Protein AF-A0A933HQB0-F1 (afdb_monomer)

Mean predicted aligned error: 16.36 Å

Secondary structure (DSSP, 8-state):
-HHHHHHHHHHHHHHHHHHHSPP---TTSSPPEEEEEE-----TT---TTT-SS-BSS---TT-HHHHHHHHHHHHHTT--EEEEEE--TTSHHHHHHHHHHHHHHHTT-EEEEEEEGGG-SSHHHHHHHHHHIIIIITTSTTB-EETTEEEEEEESGGGS-HHHHHHHHHHH-TT--SEEEE-TT-GGGGGT-SEE--S--TT-S-HHHHHHHHHHHHHHH-TT-EEEEEE---EE-TTSS-SS--EE--GGGHHHHHHHHHHHHT--SEEEES-SS-TTTT---S-BTTTBTHHHHHHHHHHHHHHTSPPPPHHHHHHHHHHTSPPPPP--PPPP-PPPPPPPP-PPPP----PPPPP-PPPPPEEEESS-EEEESSSSTTS-EEEEEPTT-EEEEEEE-TTSSEEEEEEGGGTEEEEEEGGGEEESSS-------PPPPPPPP---------------PPP----------

Nearest PDB structures (foldseek):
  4ad0-assembly3_C  TM=8.878E-01  e=1.538E-20  Bacteroides thetaiotaomicron VPI-5482
  4ad0-assembly4_D  TM=8.675E-01  e=5.511E-20  Bacteroides thetaiotaomicron VPI-5482
  4acz-assembly1_A  TM=8.430E-01  e=2.178E-20  Bacteroides thetaiotaomicron VPI-5482
  4ad0-assembly2_B  TM=8.536E-01  e=9.843E-20  Bacteroides thetaiotaomicron VPI-5482
  4acz-assembly2_B  TM=8.390E-01  e=4.631E-20  Bacteroides thetaiotaomicron VPI-5482

Solvent-accessible surface area (backbone atoms only — not comparable to full-atom values): 27528 Å² total; per-residue (Å²): 118,69,72,65,54,53,54,51,51,53,52,48,52,52,52,52,53,62,72,66,48,72,76,81,69,52,94,64,67,59,77,44,49,32,34,24,37,32,63,57,76,46,42,96,74,53,91,36,83,72,44,21,85,71,49,56,64,69,83,68,39,46,83,40,67,67,52,54,51,49,51,50,55,52,36,50,73,16,52,38,52,30,38,28,31,53,34,69,43,87,91,34,72,36,37,60,40,47,54,56,50,39,55,52,23,46,78,68,76,34,28,38,30,40,25,38,40,47,69,70,39,92,46,74,67,57,42,41,50,48,54,41,45,43,56,71,68,46,54,74,40,89,16,38,28,58,58,97,85,19,42,42,38,37,38,38,57,58,75,81,50,55,64,69,56,46,44,55,44,38,52,72,65,44,68,81,60,65,55,35,40,31,40,50,58,65,59,72,70,45,53,83,67,31,42,22,41,31,42,73,75,64,65,86,50,92,49,46,45,63,50,42,40,50,51,38,41,54,43,32,66,70,31,62,82,40,38,35,33,28,46,28,40,41,28,29,36,32,74,51,50,74,49,96,74,64,55,74,30,71,30,67,95,48,51,41,24,52,46,23,42,54,16,26,57,74,33,62,36,57,30,40,35,29,36,20,37,49,40,46,53,40,44,16,41,35,54,45,20,68,86,56,40,56,53,50,35,54,50,39,28,55,51,36,52,58,52,48,72,42,79,40,69,39,61,66,51,41,46,50,57,31,57,76,66,53,80,74,83,74,80,86,74,84,78,82,86,79,88,82,83,84,89,83,86,90,80,88,86,82,91,78,82,95,80,82,88,83,80,91,73,93,84,84,85,69,51,25,30,26,75,40,74,40,60,28,14,73,36,82,50,92,86,38,58,76,76,48,73,42,56,53,70,41,77,40,52,69,75,42,33,41,91,83,57,57,18,29,28,25,74,35,83,92,45,81,44,75,25,18,34,56,38,90,43,49,44,77,61,80,92,81,91,88,81,76,85,56,82,81,86,79,88,85,81,87,87,83,91,83,88,85,88,82,89,86,83,88,88,87,82,83,85,76,86,82,82,81,78,75,83,83,76,94

pLDDT: mean 76.28, std 25.6, range [24.62, 98.94]

Sequence (474 aa):
MLRHRFIRLIALSFLIALLLLPPLLSHADQPPRVFAFYYAWFDEQAWSPNRVSDLPAEKYVSRDPSAMARHIDQAQSAGIDAFVVSWLGPGNLTDERFKTMLDIANEKQFAMSLDFEAQQYGSRESLIHALTYVRDQWMPHGAFARVNGKPILFFWREQVRSVDEWVEIRNAVDPRHDQIWIAEGVNIGYQRVFDGHHLYSIAWSPDVNATLNDWAKRVRRAGADKLWVATAMPGYDDTRTTRAVTFARSREGGNFYRATWNAAIASHPDLVVITSFNEWVEASQIEPSVTYGNQYLDLTREYAAQFKSAAPPSAQEKLALAAAAAPRPTPTYGMVAAPFPPPAASFPSPTRGPSPTPTATPISFAAYRTTDILRVRSGPGTTYEMLGKLPRDFVLDILGRSEDSQWLAIAYPDFGSLGWVSAEFVTPRDGHEQFPVEVAPLETDAGAKNVPTSQDTQDVPALPDAQDPLPIWY

Foldseek 3Di:
DVVVVVVVVVVVVVVVVVVPPDPLQDLQRDFAAEEFEDELQADPPCADVLQFVFFFPDDDHSQDLVVLLVLQVLCVLLRHQEYAYEDQFDPDPSNVSVVSSLVSCVVVVGAYEYAYEQVNDPDLVRSLVRLLCCVVPPQVRPRQDDRSNAREYEYDLPVVDDLVSLVVSCCSRPVPCSHAYEYEFDPLSNLVRHQEYEYLDPLPDPQLLVVLLVVLLSQLVSDLSHFYAAEAWQWWWLVSAPDPDTDTRDSVLVVSRVRSLVSRLSSLGSHYYYNHCDPRNGPRHCRATPVQGNPSSNVSNVSSVVSSVDTRQDSVNSVVSNVVPDDDPDPDDDDDDDDDDDDDDDDDDDDDDDDDDDDDDDDDWFKKFFQAWWFWFPDADPPGDGPGTDGGRDIWTFPAAAPVRQWTWTDDPNGSDIIITGPVGMGTDDDDDDDDHDYDDDDDDDDDDDDDDDDDDDDDDDDDDDPDDDDDGD

Structure (mmCIF, N/CA/C/O backbone):
data_AF-A0A933HQB0-F1
#
_entry.id   AF-A0A933HQB0-F1
#
loop_
_atom_site.group_PDB
_atom_site.id
_atom_site.type_symbol
_atom_site.label_atom_id
_atom_site.label_alt_id
_atom_site.label_comp_id
_atom_site.label_asym_id
_atom_site.label_entity_id
_atom_site.label_seq_id
_atom_site.pdbx_PDB_ins_code
_atom_site.Cartn_x
_atom_site.Cartn_y
_atom_site.Cartn_z
_atom_site.occupancy
_atom_site.B_iso_or_equiv
_atom_site.auth_seq_id
_atom_site.auth_comp_id
_atom_site.auth_asym_id
_atom_site.auth_atom_id
_atom_site.pdbx_PDB_model_num
ATOM 1 N N . MET A 1 1 ? -64.675 -4.932 14.906 1.00 57.22 1 MET A N 1
ATOM 2 C CA . MET A 1 1 ? -63.919 -5.592 13.810 1.00 57.22 1 MET A CA 1
ATOM 3 C C . MET A 1 1 ? -62.857 -4.707 13.141 1.00 57.22 1 MET A C 1
ATOM 5 O O . MET A 1 1 ? -61.812 -5.240 12.789 1.00 57.22 1 MET A O 1
ATOM 9 N N . LEU A 1 2 ? -63.044 -3.385 13.001 1.00 52.47 2 LEU A N 1
ATOM 10 C CA . LEU A 1 2 ? -62.083 -2.501 12.306 1.00 52.47 2 LEU A CA 1
ATOM 11 C C . LEU A 1 2 ? -60.711 -2.349 13.010 1.00 52.47 2 LEU A C 1
ATOM 13 O O . LEU A 1 2 ? -59.674 -2.420 12.359 1.00 52.47 2 LEU A O 1
ATOM 17 N N . ARG A 1 3 ? -60.686 -2.244 14.349 1.00 47.81 3 ARG A N 1
ATOM 18 C CA . ARG A 1 3 ? -59.445 -2.098 15.145 1.00 47.81 3 ARG A CA 1
ATOM 19 C C . ARG A 1 3 ? -58.473 -3.281 15.025 1.00 47.81 3 ARG A C 1
ATOM 21 O O . ARG A 1 3 ? -57.268 -3.087 15.051 1.00 47.81 3 ARG A O 1
ATOM 28 N N . HIS A 1 4 ? -58.986 -4.502 14.868 1.00 49.00 4 HIS A N 1
ATOM 29 C CA . HIS A 1 4 ? -58.147 -5.705 14.774 1.00 49.00 4 HIS A CA 1
ATOM 30 C C . HIS A 1 4 ? -57.532 -5.889 13.378 1.00 49.00 4 HIS A C 1
ATOM 32 O O . HIS A 1 4 ? -56.468 -6.488 13.252 1.00 49.00 4 HIS A O 1
ATOM 38 N N . ARG A 1 5 ? -58.168 -5.345 12.330 1.00 52.59 5 ARG A N 1
ATOM 39 C CA . ARG A 1 5 ? -57.610 -5.337 10.969 1.00 52.59 5 ARG A CA 1
ATOM 40 C C . ARG A 1 5 ? -56.479 -4.315 10.826 1.00 52.59 5 ARG A C 1
ATOM 42 O O . ARG A 1 5 ? -55.481 -4.624 10.190 1.00 52.59 5 ARG A O 1
ATOM 49 N N . PHE A 1 6 ? -56.591 -3.164 11.490 1.00 51.22 6 PHE A N 1
ATOM 50 C CA . PHE A 1 6 ? -55.556 -2.124 11.477 1.00 51.22 6 PHE A CA 1
ATOM 51 C C . PHE A 1 6 ? -54.259 -2.564 12.179 1.00 51.22 6 PHE A C 1
ATOM 53 O O . PHE A 1 6 ? -53.174 -2.369 11.644 1.00 51.22 6 PHE A O 1
ATOM 60 N N . ILE A 1 7 ? -54.361 -3.244 13.327 1.00 56.00 7 ILE A N 1
ATOM 61 C CA . ILE A 1 7 ? -53.190 -3.760 14.061 1.00 56.00 7 ILE A CA 1
ATOM 62 C C . ILE A 1 7 ? -52.475 -4.868 13.269 1.00 56.00 7 ILE A C 1
ATOM 64 O O . ILE A 1 7 ? -51.249 -4.910 13.243 1.00 56.00 7 ILE A O 1
ATOM 68 N N . ARG A 1 8 ? -53.223 -5.731 12.564 1.00 51.12 8 ARG A N 1
ATOM 69 C CA . ARG A 1 8 ? -52.637 -6.770 11.698 1.00 51.12 8 ARG A CA 1
ATOM 70 C C . ARG A 1 8 ? -51.930 -6.195 10.470 1.00 51.12 8 ARG A C 1
ATOM 72 O O . ARG A 1 8 ? -50.910 -6.740 10.076 1.00 51.12 8 ARG A O 1
ATOM 79 N N . LEU A 1 9 ? -52.437 -5.100 9.899 1.00 53.09 9 LEU A N 1
ATOM 80 C CA . LEU A 1 9 ? -51.784 -4.401 8.788 1.00 53.09 9 LEU A CA 1
ATOM 81 C C . LEU A 1 9 ? -50.481 -3.727 9.232 1.00 53.09 9 LEU A C 1
ATOM 83 O O . LEU A 1 9 ? -49.474 -3.923 8.573 1.00 53.09 9 LEU A O 1
ATOM 87 N N . ILE A 1 10 ? -50.453 -3.039 10.380 1.00 58.16 10 ILE A N 1
ATOM 88 C CA . ILE A 1 10 ? -49.214 -2.431 10.907 1.00 58.16 10 ILE A CA 1
ATOM 89 C C . ILE A 1 10 ? -48.178 -3.504 11.277 1.00 58.16 10 ILE A C 1
ATOM 91 O O . ILE A 1 10 ? -47.003 -3.345 10.962 1.00 58.16 10 ILE A O 1
ATOM 95 N N . ALA A 1 11 ? -48.605 -4.616 11.886 1.00 53.94 11 ALA A N 1
ATOM 96 C CA . ALA A 1 11 ? -47.714 -5.729 12.216 1.00 53.94 11 ALA A CA 1
ATOM 97 C C . ALA A 1 11 ? -47.138 -6.412 10.962 1.00 53.94 11 ALA A C 1
ATOM 99 O O . ALA A 1 11 ? -45.965 -6.771 10.955 1.00 53.94 11 ALA A O 1
ATOM 100 N N . LEU A 1 12 ? -47.929 -6.547 9.890 1.00 51.78 12 LEU A N 1
ATOM 101 C CA . LEU A 1 12 ? -47.466 -7.104 8.616 1.00 51.78 12 LEU A CA 1
ATOM 102 C C . LEU A 1 12 ? -46.522 -6.137 7.880 1.00 51.78 12 LEU A C 1
ATOM 104 O O . LEU A 1 12 ? -45.519 -6.582 7.330 1.00 51.78 12 LEU A O 1
ATOM 108 N N . SER A 1 13 ? -46.776 -4.824 7.934 1.00 51.34 13 SER A N 1
ATOM 109 C CA . SER A 1 13 ? -45.871 -3.796 7.397 1.00 51.34 13 SER A CA 1
ATOM 110 C C . SER A 1 13 ? -44.537 -3.741 8.146 1.00 51.34 13 SER A C 1
ATOM 112 O O . SER A 1 13 ? -43.494 -3.606 7.515 1.00 51.34 13 SER A O 1
ATOM 114 N N . PHE A 1 14 ? -44.550 -3.897 9.476 1.00 49.09 14 PHE A N 1
ATOM 115 C CA . PHE A 1 14 ? -43.327 -4.008 10.280 1.00 49.09 14 PHE A CA 1
ATOM 116 C C . PHE A 1 14 ? -42.554 -5.294 9.973 1.00 49.09 14 PHE A C 1
ATOM 118 O O . PHE A 1 14 ? -41.331 -5.258 9.901 1.00 49.09 14 PHE A O 1
ATOM 125 N N . LEU A 1 15 ? -43.246 -6.413 9.740 1.00 48.12 15 LEU A N 1
ATOM 126 C CA . LEU A 1 15 ? -42.611 -7.688 9.398 1.00 48.12 15 LEU A CA 1
ATOM 127 C C . LEU A 1 15 ? -41.976 -7.660 7.994 1.00 48.12 15 LEU A C 1
ATOM 129 O O . LEU A 1 15 ? -40.887 -8.191 7.807 1.00 48.12 15 LEU A O 1
ATOM 133 N N . ILE A 1 16 ? -42.617 -6.994 7.026 1.00 52.97 16 ILE A N 1
ATOM 134 C CA . ILE A 1 16 ? -42.077 -6.797 5.669 1.00 52.97 16 ILE A CA 1
ATOM 135 C C . ILE A 1 16 ? -40.906 -5.799 5.679 1.00 52.97 16 ILE A C 1
ATOM 137 O O . ILE A 1 16 ? -39.914 -6.029 4.994 1.00 52.97 16 ILE A O 1
ATOM 141 N N . ALA A 1 17 ? -40.961 -4.740 6.497 1.00 49.03 17 ALA A N 1
ATOM 142 C CA . ALA A 1 17 ? -39.833 -3.822 6.686 1.00 49.03 17 ALA A CA 1
ATOM 143 C C . ALA A 1 17 ? -38.625 -4.499 7.368 1.00 49.03 17 ALA A C 1
ATOM 145 O O . ALA A 1 17 ? -37.486 -4.175 7.045 1.00 49.03 17 ALA A O 1
ATOM 146 N N . LEU A 1 18 ? -38.860 -5.479 8.252 1.00 45.50 18 LEU A N 1
ATOM 147 C CA . LEU A 1 18 ? -37.801 -6.283 8.877 1.00 45.50 18 LEU A CA 1
ATOM 148 C C . LEU A 1 18 ? -37.152 -7.290 7.907 1.00 45.50 18 LEU A C 1
ATOM 150 O O . LEU A 1 18 ? -35.993 -7.639 8.088 1.00 45.50 18 LEU A O 1
ATOM 154 N N . LEU A 1 19 ? -37.887 -7.736 6.881 1.00 48.34 19 LEU A N 1
ATOM 155 C CA . LEU A 1 19 ? -37.409 -8.641 5.822 1.00 48.34 19 LEU A CA 1
ATOM 156 C C . LEU A 1 19 ? -36.718 -7.912 4.651 1.00 48.34 19 LEU A C 1
ATOM 158 O O . LEU A 1 19 ? -36.074 -8.563 3.834 1.00 48.34 19 LEU A O 1
ATOM 162 N N . LEU A 1 20 ? -36.862 -6.583 4.560 1.00 45.41 20 LEU A N 1
ATOM 163 C CA . LEU A 1 20 ? -36.228 -5.719 3.549 1.00 45.41 20 LEU A CA 1
ATOM 164 C C . LEU A 1 20 ? -35.014 -4.943 4.080 1.00 45.41 20 LEU A C 1
ATOM 166 O O . LEU A 1 20 ? -34.316 -4.298 3.299 1.00 45.41 20 LEU A O 1
ATOM 170 N N . LEU A 1 21 ? -34.746 -4.996 5.388 1.00 41.31 21 LEU A N 1
ATOM 171 C CA . LEU A 1 21 ? -33.445 -4.604 5.913 1.00 41.31 21 LEU A CA 1
ATOM 172 C C . LEU A 1 21 ? -32.422 -5.615 5.376 1.00 41.31 21 LEU A C 1
ATOM 174 O O . LEU A 1 21 ? -32.611 -6.814 5.603 1.00 41.31 21 LEU A O 1
ATOM 178 N N . PRO A 1 22 ? -31.362 -5.186 4.660 1.00 38.28 22 PRO A N 1
ATOM 179 C CA . PRO A 1 22 ? -30.269 -6.097 4.358 1.00 38.28 22 PRO A CA 1
ATOM 180 C C . PRO A 1 22 ? -29.818 -6.711 5.687 1.00 38.28 22 PRO A C 1
ATOM 182 O O . PRO A 1 22 ? -29.784 -5.987 6.692 1.00 38.28 22 PRO A O 1
ATOM 185 N N . PRO A 1 23 ? -29.529 -8.025 5.740 1.00 38.94 23 PRO A N 1
ATOM 186 C CA . PRO A 1 23 ? -28.986 -8.605 6.953 1.00 38.94 23 PRO A CA 1
ATOM 187 C C . PRO A 1 23 ? -27.807 -7.731 7.372 1.00 38.94 23 PRO A C 1
ATOM 189 O O . PRO A 1 23 ? -26.964 -7.383 6.541 1.00 38.94 23 PRO A O 1
ATOM 192 N N . LEU A 1 24 ? -27.791 -7.314 8.639 1.00 40.03 24 LEU A N 1
ATOM 193 C CA . LEU A 1 24 ? -26.579 -6.786 9.245 1.00 40.03 24 LEU A CA 1
ATOM 194 C C . LEU A 1 24 ? -25.573 -7.927 9.145 1.00 40.03 24 LEU A C 1
ATOM 196 O O . LEU A 1 24 ? -25.592 -8.833 9.975 1.00 40.03 24 LEU A O 1
ATOM 200 N N . LEU A 1 25 ? -24.784 -7.930 8.070 1.00 39.47 25 LEU A N 1
ATOM 201 C CA . LEU A 1 25 ? -23.668 -8.841 7.917 1.00 39.47 25 LEU A CA 1
ATOM 202 C C . LEU A 1 25 ? -22.841 -8.653 9.177 1.00 39.47 25 LEU A C 1
ATOM 204 O O . LEU A 1 25 ? -22.423 -7.537 9.509 1.00 39.47 25 LEU A O 1
ATOM 208 N N . SER A 1 26 ? -22.703 -9.736 9.930 1.00 44.00 26 SER A N 1
ATOM 209 C CA . SER A 1 26 ? -21.818 -9.721 11.073 1.00 44.00 26 SER A CA 1
ATOM 210 C C . SER A 1 26 ? -20.399 -9.471 10.553 1.00 44.00 26 SER A C 1
ATOM 212 O O . SER A 1 26 ? -20.094 -9.722 9.386 1.00 44.00 26 SER A O 1
ATOM 214 N N . HIS A 1 27 ? -19.501 -8.991 11.412 1.00 48.38 27 HIS A N 1
ATOM 215 C CA . HIS A 1 27 ? -18.085 -8.787 11.071 1.00 48.38 27 HIS A CA 1
ATOM 216 C C . HIS A 1 27 ? -17.411 -10.053 10.481 1.00 48.38 27 HIS A C 1
ATOM 218 O O . HIS A 1 27 ? -16.344 -9.953 9.889 1.00 48.38 27 HIS A O 1
ATOM 224 N N . ALA A 1 28 ? -18.033 -11.232 10.641 1.00 48.12 28 ALA A N 1
ATOM 225 C CA . ALA A 1 28 ? -17.575 -12.528 10.150 1.00 48.12 28 ALA A CA 1
ATOM 226 C C . ALA A 1 28 ? -18.055 -12.896 8.724 1.00 48.12 28 ALA A C 1
ATOM 228 O O . ALA A 1 28 ? -17.632 -13.928 8.214 1.00 48.12 28 ALA A O 1
ATOM 229 N N . ASP A 1 29 ? -18.899 -12.084 8.066 1.00 53.09 29 ASP A N 1
ATOM 230 C CA . ASP A 1 29 ? -19.504 -12.433 6.764 1.00 53.09 29 ASP A CA 1
ATOM 231 C C . ASP A 1 29 ? -18.914 -11.682 5.549 1.00 53.09 29 ASP A C 1
ATOM 233 O O . ASP A 1 29 ? -19.365 -11.879 4.419 1.00 53.09 29 ASP A O 1
ATOM 237 N N . GLN A 1 30 ? -17.929 -10.793 5.733 1.00 64.56 30 GLN A N 1
ATOM 238 C CA . GLN A 1 30 ? -17.249 -10.155 4.596 1.00 64.56 30 GLN A CA 1
ATOM 239 C C . GLN A 1 30 ? -16.151 -11.083 4.058 1.00 64.56 30 GLN A C 1
ATOM 241 O O . GLN A 1 30 ? -15.339 -11.559 4.845 1.00 64.56 30 GLN A O 1
ATOM 246 N N . PRO A 1 31 ? -16.082 -11.341 2.739 1.00 74.38 31 PRO A N 1
ATOM 247 C CA . PRO A 1 31 ? -15.038 -12.196 2.187 1.00 74.38 31 PRO A CA 1
ATOM 248 C C . PRO A 1 31 ? -13.653 -11.569 2.423 1.00 74.38 31 PRO A C 1
ATOM 250 O O . PRO A 1 31 ? -13.542 -10.336 2.380 1.00 74.38 31 PRO A O 1
ATOM 253 N N . PRO A 1 32 ? -12.600 -12.382 2.639 1.00 88.75 32 PRO A N 1
ATOM 254 C CA . PRO A 1 32 ? -11.237 -11.877 2.734 1.00 88.75 32 PRO A CA 1
ATOM 255 C C . PRO A 1 32 ? -10.874 -11.066 1.491 1.00 88.75 32 PRO A C 1
ATOM 257 O O . PRO A 1 32 ? -11.273 -11.416 0.376 1.00 88.75 32 PRO A O 1
ATOM 260 N N . ARG A 1 33 ? -10.114 -9.984 1.672 1.00 94.75 33 ARG A N 1
ATOM 261 C CA . ARG A 1 33 ? -9.744 -9.088 0.571 1.00 94.75 33 ARG A CA 1
ATOM 262 C C . ARG A 1 33 ? -8.238 -8.975 0.393 1.00 94.75 33 ARG A C 1
ATOM 264 O O . ARG A 1 33 ? -7.474 -9.045 1.356 1.00 94.75 33 ARG A O 1
ATOM 271 N N . VAL A 1 34 ? -7.832 -8.795 -0.855 1.00 98.56 34 VAL A N 1
ATOM 272 C CA . VAL A 1 34 ? -6.440 -8.615 -1.266 1.00 98.56 34 VAL A CA 1
ATOM 273 C C . VAL A 1 34 ? -6.311 -7.259 -1.930 1.00 98.56 34 VAL A C 1
ATOM 275 O O . VAL A 1 34 ? -6.933 -7.011 -2.961 1.00 98.56 34 VAL A O 1
ATOM 278 N N . PHE A 1 35 ? -5.522 -6.371 -1.342 1.00 98.81 35 PHE A N 1
ATOM 279 C CA . PHE A 1 35 ? -5.223 -5.054 -1.897 1.00 98.81 35 PHE A CA 1
ATOM 280 C C . PHE A 1 35 ? -3.795 -5.027 -2.451 1.00 98.81 35 PHE A C 1
ATOM 282 O O . PHE A 1 35 ? -2.985 -5.889 -2.118 1.00 98.81 35 PHE A O 1
ATOM 289 N N . ALA A 1 36 ? -3.462 -4.040 -3.278 1.00 98.94 36 ALA A N 1
ATOM 290 C CA . ALA A 1 36 ? -2.089 -3.816 -3.727 1.00 98.94 36 ALA A CA 1
ATOM 291 C C . ALA A 1 36 ? -1.755 -2.324 -3.778 1.00 98.94 36 ALA A C 1
ATOM 293 O O . ALA A 1 36 ? -2.562 -1.535 -4.272 1.00 98.94 36 ALA A O 1
ATOM 294 N N . PHE A 1 37 ? -0.567 -1.944 -3.306 1.00 98.94 37 PHE A N 1
ATOM 295 C CA . PHE A 1 37 ? -0.062 -0.580 -3.471 1.00 98.94 37 PHE A CA 1
ATOM 296 C C . PHE A 1 37 ? 0.131 -0.255 -4.952 1.00 98.94 37 PHE A C 1
ATOM 298 O O . PHE A 1 37 ? 0.647 -1.083 -5.709 1.00 98.94 37 PHE A O 1
ATOM 305 N N . TYR A 1 38 ? -0.301 0.934 -5.361 1.00 98.94 38 TYR A N 1
ATOM 306 C CA . TYR A 1 38 ? -0.302 1.382 -6.747 1.00 98.94 38 TYR A CA 1
ATOM 307 C C . TYR A 1 38 ? 0.257 2.797 -6.870 1.00 98.94 38 TYR A C 1
ATOM 309 O O . TYR A 1 38 ? -0.118 3.707 -6.129 1.00 98.94 38 TYR A O 1
ATOM 317 N N . TYR A 1 39 ? 1.088 2.994 -7.884 1.00 98.50 39 TYR A N 1
ATOM 318 C CA . TYR A 1 39 ? 1.801 4.233 -8.134 1.00 98.50 39 TYR A CA 1
ATOM 319 C C . TYR A 1 39 ? 1.372 4.821 -9.468 1.00 98.50 39 TYR A C 1
ATOM 321 O O . TYR A 1 39 ? 1.576 4.250 -10.543 1.00 98.50 39 TYR A O 1
ATOM 329 N N . ALA A 1 40 ? 0.746 5.991 -9.383 1.00 96.12 40 ALA A N 1
ATOM 330 C CA . ALA A 1 40 ? 0.206 6.715 -10.522 1.00 96.12 40 ALA A CA 1
ATOM 331 C C . ALA A 1 40 ? 1.136 7.855 -10.964 1.00 96.12 40 ALA A C 1
ATOM 333 O O . ALA A 1 40 ? 0.641 8.883 -11.417 1.00 96.12 40 ALA A O 1
ATOM 334 N N . TRP A 1 41 ? 2.464 7.728 -10.825 1.00 91.00 41 TRP A N 1
ATOM 335 C CA . TRP A 1 41 ? 3.417 8.832 -11.045 1.00 91.00 41 TRP A CA 1
ATOM 336 C C . TRP A 1 41 ? 4.344 8.709 -12.263 1.00 91.00 41 TRP A C 1
ATOM 338 O O . TRP A 1 41 ? 5.054 9.659 -12.571 1.00 91.00 41 TRP A O 1
ATOM 348 N N . PHE A 1 42 ? 4.315 7.599 -12.999 1.00 93.94 42 PHE A N 1
ATOM 349 C CA . PHE A 1 42 ? 5.189 7.381 -14.160 1.00 93.94 42 PHE A CA 1
ATOM 350 C C . PHE A 1 42 ? 4.853 8.305 -15.338 1.00 93.94 42 PHE A C 1
ATOM 352 O O . PHE A 1 42 ? 3.686 8.410 -15.730 1.00 93.94 42 PHE A O 1
ATOM 359 N N . ASP A 1 43 ? 5.877 8.930 -15.911 1.00 91.31 43 ASP A N 1
ATOM 360 C CA . ASP A 1 43 ? 5.814 9.826 -17.067 1.00 91.31 43 ASP A CA 1
ATOM 361 C C . ASP A 1 43 ? 6.588 9.252 -18.270 1.00 91.31 43 ASP A C 1
ATOM 363 O O . ASP A 1 43 ? 7.043 8.105 -18.265 1.00 91.31 43 ASP A O 1
ATOM 367 N N . GLU A 1 44 ? 6.737 10.048 -19.327 1.00 89.12 44 GLU A N 1
ATOM 368 C CA . GLU A 1 44 ? 7.445 9.671 -20.551 1.00 89.12 44 GLU A CA 1
ATOM 369 C C . GLU A 1 44 ? 8.931 9.301 -20.315 1.00 89.12 44 GLU A C 1
ATOM 371 O O . GLU A 1 44 ? 9.539 8.644 -21.165 1.00 89.12 44 GLU A O 1
ATOM 376 N N . GLN A 1 45 ? 9.523 9.682 -19.176 1.00 88.19 45 GLN A N 1
ATOM 377 C CA . GLN A 1 45 ? 10.930 9.448 -18.825 1.00 88.19 45 GLN A CA 1
ATOM 378 C C . GLN A 1 45 ? 11.133 8.291 -17.835 1.00 88.19 45 GLN A C 1
ATOM 380 O O . GLN A 1 45 ? 12.279 7.912 -17.566 1.00 88.19 45 GLN A O 1
ATOM 385 N N . ALA A 1 46 ? 10.054 7.704 -17.312 1.00 87.56 46 ALA A N 1
ATOM 386 C CA . ALA A 1 46 ? 10.110 6.642 -16.309 1.00 87.56 46 ALA A CA 1
ATOM 387 C C . ALA A 1 46 ? 10.921 5.412 -16.763 1.00 87.56 46 ALA A C 1
ATOM 389 O O . ALA A 1 46 ? 11.668 4.818 -15.986 1.00 87.56 46 ALA A O 1
ATOM 390 N N . TRP A 1 47 ? 10.812 5.039 -18.041 1.00 92.31 47 TRP A N 1
ATOM 391 C CA . TRP A 1 47 ? 11.267 3.741 -18.553 1.00 92.31 47 TRP A CA 1
ATOM 392 C C . TRP A 1 47 ? 12.706 3.753 -19.069 1.00 92.31 47 TRP A C 1
ATOM 394 O O . TRP A 1 47 ? 12.959 3.493 -20.253 1.00 92.31 47 TRP A O 1
ATOM 404 N N . SER A 1 48 ? 13.643 4.040 -18.165 1.00 84.31 48 SER A N 1
ATOM 405 C CA . SER A 1 48 ? 15.085 4.050 -18.425 1.00 84.31 48 SER A CA 1
ATOM 406 C C . SER A 1 48 ? 15.819 2.978 -17.606 1.00 84.31 48 SER A C 1
ATOM 408 O O . SER A 1 48 ? 15.558 2.866 -16.407 1.00 84.31 48 SER A O 1
ATOM 410 N N . PRO A 1 49 ? 16.799 2.252 -18.185 1.00 76.81 49 PRO A N 1
ATOM 411 C CA . PRO A 1 49 ? 17.602 1.261 -17.454 1.00 76.81 49 PRO A CA 1
ATOM 412 C C . PRO A 1 49 ? 18.365 1.816 -16.241 1.00 76.81 49 PRO A C 1
ATOM 414 O O . PRO A 1 49 ? 18.746 1.058 -15.354 1.00 76.81 49 PRO A O 1
ATOM 417 N N . ASN A 1 50 ? 18.590 3.134 -16.199 1.00 81.19 50 ASN A N 1
ATOM 418 C CA . ASN A 1 50 ? 19.248 3.797 -15.071 1.00 81.19 50 ASN A CA 1
ATOM 419 C C . ASN A 1 50 ? 18.289 4.108 -13.913 1.00 81.19 50 ASN A C 1
ATOM 421 O O . ASN A 1 50 ? 18.753 4.522 -12.862 1.00 81.19 50 ASN A O 1
ATOM 425 N N . ARG A 1 51 ? 16.971 3.969 -14.112 1.00 79.00 51 ARG A N 1
ATOM 426 C CA . ARG A 1 51 ? 15.945 4.287 -13.104 1.00 79.00 51 ARG A CA 1
ATOM 427 C C . ARG A 1 51 ? 15.233 3.055 -12.567 1.00 79.00 51 ARG A C 1
ATOM 429 O O . ARG A 1 51 ? 14.845 3.044 -11.408 1.00 79.00 51 ARG A O 1
ATOM 436 N N . VAL A 1 52 ? 15.049 2.040 -13.406 1.00 88.38 52 VAL A N 1
ATOM 437 C CA . VAL A 1 52 ? 14.278 0.840 -13.068 1.00 88.38 52 VAL A CA 1
ATOM 438 C C . VAL A 1 52 ? 15.070 -0.416 -13.411 1.00 88.38 52 VAL A C 1
ATOM 440 O O . VAL A 1 52 ? 15.877 -0.429 -14.343 1.00 88.38 52 VAL A O 1
ATOM 443 N N . SER A 1 53 ? 14.867 -1.474 -12.629 1.00 87.56 53 SER A N 1
ATOM 444 C CA . SER A 1 53 ? 15.589 -2.743 -12.783 1.00 87.56 53 SER A CA 1
ATOM 445 C C . SER A 1 53 ? 15.042 -3.647 -13.882 1.00 87.56 53 SER A C 1
ATOM 447 O O . SER A 1 53 ? 15.741 -4.552 -14.336 1.00 87.56 53 SER A O 1
ATOM 449 N N . ASP A 1 54 ? 13.819 -3.373 -14.322 1.00 93.75 54 ASP A N 1
ATOM 450 C CA . ASP A 1 54 ? 13.088 -4.094 -15.353 1.00 93.75 54 ASP A CA 1
ATOM 451 C C . ASP A 1 54 ? 12.098 -3.133 -16.031 1.00 93.75 54 ASP A C 1
ATOM 453 O O . ASP A 1 54 ? 11.923 -1.995 -15.589 1.00 93.75 54 ASP A O 1
ATOM 457 N N . LEU A 1 55 ? 11.464 -3.569 -17.117 1.00 95.56 55 LEU A N 1
ATOM 458 C CA . LEU A 1 55 ? 10.504 -2.765 -17.872 1.00 95.56 55 LEU A CA 1
ATOM 459 C C . LEU A 1 55 ? 9.112 -3.404 -17.853 1.00 95.56 55 LEU A C 1
ATOM 461 O O . LEU A 1 55 ? 9.022 -4.635 -17.910 1.00 95.56 55 LEU A O 1
ATOM 465 N N . PRO A 1 56 ? 8.032 -2.601 -17.856 1.00 97.19 56 PRO A N 1
ATOM 466 C CA . PRO A 1 56 ? 6.687 -3.119 -18.065 1.00 97.19 56 PRO A CA 1
ATOM 467 C C . PRO A 1 56 ? 6.601 -3.805 -19.426 1.00 97.19 56 PRO A C 1
ATOM 469 O O . PRO A 1 56 ? 7.234 -3.375 -20.398 1.00 97.19 56 PRO A O 1
ATOM 472 N N . ALA A 1 57 ? 5.801 -4.868 -19.500 1.00 96.94 57 ALA A N 1
ATOM 473 C CA . ALA A 1 57 ? 5.538 -5.577 -20.750 1.00 96.94 57 ALA A CA 1
ATOM 474 C C . ALA A 1 57 ? 4.957 -4.632 -21.819 1.00 96.94 57 ALA A C 1
ATOM 476 O O . ALA A 1 57 ? 5.254 -4.770 -23.005 1.00 96.94 57 ALA A O 1
ATOM 477 N N . GLU A 1 58 ? 4.185 -3.634 -21.384 1.00 96.44 58 GLU A N 1
ATOM 478 C CA . GLU A 1 58 ? 3.706 -2.527 -22.202 1.00 96.44 58 GLU A CA 1
ATOM 479 C C . GLU A 1 58 ? 4.002 -1.201 -21.489 1.00 96.44 58 GLU A C 1
ATOM 481 O O . GLU A 1 58 ? 3.436 -0.913 -20.439 1.00 96.44 58 GLU A O 1
ATOM 486 N N . LYS A 1 59 ? 4.902 -0.382 -22.047 1.00 96.31 59 LYS A N 1
ATOM 487 C CA . LYS A 1 59 ? 5.246 0.931 -21.477 1.00 96.31 59 LYS A CA 1
ATOM 488 C C . LYS A 1 59 ? 4.041 1.867 -21.491 1.00 96.31 59 LYS A C 1
ATOM 490 O O . LYS A 1 59 ? 3.311 1.924 -22.476 1.00 96.31 59 LYS A O 1
ATOM 495 N N . TYR A 1 60 ? 3.892 2.655 -20.433 1.00 97.44 60 TYR A N 1
ATOM 496 C CA . TYR A 1 60 ? 2.756 3.558 -20.261 1.00 97.44 60 TYR A CA 1
ATOM 497 C C . TYR A 1 60 ? 3.161 4.880 -19.609 1.00 97.44 60 TYR A C 1
ATOM 499 O O . TYR A 1 60 ? 4.231 5.007 -19.023 1.00 97.44 60 TYR A O 1
ATOM 507 N N . VAL A 1 61 ? 2.276 5.867 -19.677 1.00 96.50 61 VAL A N 1
ATOM 508 C CA . VAL A 1 61 ? 2.308 7.031 -18.786 1.00 96.50 61 VAL A CA 1
ATOM 509 C C . VAL A 1 61 ? 1.111 6.938 -17.857 1.00 96.50 61 VAL A C 1
ATOM 511 O O . VAL A 1 61 ? 0.029 6.534 -18.273 1.00 96.50 61 VAL A O 1
ATOM 514 N N . SER A 1 62 ? 1.269 7.313 -16.594 1.00 96.50 62 SER A N 1
ATOM 515 C CA . SER A 1 62 ? 0.237 7.079 -15.573 1.00 96.50 62 SER A CA 1
ATOM 516 C C . SER A 1 62 ? -1.027 7.910 -15.772 1.00 96.50 62 SER A C 1
ATOM 518 O O . SER A 1 62 ? -2.017 7.660 -15.102 1.00 96.50 62 SER A O 1
ATOM 520 N N . ARG A 1 63 ? -1.001 8.899 -16.675 1.00 95.88 63 ARG A N 1
ATOM 521 C CA . ARG A 1 63 ? -2.178 9.679 -17.085 1.00 95.88 63 ARG A CA 1
ATOM 522 C C . ARG A 1 63 ? -3.021 9.004 -18.171 1.00 95.88 63 ARG A C 1
ATOM 524 O O . ARG A 1 63 ? -4.052 9.558 -18.524 1.00 95.88 63 ARG A O 1
ATOM 531 N N . ASP A 1 64 ? -2.572 7.887 -18.746 1.00 98.12 64 ASP A N 1
ATOM 532 C CA . ASP A 1 64 ? -3.302 7.174 -19.800 1.00 98.12 64 ASP A CA 1
ATOM 533 C C . ASP A 1 64 ? -4.439 6.321 -19.200 1.00 98.12 64 ASP A C 1
ATOM 535 O O . ASP A 1 64 ? -4.157 5.334 -18.510 1.00 98.12 64 ASP A O 1
ATOM 539 N N . PRO A 1 65 ? -5.719 6.640 -19.484 1.00 98.44 65 PRO A N 1
ATOM 540 C CA . PRO A 1 65 ? -6.858 5.855 -19.007 1.00 98.44 65 PRO A CA 1
ATOM 541 C C . PRO A 1 65 ? -6.823 4.395 -19.473 1.00 98.44 65 PRO A C 1
ATOM 543 O O . PRO A 1 65 ? -7.294 3.508 -18.762 1.00 98.44 65 PRO A O 1
ATOM 546 N N . SER A 1 66 ? -6.238 4.120 -20.642 1.00 98.50 66 SER A N 1
ATOM 547 C CA . SER A 1 66 ? -6.139 2.760 -21.187 1.00 98.50 66 SER A CA 1
ATOM 548 C C . SER A 1 66 ? -5.196 1.901 -20.345 1.00 98.50 66 SER A C 1
ATOM 550 O O . SER A 1 66 ? -5.497 0.741 -20.064 1.00 98.50 66 SER A O 1
ATOM 552 N N . ALA A 1 67 ? -4.088 2.487 -19.878 1.00 98.56 67 ALA A N 1
ATOM 553 C CA . ALA A 1 67 ? -3.172 1.834 -18.952 1.00 98.56 67 ALA A CA 1
ATOM 554 C C . ALA A 1 67 ? -3.840 1.570 -17.594 1.00 98.56 67 ALA A C 1
ATOM 556 O O . ALA A 1 67 ? -3.778 0.447 -17.099 1.00 98.56 67 ALA A O 1
ATOM 557 N N . MET A 1 68 ? -4.554 2.556 -17.033 1.00 98.69 68 MET A N 1
ATOM 558 C CA . MET A 1 68 ? -5.314 2.378 -15.785 1.00 98.69 68 MET A CA 1
ATOM 559 C C . MET A 1 68 ? -6.334 1.233 -15.901 1.00 98.69 68 MET A C 1
ATOM 561 O O . MET A 1 68 ? -6.394 0.361 -15.035 1.00 98.69 68 MET A O 1
ATOM 565 N N . ALA A 1 69 ? -7.101 1.202 -16.996 1.00 98.88 69 ALA A N 1
ATOM 566 C CA . ALA A 1 69 ? -8.081 0.157 -17.275 1.00 98.88 69 ALA A CA 1
ATOM 567 C C . ALA A 1 69 ? -7.430 -1.230 -17.395 1.00 98.88 69 ALA A C 1
ATOM 569 O O . ALA A 1 69 ? -7.909 -2.181 -16.775 1.00 98.88 69 ALA A O 1
ATOM 570 N N . ARG A 1 70 ? -6.315 -1.337 -18.129 1.00 98.81 70 ARG A N 1
ATOM 571 C CA . ARG A 1 70 ? -5.540 -2.580 -18.259 1.00 98.81 70 ARG A CA 1
ATOM 572 C C . ARG A 1 70 ? -5.016 -3.065 -16.908 1.00 98.81 70 ARG A C 1
ATOM 574 O O . ARG A 1 70 ? -5.072 -4.261 -16.637 1.00 98.81 70 ARG A O 1
ATOM 581 N N . HIS A 1 71 ? -4.518 -2.168 -16.061 1.00 98.88 71 HIS A N 1
ATOM 582 C CA . HIS A 1 71 ? -4.005 -2.528 -14.736 1.00 98.88 71 HIS A CA 1
ATOM 583 C C . HIS A 1 71 ? -5.114 -3.060 -13.825 1.00 98.88 71 HIS A C 1
ATOM 585 O O . HIS A 1 71 ? -4.899 -4.045 -13.121 1.00 98.88 71 HIS A O 1
ATOM 591 N N . ILE A 1 72 ? -6.315 -2.476 -13.888 1.00 98.94 72 ILE A N 1
ATOM 592 C CA . ILE A 1 72 ? -7.490 -3.002 -13.180 1.00 98.94 72 ILE A CA 1
ATOM 593 C C . ILE A 1 72 ? -7.847 -4.403 -13.693 1.00 98.94 72 ILE A C 1
ATOM 595 O O . ILE A 1 72 ? -8.024 -5.311 -12.883 1.00 98.94 72 ILE A O 1
ATOM 599 N N . ASP A 1 73 ? -7.878 -4.617 -15.013 1.00 98.88 73 ASP A N 1
ATOM 600 C CA . ASP A 1 73 ? -8.169 -5.938 -15.591 1.00 98.88 73 ASP A CA 1
ATOM 601 C C . ASP A 1 73 ? -7.133 -6.990 -15.149 1.00 98.88 73 ASP A C 1
ATOM 603 O O . ASP A 1 73 ? -7.480 -8.111 -14.767 1.00 98.88 73 ASP A O 1
ATOM 607 N N . GLN A 1 74 ? -5.850 -6.620 -15.134 1.00 98.88 74 GLN A N 1
ATOM 608 C CA . GLN A 1 74 ? -4.760 -7.462 -14.640 1.00 98.88 74 GLN A CA 1
ATOM 609 C C . GLN A 1 74 ? -4.928 -7.800 -13.154 1.00 98.88 74 GLN A C 1
ATOM 611 O O . GLN A 1 74 ? -4.835 -8.974 -12.782 1.00 98.88 74 GLN A O 1
ATOM 616 N N . ALA A 1 75 ? -5.223 -6.803 -12.320 1.00 98.94 75 ALA A N 1
ATOM 617 C CA . ALA A 1 75 ? -5.432 -6.968 -10.888 1.00 98.94 75 ALA A CA 1
ATOM 618 C C . ALA A 1 75 ? -6.638 -7.864 -10.578 1.00 98.94 75 ALA A C 1
ATOM 620 O O . ALA A 1 75 ? -6.504 -8.827 -9.819 1.00 98.94 75 ALA A O 1
ATOM 621 N N . GLN A 1 76 ? -7.779 -7.628 -11.231 1.00 98.62 76 GLN A N 1
ATOM 622 C CA . GLN A 1 76 ? -8.963 -8.483 -11.116 1.00 98.62 76 GLN A CA 1
ATOM 623 C C . GLN A 1 76 ? -8.651 -9.920 -11.538 1.00 98.62 76 GLN A C 1
ATOM 625 O O . GLN A 1 76 ? -9.011 -10.862 -10.830 1.00 98.62 76 GLN A O 1
ATOM 630 N N . SER A 1 77 ? -7.912 -10.106 -12.640 1.00 98.56 77 SER A N 1
ATOM 631 C CA . SER A 1 77 ? -7.505 -11.442 -13.088 1.00 98.56 77 SER A CA 1
ATOM 632 C C . SER A 1 77 ? -6.639 -12.168 -12.057 1.00 98.56 77 SER A C 1
ATOM 634 O O . SER A 1 77 ? -6.670 -13.394 -11.999 1.00 98.56 77 SER A O 1
ATOM 636 N N . ALA A 1 78 ? -5.875 -11.434 -11.246 1.00 98.75 78 ALA A N 1
ATOM 637 C CA . ALA A 1 78 ? -5.017 -11.959 -10.191 1.00 98.75 78 ALA A CA 1
ATOM 638 C C . ALA A 1 78 ? -5.740 -12.107 -8.838 1.00 98.75 78 ALA A C 1
ATOM 640 O O . ALA A 1 78 ? -5.139 -12.544 -7.863 1.00 98.75 78 ALA A O 1
ATOM 641 N N . GLY A 1 79 ? -7.027 -11.761 -8.754 1.00 98.31 79 GLY A N 1
ATOM 642 C CA . GLY A 1 79 ? -7.788 -11.822 -7.508 1.00 98.31 79 GLY A CA 1
ATOM 643 C C . GLY A 1 79 ? -7.489 -10.678 -6.536 1.00 98.31 79 GLY A C 1
ATOM 644 O O . GLY A 1 79 ? -7.760 -10.826 -5.346 1.00 98.31 79 GLY A O 1
ATOM 645 N N . ILE A 1 80 ? -6.961 -9.551 -7.012 1.00 98.88 80 ILE A N 1
ATOM 646 C CA . ILE A 1 80 ? -6.852 -8.307 -6.238 1.00 98.88 80 ILE A CA 1
ATOM 647 C C . ILE A 1 80 ? -8.212 -7.597 -6.283 1.00 98.88 80 ILE A C 1
ATOM 649 O O . ILE A 1 80 ? -8.862 -7.562 -7.325 1.00 98.88 80 ILE A O 1
ATOM 653 N N . ASP A 1 81 ? -8.649 -7.051 -5.150 1.00 98.56 81 ASP A N 1
ATOM 654 C CA . ASP A 1 81 ? -9.956 -6.399 -4.984 1.00 98.56 81 ASP A CA 1
ATOM 655 C C . ASP A 1 81 ? -9.878 -4.872 -5.036 1.00 98.56 81 ASP A C 1
ATOM 657 O O . ASP A 1 81 ? -10.862 -4.216 -5.381 1.00 98.56 81 ASP A O 1
ATOM 661 N N . ALA A 1 82 ? -8.733 -4.305 -4.646 1.00 98.81 82 ALA A N 1
ATOM 662 C CA . ALA A 1 82 ? -8.527 -2.868 -4.664 1.00 98.81 82 ALA A CA 1
ATOM 663 C C . ALA A 1 82 ? -7.065 -2.482 -4.875 1.00 98.81 82 ALA A C 1
ATOM 665 O O . ALA A 1 82 ? -6.151 -3.197 -4.453 1.00 98.81 82 ALA A O 1
ATOM 666 N N . PHE A 1 83 ? -6.856 -1.298 -5.442 1.00 98.94 83 PHE A N 1
ATOM 667 C CA . PHE A 1 83 ? -5.571 -0.616 -5.352 1.00 98.94 83 PHE A CA 1
ATOM 668 C C . PHE A 1 83 ? -5.547 0.364 -4.185 1.00 98.94 83 PHE A C 1
ATOM 670 O O . PHE A 1 83 ? -6.552 1.001 -3.884 1.00 98.94 83 PHE A O 1
ATOM 677 N N . VAL A 1 84 ? -4.385 0.494 -3.552 1.00 98.94 84 VAL A N 1
ATOM 678 C CA . VAL A 1 84 ? -4.070 1.533 -2.571 1.00 98.94 84 VAL A CA 1
ATOM 679 C C . VAL A 1 84 ? -3.139 2.522 -3.264 1.00 98.94 84 VAL A C 1
ATOM 681 O O . VAL A 1 84 ? -1.963 2.233 -3.470 1.00 98.94 84 VAL A O 1
ATOM 684 N N . VAL A 1 85 ? -3.693 3.636 -3.734 1.00 98.88 85 VAL A N 1
ATOM 685 C CA . VAL A 1 85 ? -3.003 4.564 -4.636 1.00 98.88 85 VAL A CA 1
ATOM 686 C C . VAL A 1 85 ? -2.207 5.590 -3.831 1.00 98.88 85 VAL A C 1
ATOM 688 O O . VAL A 1 85 ? -2.807 6.317 -3.041 1.00 98.88 85 VAL A O 1
ATOM 691 N N . SER A 1 86 ? -0.889 5.682 -4.051 1.00 98.38 86 SER A N 1
ATOM 692 C CA . SER A 1 86 ? -0.065 6.762 -3.477 1.00 98.38 86 SER A CA 1
ATOM 693 C C . SER A 1 86 ? -0.600 8.125 -3.914 1.00 98.38 86 SER A C 1
ATOM 695 O O . SER A 1 86 ? -0.838 8.367 -5.105 1.00 98.38 86 SER A O 1
ATOM 697 N N . TRP A 1 87 ? -0.830 9.003 -2.937 1.00 98.19 87 TRP A N 1
ATOM 698 C CA . TRP A 1 87 ? -1.517 10.269 -3.151 1.00 98.19 87 TRP A CA 1
ATOM 699 C C . TRP A 1 87 ? -0.895 11.403 -2.348 1.00 98.19 87 TRP A C 1
ATOM 701 O O . TRP A 1 87 ? -0.758 11.333 -1.125 1.00 98.19 87 TRP A O 1
ATOM 711 N N . LEU A 1 88 ? -0.535 12.468 -3.068 1.00 92.69 88 LEU A N 1
ATOM 712 C CA . LEU A 1 88 ? 0.285 13.563 -2.551 1.00 92.69 88 LEU A CA 1
ATOM 713 C C . LEU A 1 88 ? -0.527 14.770 -2.084 1.00 92.69 88 LEU A C 1
ATOM 715 O O . LEU A 1 88 ? -0.017 15.566 -1.300 1.00 92.69 88 LEU A O 1
ATOM 719 N N . GLY A 1 89 ? -1.767 14.934 -2.542 1.00 93.94 89 GLY A N 1
ATOM 720 C CA . GLY A 1 89 ? -2.615 16.017 -2.053 1.00 93.94 89 GLY A CA 1
ATOM 721 C C . GLY A 1 89 ? -3.584 16.616 -3.057 1.00 93.94 89 GLY A C 1
ATOM 722 O O . GLY A 1 89 ? -3.439 16.389 -4.257 1.00 93.94 89 GLY A O 1
ATOM 723 N N . PRO A 1 90 ? -4.544 17.431 -2.583 1.00 94.12 90 PRO A N 1
ATOM 724 C CA . PRO A 1 90 ? -5.527 18.083 -3.439 1.00 94.12 90 PRO A CA 1
ATOM 725 C C . PRO A 1 90 ? -4.845 18.954 -4.499 1.00 94.12 90 PRO A C 1
ATOM 727 O O . PRO A 1 90 ? -3.948 19.734 -4.175 1.00 94.12 90 PRO A O 1
ATOM 730 N N . GLY A 1 91 ? -5.271 18.835 -5.757 1.00 90.62 91 GLY A N 1
ATOM 731 C CA . GLY A 1 91 ? -4.705 19.605 -6.875 1.00 90.62 91 GLY A CA 1
ATOM 732 C C . GLY A 1 91 ? -3.334 19.128 -7.374 1.00 90.62 91 GLY A C 1
ATOM 733 O O . GLY A 1 91 ? -2.802 19.697 -8.324 1.00 90.62 91 GLY A O 1
ATOM 734 N N . ASN A 1 92 ? -2.757 18.079 -6.781 1.00 94.56 92 ASN A N 1
ATOM 735 C CA . ASN A 1 92 ? -1.587 17.404 -7.334 1.00 94.56 92 ASN A CA 1
ATOM 736 C C . ASN A 1 92 ? -1.990 16.495 -8.515 1.00 94.56 92 ASN A C 1
ATOM 738 O O . ASN A 1 92 ? -3.116 16.009 -8.586 1.00 94.56 92 ASN A O 1
ATOM 742 N N . LEU A 1 93 ? -1.048 16.159 -9.404 1.00 92.88 93 LEU A N 1
ATOM 743 C CA . LEU A 1 93 ? -1.291 15.199 -10.493 1.00 92.88 93 LEU A CA 1
ATOM 744 C C . LEU A 1 93 ? -1.810 13.838 -9.997 1.00 92.88 93 LEU A C 1
ATOM 746 O O . LEU A 1 93 ? -2.573 13.180 -10.701 1.00 92.88 93 LEU A O 1
ATOM 750 N N . THR A 1 94 ? -1.405 13.400 -8.802 1.00 94.12 94 THR A N 1
ATOM 751 C CA . THR A 1 94 ? -1.910 12.162 -8.181 1.00 94.12 94 THR A CA 1
ATOM 752 C C . THR A 1 94 ? -3.400 12.238 -7.842 1.00 94.12 94 THR A C 1
ATOM 754 O O . THR A 1 94 ? -4.090 11.229 -7.944 1.00 94.12 94 THR A O 1
ATOM 757 N N . ASP A 1 95 ? -3.926 13.423 -7.542 1.00 97.12 95 ASP A N 1
ATOM 758 C CA . ASP A 1 95 ? -5.337 13.668 -7.239 1.00 97.12 95 ASP A CA 1
ATOM 759 C C . ASP A 1 95 ? -6.212 13.634 -8.497 1.00 97.12 95 ASP A C 1
ATOM 761 O O . ASP A 1 95 ? -7.214 12.918 -8.557 1.00 97.12 95 ASP A O 1
ATOM 765 N N . GLU A 1 96 ? -5.772 14.308 -9.563 1.00 96.38 96 GLU A N 1
ATOM 766 C CA . GLU A 1 96 ? -6.437 14.260 -10.872 1.00 96.38 96 GLU A CA 1
ATOM 767 C C . GLU A 1 96 ? -6.473 12.835 -11.446 1.00 96.38 96 GLU A C 1
ATOM 769 O O . GLU A 1 96 ? -7.489 12.374 -11.986 1.00 96.38 96 GLU A O 1
ATOM 774 N N . ARG A 1 97 ? -5.355 12.111 -11.309 1.00 97.06 97 ARG A N 1
ATOM 775 C CA . ARG A 1 97 ? -5.246 10.713 -11.738 1.00 97.06 97 ARG A CA 1
ATOM 776 C C . ARG A 1 97 ? -6.132 9.818 -10.885 1.00 97.06 97 ARG A C 1
ATOM 778 O O . ARG A 1 97 ? -6.825 8.976 -11.449 1.00 97.06 97 ARG A O 1
ATOM 785 N N . PHE A 1 98 ? -6.180 10.029 -9.570 1.00 98.56 98 PHE A N 1
ATOM 786 C CA . PHE A 1 98 ? -7.039 9.253 -8.682 1.00 98.56 98 PHE A CA 1
ATOM 787 C C . PHE A 1 98 ? -8.523 9.402 -9.025 1.00 98.56 98 PHE A C 1
ATOM 789 O O . PHE A 1 98 ? -9.233 8.399 -9.080 1.00 98.56 98 PHE A O 1
ATOM 796 N N . LYS A 1 99 ? -8.982 10.614 -9.361 1.00 98.06 99 LYS A N 1
ATOM 797 C CA . LYS A 1 99 ? -10.345 10.828 -9.869 1.00 98.06 99 LYS A CA 1
ATOM 798 C C . LYS A 1 99 ? -10.637 9.971 -11.105 1.00 98.06 99 LYS A C 1
ATOM 800 O O . LYS A 1 99 ? -11.623 9.244 -11.134 1.00 98.06 99 LYS A O 1
ATOM 805 N N . THR A 1 100 ? -9.752 10.018 -12.100 1.00 98.50 100 THR A N 1
ATOM 806 C CA . THR A 1 100 ? -9.906 9.225 -13.334 1.00 98.50 100 THR A CA 1
ATOM 807 C C . THR A 1 100 ? -9.908 7.723 -13.031 1.00 98.50 100 THR A C 1
ATOM 809 O O . THR A 1 100 ? -10.715 6.969 -13.572 1.00 98.50 100 THR A O 1
ATOM 812 N N . MET A 1 101 ? -9.035 7.279 -12.124 1.00 98.69 101 MET A N 1
ATOM 813 C CA . MET A 1 101 ? -8.977 5.889 -11.678 1.00 98.69 101 MET A CA 1
ATOM 814 C C . MET A 1 101 ? -10.255 5.453 -10.957 1.00 98.69 101 MET A C 1
ATOM 816 O O . MET A 1 101 ? -10.700 4.330 -11.179 1.00 98.69 101 MET A O 1
ATOM 820 N N . LEU A 1 102 ? -10.857 6.311 -10.128 1.00 98.69 102 LEU A N 1
ATOM 821 C CA . LEU A 1 102 ? -12.132 6.038 -9.463 1.00 98.69 102 LEU A CA 1
ATOM 822 C C . LEU A 1 102 ? -13.258 5.814 -10.479 1.00 98.69 102 LEU A C 1
ATOM 824 O O . LEU A 1 102 ? -14.000 4.841 -10.333 1.00 98.69 102 LEU A O 1
ATOM 828 N N . ASP A 1 103 ? -13.356 6.659 -11.507 1.00 98.62 103 ASP A N 1
ATOM 829 C CA . ASP A 1 103 ? -14.371 6.536 -12.562 1.00 98.62 103 ASP A CA 1
ATOM 830 C C . ASP A 1 103 ? -14.232 5.192 -13.305 1.00 98.62 103 ASP A C 1
ATOM 832 O O . ASP A 1 103 ? -15.186 4.412 -13.378 1.00 98.62 103 ASP A O 1
ATOM 836 N N . ILE A 1 104 ? -13.017 4.857 -13.756 1.00 98.81 104 ILE A N 1
ATOM 837 C CA . ILE A 1 104 ? -12.730 3.587 -14.449 1.00 98.81 104 ILE A CA 1
ATOM 838 C C . ILE A 1 104 ? -12.982 2.386 -13.526 1.00 98.81 104 ILE A C 1
ATOM 840 O O . ILE A 1 104 ? -13.546 1.374 -13.947 1.00 98.81 104 ILE A O 1
ATOM 844 N N . ALA A 1 105 ? -12.576 2.476 -12.258 1.00 98.81 105 ALA A N 1
ATOM 845 C CA . ALA A 1 105 ? -12.787 1.414 -11.280 1.00 98.81 105 ALA A CA 1
ATOM 846 C C . ALA A 1 105 ? -14.276 1.158 -11.041 1.00 98.81 105 ALA A C 1
ATOM 848 O O . ALA A 1 105 ? -14.693 0.004 -10.976 1.00 98.81 105 ALA A O 1
ATOM 849 N N . ASN A 1 106 ? -15.094 2.210 -10.988 1.00 98.50 106 ASN A N 1
ATOM 850 C CA . ASN A 1 106 ? -16.538 2.079 -10.833 1.00 98.50 106 ASN A CA 1
ATOM 851 C C . ASN A 1 106 ? -17.182 1.370 -12.032 1.00 98.50 106 ASN A C 1
ATOM 853 O O . ASN A 1 106 ? -18.009 0.479 -11.838 1.00 98.50 106 ASN A O 1
ATOM 857 N N . GLU A 1 107 ? -16.762 1.696 -13.257 1.00 98.25 107 GLU A N 1
ATOM 858 C CA . GLU A 1 107 ? -17.209 0.995 -14.470 1.00 98.25 107 GLU A CA 1
ATOM 859 C C . GLU A 1 107 ? -16.799 -0.484 -14.473 1.00 98.25 107 GLU A C 1
ATOM 861 O O . GLU A 1 107 ? -17.571 -1.349 -14.892 1.00 98.25 107 GLU A O 1
ATOM 866 N N . LYS A 1 108 ? -15.599 -0.788 -13.967 1.00 98.31 108 LYS A N 1
ATOM 867 C CA . LYS A 1 108 ? -15.041 -2.147 -13.905 1.00 98.31 108 LYS A CA 1
ATOM 868 C C . LYS A 1 108 ? -15.408 -2.927 -12.641 1.00 98.31 108 LYS A C 1
ATOM 870 O O . LYS A 1 108 ? -14.970 -4.066 -12.492 1.00 98.31 108 LYS A O 1
ATOM 875 N N . GLN A 1 109 ? -16.206 -2.351 -11.742 1.00 97.56 109 GLN A N 1
ATOM 876 C CA . GLN A 1 109 ? -16.550 -2.941 -10.441 1.00 97.56 109 GLN A CA 1
ATOM 877 C C . GLN A 1 109 ? -15.312 -3.321 -9.604 1.00 97.56 109 GLN A C 1
ATOM 879 O O . GLN A 1 109 ? -15.256 -4.376 -8.973 1.00 97.56 109 GLN A O 1
ATOM 884 N N . PHE A 1 110 ? -14.308 -2.451 -9.617 1.00 98.62 110 PHE A N 1
ATOM 885 C CA . PHE A 1 110 ? -13.083 -2.546 -8.832 1.00 98.62 110 PHE A CA 1
ATOM 886 C C . PHE A 1 110 ? -13.051 -1.434 -7.778 1.00 98.62 110 PHE A C 1
ATOM 888 O O . PHE A 1 110 ? -13.730 -0.416 -7.927 1.00 98.62 110 PHE A O 1
ATOM 895 N N . ALA A 1 111 ? -12.282 -1.620 -6.706 1.00 98.75 111 ALA A N 1
ATOM 896 C CA . ALA A 1 111 ? -12.199 -0.641 -5.628 1.00 98.75 111 ALA A CA 1
ATOM 897 C C . ALA A 1 111 ? -10.857 0.104 -5.598 1.00 98.75 111 ALA A C 1
ATOM 899 O O . ALA A 1 111 ? -9.824 -0.384 -6.050 1.00 98.75 111 ALA A O 1
ATOM 900 N N . MET A 1 112 ? -10.868 1.302 -5.027 1.00 98.75 112 MET A N 1
ATOM 901 C CA . MET A 1 112 ? -9.699 2.160 -4.880 1.00 98.75 112 MET A CA 1
ATOM 902 C C . MET A 1 112 ? -9.649 2.726 -3.460 1.00 98.75 112 MET A C 1
ATOM 904 O O . MET A 1 112 ? -10.642 3.230 -2.945 1.00 98.75 112 MET A O 1
ATOM 908 N N . SER A 1 113 ? -8.488 2.646 -2.829 1.00 98.75 113 SER A N 1
ATOM 909 C CA . SER A 1 113 ? -8.125 3.309 -1.578 1.00 98.75 113 SER A CA 1
ATOM 910 C C . SER A 1 113 ? -6.984 4.281 -1.861 1.00 98.75 113 SER A C 1
ATOM 912 O O . SER A 1 113 ? -6.366 4.229 -2.925 1.00 98.75 113 SER A O 1
ATOM 914 N N . LEU A 1 114 ? -6.670 5.126 -0.888 1.00 98.75 114 LEU A N 1
ATOM 915 C CA . LEU A 1 114 ? -5.468 5.949 -0.909 1.00 98.75 114 LEU A CA 1
ATOM 916 C C . LEU A 1 114 ? -4.417 5.415 0.062 1.00 98.75 114 LEU A C 1
ATOM 918 O O . LEU A 1 114 ? -4.767 4.856 1.106 1.00 98.75 114 LEU A O 1
ATOM 922 N N . ASP A 1 115 ? -3.158 5.610 -0.313 1.00 98.56 115 ASP A N 1
ATOM 923 C CA . ASP A 1 115 ? -2.013 5.678 0.586 1.00 98.56 115 ASP A CA 1
ATOM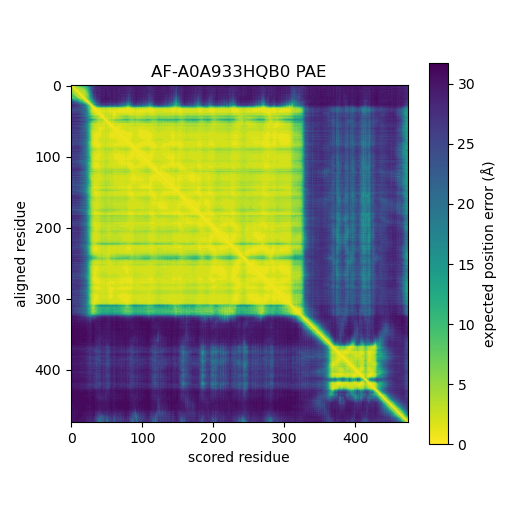 924 C C . ASP A 1 115 ? -1.671 7.163 0.764 1.00 98.56 115 ASP A C 1
ATOM 926 O O . ASP A 1 115 ? -1.137 7.818 -0.135 1.00 98.56 115 ASP A O 1
ATOM 930 N N . PHE A 1 116 ? -2.134 7.731 1.876 1.00 98.50 116 PHE A N 1
ATOM 931 C CA . PHE A 1 116 ? -2.055 9.156 2.164 1.00 98.50 116 PHE A CA 1
ATOM 932 C C . PHE A 1 116 ? -0.636 9.519 2.601 1.00 98.50 116 PHE A C 1
ATOM 934 O O . PHE A 1 116 ? -0.191 9.127 3.681 1.00 98.50 116 PHE A O 1
ATOM 941 N N . GLU A 1 117 ? 0.060 10.316 1.793 1.00 94.12 117 GLU A N 1
ATOM 942 C CA . GLU A 1 117 ? 1.430 10.745 2.076 1.00 94.12 117 GLU A CA 1
ATOM 943 C C . GLU A 1 117 ? 1.467 11.865 3.128 1.00 94.12 117 GLU A C 1
ATOM 945 O O . GLU A 1 117 ? 1.502 13.058 2.816 1.00 94.12 117 GLU A O 1
ATOM 950 N N . ALA A 1 118 ? 1.484 11.490 4.409 1.00 89.75 118 ALA A N 1
ATOM 951 C CA . ALA A 1 118 ? 1.405 12.436 5.524 1.00 89.75 118 ALA A CA 1
ATOM 952 C C . ALA A 1 118 ? 2.583 13.428 5.564 1.00 89.75 118 ALA A C 1
ATOM 954 O O . ALA A 1 118 ? 2.418 14.564 6.012 1.00 89.75 118 ALA A O 1
ATOM 955 N N . GLN A 1 119 ? 3.750 13.034 5.041 1.00 86.94 119 GLN A N 1
ATOM 956 C CA . GLN A 1 119 ? 4.945 13.885 4.963 1.00 86.94 119 GLN A CA 1
ATOM 957 C C . GLN A 1 119 ? 4.775 15.140 4.093 1.00 86.94 119 GLN A C 1
ATOM 959 O O . GLN A 1 119 ? 5.542 16.087 4.258 1.00 86.94 119 GLN A O 1
ATOM 964 N N . GLN A 1 120 ? 3.783 15.180 3.196 1.00 85.25 120 GLN A N 1
ATOM 965 C CA . GLN A 1 120 ? 3.557 16.329 2.307 1.00 85.25 120 GLN A CA 1
ATOM 966 C C . GLN A 1 120 ? 3.057 17.571 3.056 1.00 85.25 120 GLN A C 1
ATOM 968 O O . GLN A 1 120 ? 3.126 18.692 2.552 1.00 85.25 120 GLN A O 1
ATOM 973 N N . TYR A 1 121 ? 2.555 17.395 4.278 1.00 89.81 121 TYR A N 1
ATOM 974 C CA . TYR A 1 121 ? 1.874 18.444 5.018 1.00 89.81 121 TYR A CA 1
ATOM 975 C C . TYR A 1 121 ? 2.769 18.965 6.135 1.00 89.81 121 TYR A C 1
ATOM 977 O O . TYR A 1 121 ? 3.059 18.262 7.096 1.00 89.81 121 TYR A O 1
ATOM 985 N N . GLY A 1 122 ? 3.211 20.219 6.022 1.00 85.25 122 GLY A N 1
ATOM 986 C CA . GLY A 1 122 ? 4.094 20.845 7.013 1.00 85.25 122 GLY A CA 1
ATOM 987 C C . GLY A 1 122 ? 3.418 21.193 8.346 1.00 85.25 122 GLY A C 1
ATOM 988 O O . GLY A 1 122 ? 4.087 21.182 9.374 1.00 85.25 122 GLY A O 1
ATOM 989 N N . SER A 1 123 ? 2.104 21.453 8.356 1.00 92.31 123 SER A N 1
ATOM 990 C CA . SER A 1 123 ? 1.342 21.799 9.565 1.00 92.31 123 SER A CA 1
ATOM 991 C C . SER A 1 123 ? 0.214 20.806 9.849 1.00 92.31 123 SER A C 1
ATOM 993 O O . SER A 1 123 ? -0.215 20.053 8.971 1.00 92.31 123 SER A O 1
ATOM 995 N N . ARG A 1 124 ? -0.279 20.797 11.092 1.00 95.06 124 ARG A N 1
ATOM 996 C CA . ARG A 1 124 ? -1.437 19.987 11.500 1.00 95.06 124 ARG A CA 1
ATOM 997 C C . ARG A 1 124 ? -2.700 20.415 10.752 1.00 95.06 124 ARG A C 1
ATOM 999 O O . ARG A 1 124 ? -3.494 19.577 10.338 1.00 95.06 124 ARG A O 1
ATOM 1006 N N . GLU A 1 125 ? -2.871 21.716 10.539 1.00 96.69 125 GLU A N 1
ATOM 1007 C CA . GLU A 1 125 ? -4.041 22.295 9.879 1.00 96.69 125 GLU A CA 1
ATOM 1008 C C . GLU A 1 125 ? -4.116 21.900 8.398 1.00 96.69 125 GLU A C 1
ATOM 1010 O O . GLU A 1 125 ? -5.197 21.549 7.922 1.00 96.69 125 GLU A O 1
ATOM 1015 N N . SER A 1 126 ? -2.990 21.897 7.671 1.00 96.38 126 SER A N 1
ATOM 1016 C CA . SER A 1 126 ? -2.983 21.479 6.261 1.00 96.38 126 SER A CA 1
ATOM 1017 C C . SER A 1 126 ? -3.248 19.980 6.107 1.00 96.38 126 SER A C 1
ATOM 1019 O O . SER A 1 126 ? -3.974 19.580 5.197 1.00 96.38 126 SER A O 1
ATOM 1021 N N . LEU A 1 127 ? -2.755 19.167 7.044 1.00 97.19 127 LEU A N 1
ATOM 1022 C CA . LEU A 1 127 ? -3.030 17.733 7.103 1.00 97.19 127 LEU A CA 1
ATOM 1023 C C . LEU A 1 127 ? -4.518 17.456 7.387 1.00 97.19 127 LEU A C 1
ATOM 1025 O O . LEU A 1 127 ? -5.148 16.680 6.666 1.00 97.19 127 LEU A O 1
ATOM 1029 N N . ILE A 1 128 ? -5.117 18.132 8.378 1.00 98.56 128 ILE A N 1
ATOM 1030 C CA . ILE A 1 128 ? -6.562 18.037 8.670 1.00 98.56 128 ILE A CA 1
ATOM 1031 C C . ILE A 1 128 ? -7.391 18.456 7.452 1.00 98.56 128 ILE A C 1
ATOM 1033 O O . ILE A 1 128 ? -8.377 17.789 7.122 1.00 98.56 128 ILE A O 1
ATOM 1037 N N . HIS A 1 129 ? -7.000 19.535 6.769 1.00 98.38 129 HIS A N 1
ATOM 1038 C CA . HIS A 1 129 ? -7.679 19.997 5.562 1.00 98.38 129 HIS A CA 1
ATOM 1039 C C . HIS A 1 129 ? -7.632 18.944 4.447 1.00 98.38 129 HIS A C 1
ATOM 1041 O O . HIS A 1 129 ? -8.663 18.639 3.850 1.00 98.38 129 HIS A O 1
ATOM 1047 N N . ALA A 1 130 ? -6.473 18.336 4.196 1.00 98.31 130 ALA A N 1
ATOM 1048 C CA . ALA A 1 130 ? -6.329 17.303 3.174 1.00 98.31 130 ALA A CA 1
ATOM 1049 C C . ALA A 1 130 ? -7.108 16.019 3.501 1.00 98.31 130 ALA A C 1
ATOM 1051 O O . ALA A 1 130 ? -7.779 15.473 2.628 1.00 98.31 130 ALA A O 1
ATOM 1052 N N . LEU A 1 131 ? -7.106 15.560 4.754 1.00 98.69 131 LEU A N 1
ATOM 1053 C CA . LEU A 1 131 ? -7.929 14.412 5.153 1.00 98.69 131 LEU A CA 1
ATOM 1054 C C . LEU A 1 131 ? -9.431 14.716 5.074 1.00 98.69 131 LEU A C 1
ATOM 1056 O O . LEU A 1 131 ? -10.221 13.866 4.663 1.00 98.69 131 LEU A O 1
ATOM 1060 N N . THR A 1 132 ? -9.828 15.942 5.419 1.00 98.69 132 THR A N 1
ATOM 1061 C CA . THR A 1 132 ? -11.204 16.425 5.238 1.00 98.69 132 THR A CA 1
ATOM 1062 C C . THR A 1 132 ? -11.594 16.434 3.760 1.00 98.69 132 THR A C 1
ATOM 1064 O O . THR A 1 132 ? -12.676 15.968 3.410 1.00 98.69 132 THR A O 1
ATOM 1067 N N . TYR A 1 133 ? -10.693 16.877 2.882 1.00 98.69 133 TYR A N 1
ATOM 1068 C CA . TYR A 1 133 ? -10.882 16.818 1.436 1.00 98.69 133 TYR A CA 1
ATOM 1069 C C . TYR A 1 133 ? -11.101 15.379 0.949 1.00 98.69 133 TYR A C 1
ATOM 1071 O O . TYR A 1 133 ? -12.085 15.122 0.261 1.00 98.69 133 TYR A O 1
ATOM 1079 N N . VAL A 1 134 ? -10.261 14.420 1.361 1.00 98.62 134 VAL A N 1
ATOM 1080 C CA . VAL A 1 134 ? -10.436 12.999 1.004 1.00 98.62 134 VAL A CA 1
ATOM 1081 C C . VAL A 1 134 ? -11.794 12.471 1.483 1.00 98.62 134 VAL A C 1
ATOM 1083 O O . VAL A 1 134 ? -12.507 11.815 0.718 1.00 98.62 134 VAL A O 1
ATOM 1086 N N . ARG A 1 135 ? -12.177 12.778 2.729 1.00 98.38 135 ARG A N 1
ATOM 1087 C CA . ARG A 1 135 ? -13.469 12.378 3.309 1.00 98.38 135 ARG A CA 1
ATOM 1088 C C . ARG A 1 135 ? -14.650 12.901 2.500 1.00 98.38 135 ARG A C 1
ATOM 1090 O O . ARG A 1 135 ? -15.603 12.159 2.280 1.00 98.38 135 ARG A O 1
ATOM 1097 N N . ASP A 1 136 ? -14.597 14.158 2.085 1.00 98.25 136 ASP A N 1
ATOM 1098 C CA . ASP A 1 136 ? -15.749 14.830 1.487 1.00 98.25 136 ASP A CA 1
ATOM 1099 C C . ASP A 1 136 ? -15.816 14.639 -0.035 1.00 98.25 136 ASP A C 1
ATOM 1101 O O . ASP A 1 136 ? -16.912 14.569 -0.589 1.00 98.25 136 ASP A O 1
ATOM 1105 N N . GLN A 1 137 ? -14.671 14.522 -0.715 1.00 97.94 137 GLN A N 1
ATOM 1106 C CA . GLN A 1 137 ? -14.603 14.379 -2.174 1.00 97.94 137 GLN A CA 1
ATOM 1107 C C . GLN A 1 137 ? -14.531 12.922 -2.633 1.00 97.94 137 GLN A C 1
ATOM 1109 O O . GLN A 1 137 ? -15.247 12.532 -3.554 1.00 97.94 137 GLN A O 1
ATOM 1114 N N . TRP A 1 138 ? -13.687 12.103 -1.999 1.00 98.00 138 TRP A N 1
ATOM 1115 C CA . TRP A 1 138 ? -13.346 10.778 -2.521 1.00 98.00 138 TRP A CA 1
ATOM 1116 C C . TRP A 1 138 ? -14.100 9.637 -1.851 1.00 98.00 138 TRP A C 1
ATOM 1118 O O . TRP A 1 138 ? -14.612 8.756 -2.540 1.00 98.00 138 TRP A O 1
ATOM 1128 N N . MET A 1 139 ? -14.239 9.654 -0.525 1.00 97.94 139 MET A N 1
ATOM 1129 C CA . MET A 1 139 ? -14.914 8.571 0.206 1.00 97.94 139 MET A CA 1
ATOM 1130 C C . MET A 1 139 ? -16.400 8.345 -0.158 1.00 97.94 139 MET A C 1
ATOM 1132 O O . MET A 1 139 ? -16.867 7.211 0.011 1.00 97.94 139 MET A O 1
ATOM 1136 N N . PRO A 1 140 ? -17.175 9.339 -0.648 1.00 97.75 140 PRO A N 1
ATOM 1137 C CA . PRO A 1 140 ? -18.536 9.098 -1.132 1.00 97.75 140 PRO A CA 1
ATOM 1138 C C . PRO A 1 140 ? -18.598 8.334 -2.461 1.00 97.75 140 PRO A C 1
ATOM 1140 O O . PRO A 1 140 ? -19.663 7.820 -2.805 1.00 97.75 140 PRO A O 1
ATOM 1143 N N . HIS A 1 141 ? -17.495 8.258 -3.212 1.00 98.38 141 HIS A N 1
ATOM 1144 C CA . HIS A 1 141 ? -17.470 7.606 -4.517 1.00 98.38 141 HIS A CA 1
ATOM 1145 C C . HIS A 1 141 ? -17.764 6.100 -4.405 1.00 98.38 141 HIS A C 1
ATOM 1147 O O . HIS A 1 141 ? -17.271 5.425 -3.500 1.00 98.38 141 HIS A O 1
ATOM 1153 N N . GLY A 1 142 ? -18.539 5.550 -5.348 1.00 97.00 142 GLY A N 1
ATOM 1154 C CA . GLY A 1 142 ? -18.981 4.146 -5.318 1.00 97.00 142 GLY A CA 1
ATOM 1155 C C . GLY A 1 142 ? -17.838 3.127 -5.382 1.00 97.00 142 GLY A C 1
ATOM 1156 O O . GLY A 1 142 ? -17.937 2.054 -4.792 1.00 97.00 142 GLY A O 1
ATOM 1157 N N . ALA A 1 143 ? -16.734 3.497 -6.034 1.00 98.44 143 ALA A N 1
ATOM 1158 C CA . ALA A 1 143 ? -15.514 2.694 -6.101 1.00 98.44 143 ALA A CA 1
ATOM 1159 C C . ALA A 1 143 ? -14.538 2.926 -4.935 1.00 98.44 143 ALA A C 1
ATOM 1161 O O . ALA A 1 143 ? -13.495 2.277 -4.896 1.00 98.44 143 ALA A O 1
ATOM 1162 N N . PHE A 1 144 ? -14.822 3.822 -3.981 1.00 98.75 144 PHE A N 1
ATOM 1163 C CA . PHE A 1 144 ? -13.928 3.977 -2.834 1.00 98.75 144 PHE A CA 1
ATOM 1164 C C . PHE A 1 144 ? -13.999 2.728 -1.946 1.00 98.75 144 PHE A C 1
ATOM 1166 O O . PHE A 1 144 ? -15.081 2.289 -1.543 1.00 98.75 144 PHE A O 1
ATOM 1173 N N . ALA A 1 145 ? -12.846 2.131 -1.653 1.00 98.50 145 ALA A N 1
ATOM 1174 C CA . ALA A 1 145 ? -12.748 0.853 -0.970 1.00 98.50 145 ALA A CA 1
ATOM 1175 C C . ALA A 1 145 ? -13.359 0.923 0.432 1.00 98.50 145 ALA A C 1
ATOM 1177 O O . ALA A 1 145 ? -13.145 1.871 1.190 1.00 98.50 145 ALA A O 1
ATOM 1178 N N . ARG A 1 146 ? -14.117 -0.118 0.794 1.00 96.94 146 ARG A N 1
ATOM 1179 C CA . ARG A 1 146 ? -14.765 -0.226 2.105 1.00 96.94 146 ARG A CA 1
ATOM 1180 C C . ARG A 1 146 ? -14.513 -1.564 2.757 1.00 96.94 146 ARG A C 1
ATOM 1182 O O . ARG A 1 146 ? -14.818 -2.583 2.149 1.00 96.94 146 ARG A O 1
ATOM 1189 N N . VAL A 1 147 ? -14.069 -1.574 4.005 1.00 92.69 147 VAL A N 1
ATOM 1190 C CA . VAL A 1 147 ? -13.978 -2.780 4.840 1.00 92.69 147 VAL A CA 1
ATOM 1191 C C . VAL A 1 147 ? -14.981 -2.623 5.978 1.00 92.69 147 VAL A C 1
ATOM 1193 O O . VAL A 1 147 ? -15.100 -1.550 6.560 1.00 92.69 147 VAL A O 1
ATOM 1196 N N . ASN A 1 148 ? -15.783 -3.656 6.250 1.00 88.50 148 ASN A N 1
ATOM 1197 C CA . ASN A 1 148 ? -16.854 -3.596 7.259 1.00 88.50 148 ASN A CA 1
ATOM 1198 C C . ASN A 1 148 ? -17.817 -2.401 7.073 1.00 88.50 148 ASN A C 1
ATOM 1200 O O . ASN A 1 148 ? -18.274 -1.792 8.037 1.00 88.50 148 ASN A O 1
ATOM 1204 N N . GLY A 1 149 ? -18.083 -2.033 5.814 1.00 91.88 149 GLY A N 1
ATOM 1205 C CA . GLY A 1 149 ? -18.928 -0.893 5.435 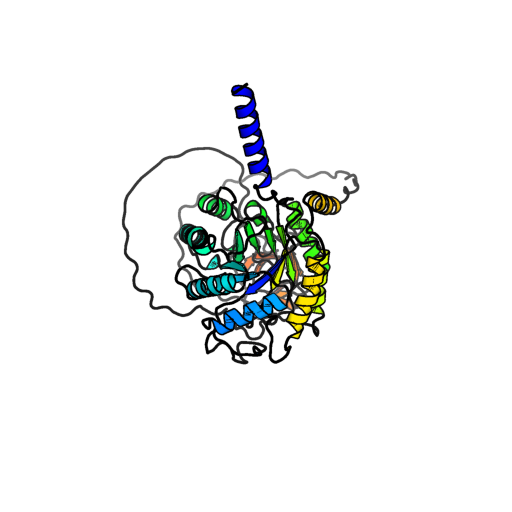1.00 91.88 149 GLY A CA 1
ATOM 1206 C C . GLY A 1 149 ? -18.264 0.490 5.539 1.00 91.88 149 GLY A C 1
ATOM 1207 O O . GLY A 1 149 ? -18.794 1.456 4.984 1.00 91.88 149 GLY A O 1
ATOM 1208 N N . LYS A 1 150 ? -17.092 0.602 6.172 1.00 96.19 150 LYS A N 1
ATOM 1209 C CA . LYS A 1 150 ? -16.373 1.868 6.384 1.00 96.19 150 LYS A CA 1
ATOM 1210 C C . LYS A 1 150 ? -15.336 2.123 5.286 1.00 96.19 150 LYS A C 1
ATOM 1212 O O . LYS A 1 150 ? -14.695 1.157 4.873 1.00 96.19 150 LYS A O 1
ATOM 1217 N N . PRO A 1 151 ? -15.145 3.373 4.813 1.00 98.31 151 PRO A N 1
ATOM 1218 C CA . PRO A 1 151 ? -14.039 3.712 3.919 1.00 98.31 151 PRO A CA 1
ATOM 1219 C C . PRO A 1 151 ? -12.709 3.358 4.584 1.00 98.31 151 PRO A C 1
ATOM 1221 O O . PRO A 1 151 ? -12.537 3.649 5.767 1.00 98.31 151 PRO A O 1
ATOM 1224 N N . ILE A 1 152 ? -11.793 2.743 3.845 1.00 98.62 152 ILE A N 1
ATOM 1225 C CA . ILE A 1 152 ? -10.454 2.399 4.339 1.00 98.62 152 ILE A CA 1
ATOM 1226 C C . ILE A 1 152 ? -9.405 3.321 3.714 1.00 98.62 152 ILE A C 1
ATOM 1228 O O . ILE A 1 152 ? -9.510 3.659 2.539 1.00 98.62 152 ILE A O 1
ATOM 1232 N N . LEU A 1 153 ? -8.437 3.751 4.521 1.00 98.50 153 LEU A N 1
ATOM 1233 C CA . LEU A 1 153 ? -7.343 4.643 4.154 1.00 98.50 153 LEU A CA 1
ATOM 1234 C C . LEU A 1 153 ? -6.034 4.098 4.734 1.00 98.50 153 LEU A C 1
ATOM 1236 O O . LEU A 1 153 ? -6.000 3.687 5.895 1.00 98.50 153 LEU A O 1
ATOM 1240 N N . PHE A 1 154 ? -4.974 4.106 3.936 1.00 98.81 154 PHE A N 1
ATOM 1241 C CA . PHE A 1 154 ? -3.614 3.786 4.364 1.00 98.81 154 PHE A CA 1
ATOM 1242 C C . PHE A 1 154 ? -2.825 5.079 4.508 1.00 98.81 154 PHE A C 1
ATOM 1244 O O . PHE A 1 154 ? -3.190 6.096 3.913 1.00 98.81 154 PHE A O 1
ATOM 1251 N N . PHE A 1 155 ? -1.792 5.049 5.339 1.00 98.31 155 PHE A N 1
ATOM 1252 C CA . PHE A 1 155 ? -0.966 6.208 5.613 1.00 98.31 155 PHE A CA 1
ATOM 1253 C 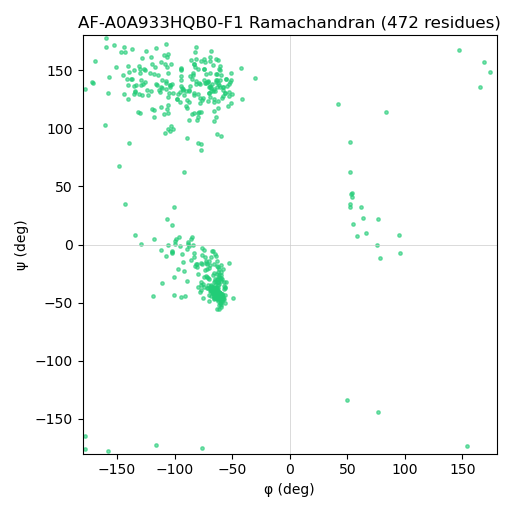C . PHE A 1 155 ? 0.492 5.848 5.417 1.00 98.31 155 PHE A C 1
ATOM 1255 O O . PHE A 1 155 ? 0.990 4.901 6.020 1.00 98.31 155 PHE A O 1
ATOM 1262 N N . TRP A 1 156 ? 1.166 6.670 4.627 1.00 90.81 156 TRP A N 1
ATOM 1263 C CA . TRP A 1 156 ? 2.603 6.643 4.491 1.00 90.81 156 TRP A CA 1
ATOM 1264 C C . TRP A 1 156 ? 3.198 7.807 5.264 1.00 90.81 156 TRP A C 1
ATOM 1266 O O . TRP A 1 156 ? 2.729 8.951 5.172 1.00 90.81 156 TRP A O 1
ATOM 1276 N N . ARG A 1 157 ? 4.285 7.527 5.985 1.00 87.50 157 ARG A N 1
ATOM 1277 C CA . ARG A 1 157 ? 5.045 8.526 6.746 1.00 87.50 157 ARG A CA 1
ATOM 1278 C C . ARG A 1 157 ? 4.229 9.192 7.853 1.00 87.50 157 ARG A C 1
ATOM 1280 O O . ARG A 1 157 ? 4.478 10.348 8.189 1.00 87.50 157 ARG A O 1
ATOM 1287 N N . GLU A 1 158 ? 3.284 8.494 8.469 1.00 90.31 158 GLU A N 1
ATOM 1288 C CA . GLU A 1 158 ? 2.525 9.003 9.612 1.00 90.31 158 GLU A CA 1
ATOM 1289 C C . GLU A 1 158 ? 3.422 9.358 10.808 1.00 90.31 158 GLU A C 1
ATOM 1291 O O . GLU A 1 158 ? 3.081 10.232 11.606 1.00 90.31 158 GLU A O 1
ATOM 1296 N N . GLN A 1 159 ? 4.612 8.760 10.896 1.00 84.81 159 GLN A N 1
ATOM 1297 C CA . GLN A 1 159 ? 5.612 9.024 11.929 1.00 84.81 159 GLN A CA 1
ATOM 1298 C C . GLN A 1 159 ? 6.241 10.416 11.901 1.00 84.81 159 GLN A C 1
ATOM 1300 O O . GLN A 1 159 ? 6.980 10.765 12.820 1.00 84.81 159 GLN A O 1
ATOM 1305 N N . VAL A 1 160 ? 5.930 11.239 10.898 1.00 82.75 160 VAL A N 1
ATOM 1306 C CA . VAL A 1 160 ? 6.266 12.673 10.918 1.00 82.75 160 VAL A CA 1
ATOM 1307 C C . VAL A 1 160 ? 5.477 13.449 11.979 1.00 82.75 160 VAL A C 1
ATOM 1309 O O . VAL A 1 160 ? 5.720 14.644 12.163 1.00 82.75 160 VAL A O 1
ATOM 1312 N N . ARG A 1 161 ? 4.525 12.797 12.657 1.00 87.88 161 ARG A N 1
ATOM 1313 C CA . ARG A 1 161 ? 3.707 13.337 13.746 1.00 87.88 161 ARG A CA 1
ATOM 1314 C C . ARG A 1 161 ? 3.702 12.392 14.936 1.00 87.88 161 ARG A C 1
ATOM 1316 O O . ARG A 1 161 ? 3.868 11.187 14.791 1.00 87.88 161 ARG A O 1
ATOM 1323 N N . SER A 1 162 ? 3.482 12.943 16.126 1.00 89.81 162 SER A N 1
ATOM 1324 C CA . SER A 1 162 ? 3.350 12.134 17.341 1.00 89.81 162 SER A CA 1
ATOM 1325 C C . SER A 1 162 ? 1.999 11.411 17.396 1.00 89.81 162 SER A C 1
ATOM 1327 O O . SER A 1 162 ? 1.020 11.832 16.779 1.00 89.81 162 SER A O 1
ATOM 1329 N N . VAL A 1 163 ? 1.905 10.347 18.201 1.00 90.06 163 VAL A N 1
ATOM 1330 C CA . VAL A 1 163 ? 0.629 9.643 18.417 1.00 90.06 163 VAL A CA 1
ATOM 1331 C C . VAL A 1 163 ? -0.417 10.565 19.066 1.00 90.06 163 VAL A C 1
ATOM 1333 O O . VAL A 1 163 ? -1.599 10.412 18.783 1.00 90.06 163 VAL A O 1
ATOM 1336 N N . ASP A 1 164 ? -0.030 11.494 19.951 1.00 91.81 164 ASP A N 1
ATOM 1337 C CA . ASP A 1 164 ? -0.974 12.440 20.581 1.00 91.81 164 ASP A CA 1
ATOM 1338 C C . ASP A 1 164 ? -1.526 13.439 19.557 1.00 91.81 164 ASP A C 1
ATOM 1340 O O . ASP A 1 164 ? -2.724 13.705 19.531 1.00 91.81 164 ASP A O 1
ATOM 1344 N N . GLU A 1 165 ? -0.685 13.918 18.645 1.00 96.06 165 GLU A N 1
ATOM 1345 C CA . GLU A 1 165 ? -1.136 14.796 17.566 1.00 96.06 165 GLU A CA 1
ATOM 1346 C C . GLU A 1 165 ? -2.104 14.073 16.619 1.00 96.06 165 GLU A C 1
ATOM 1348 O O . GLU A 1 165 ? -3.123 14.633 16.216 1.00 96.06 165 GLU A O 1
ATOM 1353 N N . TRP A 1 166 ? -1.864 12.791 16.330 1.00 97.75 166 TRP A N 1
ATOM 1354 C CA . TRP A 1 166 ? -2.811 11.976 15.568 1.00 97.75 166 TRP A CA 1
ATOM 1355 C C . TRP A 1 166 ? -4.158 11.783 16.278 1.00 97.75 166 TRP A C 1
ATOM 1357 O O . TRP A 1 166 ? -5.181 11.726 15.594 1.00 97.75 166 TRP A O 1
ATOM 1367 N N . VAL A 1 167 ? -4.202 11.738 17.619 1.00 97.38 167 VAL A N 1
ATOM 1368 C CA . VAL A 1 167 ? -5.476 11.743 18.371 1.00 97.38 167 VAL A CA 1
ATOM 1369 C C . VAL A 1 167 ? -6.257 13.020 18.058 1.00 97.38 167 VAL A C 1
ATOM 1371 O O . VAL A 1 167 ? -7.450 12.961 17.759 1.00 97.38 167 VAL A O 1
ATOM 1374 N N . GLU A 1 168 ? -5.598 14.177 18.098 1.00 98.19 168 GLU A N 1
ATOM 1375 C CA . GLU A 1 168 ? -6.226 15.468 17.798 1.00 98.19 168 GLU A CA 1
ATOM 1376 C C . GLU A 1 168 ? -6.703 15.545 16.343 1.00 98.19 168 GLU A C 1
ATOM 1378 O O . GLU A 1 168 ? -7.840 15.948 16.087 1.00 98.19 168 GLU A O 1
ATOM 1383 N N . ILE A 1 169 ? -5.873 15.096 15.396 1.00 98.62 169 ILE A N 1
ATOM 1384 C CA . ILE A 1 169 ? -6.209 15.037 13.968 1.00 98.62 169 ILE A CA 1
ATOM 1385 C C . ILE A 1 169 ? -7.427 14.134 13.739 1.00 98.62 169 ILE A C 1
ATOM 1387 O O . ILE A 1 169 ? -8.377 14.548 13.069 1.00 98.62 169 ILE A O 1
ATOM 1391 N N . ARG A 1 170 ? -7.447 12.919 14.307 1.00 98.44 170 ARG A N 1
ATOM 1392 C CA . ARG A 1 170 ? -8.578 11.993 14.141 1.00 98.44 170 ARG A CA 1
ATOM 1393 C C . ARG A 1 170 ? -9.853 12.563 14.753 1.00 98.44 170 ARG A C 1
ATOM 1395 O O . ARG A 1 170 ? -10.895 12.500 14.110 1.00 98.44 170 ARG A O 1
ATOM 1402 N N . ASN A 1 171 ? -9.769 13.195 15.923 1.00 98.19 171 ASN A N 1
ATOM 1403 C CA . ASN A 1 171 ? -10.910 13.870 16.548 1.00 98.19 171 ASN A CA 1
ATOM 1404 C C . ASN A 1 171 ? -11.460 15.027 15.697 1.00 98.19 171 ASN A C 1
ATOM 1406 O O . ASN A 1 171 ? -12.663 15.280 15.719 1.00 98.19 171 ASN A O 1
ATOM 1410 N N . ALA A 1 172 ? -10.609 15.726 14.943 1.00 98.44 172 ALA A N 1
ATOM 1411 C CA . ALA A 1 172 ? -11.041 16.797 14.048 1.00 98.44 172 ALA A CA 1
ATOM 1412 C C . ALA A 1 172 ? -11.681 16.269 12.749 1.00 98.44 172 ALA A C 1
ATOM 1414 O O . ALA A 1 172 ? -12.658 16.840 12.263 1.00 98.44 172 ALA A O 1
ATOM 1415 N N . VAL A 1 173 ? -11.140 15.188 12.180 1.00 98.38 173 VAL A N 1
ATOM 1416 C CA . VAL A 1 173 ? -11.536 14.679 10.854 1.00 98.38 173 VAL A CA 1
ATOM 1417 C C . VAL A 1 173 ? -12.656 13.640 10.931 1.00 98.38 173 VAL A C 1
ATOM 1419 O O . VAL A 1 173 ? -13.593 13.676 10.127 1.00 98.38 173 VAL A O 1
ATOM 1422 N N . ASP A 1 174 ? -12.554 12.700 11.867 1.00 98.44 174 ASP A N 1
ATOM 1423 C CA . ASP A 1 174 ? -13.444 11.548 12.003 1.00 98.44 174 ASP A CA 1
ATOM 1424 C C . ASP A 1 174 ? -13.618 11.121 13.481 1.00 98.44 174 ASP A C 1
ATOM 1426 O O . ASP A 1 174 ? -13.198 10.028 13.880 1.00 98.44 174 ASP A O 1
ATOM 1430 N N . PRO A 1 175 ? -14.270 11.964 14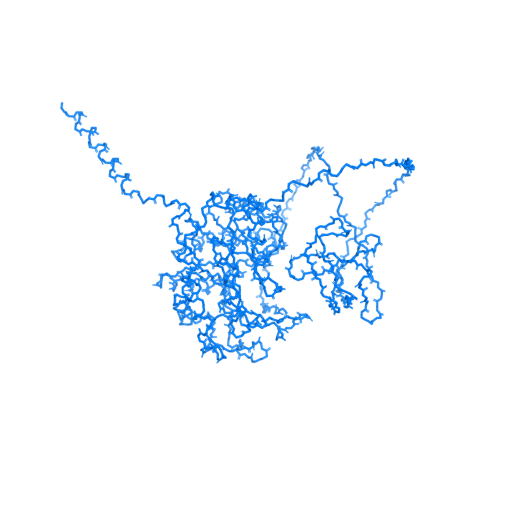.311 1.00 97.31 175 PRO A N 1
ATOM 1431 C CA . PRO A 1 175 ? -14.449 11.720 15.748 1.00 97.31 175 PRO A CA 1
ATOM 1432 C C . PRO A 1 175 ? -15.336 10.515 16.077 1.00 97.31 175 PRO A C 1
ATOM 1434 O O . PRO A 1 175 ? -15.354 10.047 17.213 1.00 97.31 175 PRO A O 1
ATOM 1437 N N . ARG A 1 176 ? -16.120 10.023 15.110 1.00 96.38 176 ARG A N 1
ATOM 1438 C CA . ARG A 1 176 ? -16.996 8.854 15.291 1.00 96.38 176 ARG A CA 1
ATOM 1439 C C . ARG A 1 176 ? -16.352 7.553 14.823 1.00 96.38 176 ARG A C 1
ATOM 1441 O O . ARG A 1 176 ? -16.975 6.502 14.958 1.00 96.38 176 ARG A O 1
ATOM 1448 N N . HIS A 1 177 ? -15.128 7.622 14.300 1.00 95.62 177 HIS A N 1
ATOM 1449 C CA . HIS A 1 177 ? -14.443 6.490 13.691 1.00 95.62 177 HIS A CA 1
ATOM 1450 C C . HIS A 1 177 ? -15.290 5.836 12.584 1.00 95.62 177 HIS A C 1
ATOM 1452 O O . HIS A 1 177 ? -15.426 4.613 12.528 1.00 95.62 177 HIS A O 1
ATOM 1458 N N . ASP A 1 178 ? -15.902 6.641 11.713 1.00 96.81 178 ASP A N 1
ATOM 1459 C CA . ASP A 1 178 ? -16.669 6.162 10.556 1.00 96.81 178 ASP A CA 1
ATOM 1460 C C . ASP A 1 178 ? -15.760 5.674 9.410 1.00 96.81 178 ASP A C 1
ATOM 1462 O O . ASP A 1 178 ? -16.239 5.057 8.456 1.00 96.81 178 ASP A O 1
ATOM 1466 N N . GLN A 1 179 ? -14.452 5.912 9.516 1.00 97.62 179 GLN A N 1
ATOM 1467 C CA . GLN A 1 179 ? -13.394 5.469 8.607 1.00 97.62 179 GLN A CA 1
ATOM 1468 C C . GLN A 1 179 ? -12.521 4.385 9.259 1.00 97.62 179 GLN A C 1
ATOM 1470 O O . GLN A 1 179 ? -12.528 4.209 10.477 1.00 97.62 179 GLN A O 1
ATOM 1475 N N . ILE A 1 180 ? -11.751 3.662 8.451 1.00 98.44 180 ILE A N 1
ATOM 1476 C CA . ILE A 1 180 ? -10.689 2.752 8.893 1.00 98.44 180 ILE A CA 1
ATOM 1477 C C . ILE A 1 180 ? -9.358 3.351 8.453 1.00 98.44 180 ILE A C 1
ATOM 1479 O O . ILE A 1 180 ? -9.136 3.515 7.255 1.00 98.44 180 ILE A O 1
ATOM 1483 N N . TRP A 1 181 ? -8.477 3.668 9.398 1.00 98.75 181 TRP A N 1
ATOM 1484 C CA . TRP A 1 181 ? -7.116 4.129 9.115 1.00 98.75 181 TRP A CA 1
ATOM 1485 C C . TRP A 1 181 ? -6.113 3.021 9.417 1.00 98.75 181 TRP A C 1
ATOM 1487 O O . TRP A 1 181 ? -6.100 2.481 10.524 1.00 98.75 181 TRP A O 1
ATOM 1497 N N . ILE A 1 182 ? -5.266 2.692 8.450 1.00 98.81 182 ILE A N 1
ATOM 1498 C CA . ILE A 1 182 ? -4.216 1.683 8.587 1.00 98.81 182 ILE A CA 1
ATOM 1499 C C . ILE A 1 182 ? -2.868 2.394 8.704 1.00 98.81 182 ILE A C 1
ATOM 1501 O O . ILE A 1 182 ? -2.491 3.138 7.801 1.00 98.81 182 ILE A O 1
ATOM 1505 N N . ALA A 1 183 ? -2.178 2.170 9.823 1.00 97.12 183 ALA A N 1
ATOM 1506 C CA . ALA A 1 183 ? -0.817 2.644 10.056 1.00 97.12 183 ALA A CA 1
ATOM 1507 C C . ALA A 1 183 ? 0.217 1.696 9.435 1.00 97.12 183 ALA A C 1
ATOM 1509 O O . ALA A 1 183 ? -0.035 0.493 9.280 1.00 97.12 183 ALA A O 1
ATOM 1510 N N . GLU A 1 184 ? 1.387 2.236 9.142 1.00 89.56 184 GLU A N 1
ATOM 1511 C CA . GLU A 1 184 ? 2.534 1.553 8.566 1.00 89.56 184 GLU A CA 1
ATOM 1512 C C . GLU A 1 184 ? 3.638 1.361 9.622 1.00 89.56 184 GLU A C 1
ATOM 1514 O O . GLU A 1 184 ? 3.580 1.807 10.775 1.00 89.56 184 GLU A O 1
ATOM 1519 N N . GLY A 1 185 ? 4.670 0.615 9.248 1.00 80.38 185 GLY A N 1
ATOM 1520 C CA . GLY A 1 185 ? 5.931 0.613 9.960 1.00 80.38 185 GLY A CA 1
ATOM 1521 C C . GLY A 1 185 ? 5.854 -0.197 11.238 1.00 80.38 185 GLY A C 1
ATOM 1522 O O . GLY A 1 185 ? 5.235 -1.251 11.315 1.00 80.38 185 GLY A O 1
ATOM 1523 N N . VAL A 1 186 ? 6.538 0.260 12.271 1.00 80.31 186 VAL A N 1
ATOM 1524 C CA . VAL A 1 186 ? 6.892 -0.598 13.413 1.00 80.31 186 VAL A CA 1
ATOM 1525 C C . VAL A 1 186 ? 6.521 0.000 14.765 1.00 80.31 186 VAL A C 1
ATOM 1527 O O . VAL A 1 186 ? 6.827 -0.548 15.828 1.00 80.31 186 VAL A O 1
ATOM 1530 N N . ASN A 1 187 ? 5.929 1.187 14.750 1.00 82.06 187 ASN A N 1
ATOM 1531 C CA . ASN A 1 187 ? 5.504 1.827 15.972 1.00 82.06 187 ASN A CA 1
ATOM 1532 C C . ASN A 1 187 ? 4.080 1.370 16.274 1.00 82.06 187 ASN A C 1
ATOM 1534 O O . ASN A 1 187 ? 3.103 1.981 15.847 1.00 82.06 187 ASN A O 1
ATOM 1538 N N . ILE A 1 188 ? 3.961 0.294 17.055 1.00 86.56 188 ILE A N 1
ATOM 1539 C CA . ILE A 1 188 ? 2.652 -0.247 17.443 1.00 86.56 188 ILE A CA 1
ATOM 1540 C C . ILE A 1 188 ? 1.829 0.741 18.294 1.00 86.56 188 ILE A C 1
ATOM 1542 O O . ILE A 1 188 ? 0.621 0.568 18.446 1.00 86.56 188 ILE A O 1
ATOM 1546 N N . GLY A 1 189 ? 2.446 1.807 18.819 1.00 85.44 189 GLY A N 1
ATOM 1547 C CA . GLY A 1 189 ? 1.759 2.865 19.560 1.00 85.44 189 GLY A CA 1
ATOM 1548 C C . GLY A 1 189 ? 0.680 3.586 18.745 1.00 85.44 189 GLY A C 1
ATOM 1549 O O . GLY A 1 189 ? -0.309 4.041 19.326 1.00 85.44 189 GLY A O 1
ATOM 1550 N N . TYR A 1 190 ? 0.794 3.620 17.410 1.00 90.38 190 TYR A N 1
ATOM 1551 C CA . TYR A 1 190 ? -0.232 4.211 16.542 1.00 90.38 190 TYR A CA 1
ATOM 1552 C C . TYR A 1 190 ? -1.587 3.515 16.639 1.00 90.38 190 TYR A C 1
ATOM 1554 O O . TYR A 1 190 ? -2.603 4.161 16.402 1.00 90.38 190 TYR A O 1
ATOM 1562 N N . GLN A 1 191 ? -1.652 2.265 17.109 1.00 93.31 191 GLN A N 1
ATOM 1563 C CA . GLN A 1 191 ? -2.920 1.555 17.319 1.00 93.31 191 GLN A CA 1
ATOM 1564 C C . GLN A 1 191 ? -3.822 2.200 18.385 1.00 93.31 191 GLN A C 1
ATOM 1566 O O . GLN A 1 191 ? -4.998 1.855 18.495 1.00 93.31 191 GLN A O 1
ATOM 1571 N N . ARG A 1 192 ? -3.326 3.186 19.147 1.00 92.69 192 ARG A N 1
ATOM 1572 C CA . ARG A 1 192 ? -4.175 4.045 19.987 1.00 92.69 192 ARG A CA 1
ATOM 1573 C C . ARG A 1 192 ? -5.125 4.930 19.163 1.00 92.69 192 ARG A C 1
ATOM 1575 O O . ARG A 1 192 ? -6.161 5.330 19.681 1.00 92.69 192 ARG A O 1
ATOM 1582 N N . VAL A 1 193 ? -4.777 5.228 17.910 1.00 96.38 193 VAL A N 1
ATOM 1583 C CA . VAL A 1 193 ? -5.535 6.108 17.001 1.00 96.38 193 VAL A CA 1
ATOM 1584 C C . VAL A 1 193 ? -6.001 5.367 15.751 1.00 96.38 193 VAL A C 1
ATOM 1586 O O . VAL A 1 193 ? -7.144 5.521 15.331 1.00 96.38 193 VAL A O 1
ATOM 1589 N N . PHE A 1 194 ? -5.114 4.567 15.165 1.00 98.19 194 PHE A N 1
ATOM 1590 C CA . PHE A 1 194 ? -5.343 3.840 13.926 1.00 98.19 194 PHE A CA 1
ATOM 1591 C C . PHE A 1 194 ? -6.102 2.536 14.187 1.00 98.19 194 PHE A C 1
ATOM 1593 O O . PHE A 1 194 ? -6.064 1.953 15.277 1.00 98.19 194 PHE A O 1
ATOM 1600 N N . ASP A 1 195 ? -6.837 2.103 13.172 1.00 98.25 195 ASP A N 1
ATOM 1601 C CA . ASP A 1 195 ? -7.758 0.970 13.208 1.00 98.25 195 ASP A CA 1
ATOM 1602 C C . ASP A 1 195 ? -7.077 -0.335 12.754 1.00 98.25 195 ASP A C 1
ATOM 1604 O O . ASP A 1 195 ? -7.592 -1.426 12.995 1.00 98.25 195 ASP A O 1
ATOM 1608 N N . GLY A 1 196 ? -5.906 -0.245 12.124 1.00 97.75 196 GLY A N 1
ATOM 1609 C CA . GLY A 1 196 ? -5.101 -1.400 11.748 1.00 97.75 196 GLY A CA 1
ATOM 1610 C C . GLY A 1 196 ? -3.640 -1.066 11.502 1.00 97.75 196 GLY A C 1
ATOM 1611 O O . GLY A 1 196 ? -3.225 0.091 11.597 1.00 97.75 196 GLY A O 1
ATOM 1612 N N . HIS A 1 197 ? -2.860 -2.100 11.201 1.00 97.56 197 HIS A N 1
ATOM 1613 C CA . HIS A 1 197 ? -1.412 -2.005 11.015 1.00 97.56 197 HIS A CA 1
ATOM 1614 C C . HIS A 1 197 ? -0.947 -2.894 9.865 1.00 97.56 197 HIS A C 1
ATOM 1616 O O . HIS A 1 197 ? -1.426 -4.027 9.747 1.00 97.56 197 HIS A O 1
ATOM 1622 N N . HIS A 1 198 ? 0.032 -2.426 9.095 1.00 97.56 198 HIS A N 1
ATOM 1623 C CA . HIS A 1 198 ? 0.791 -3.237 8.143 1.00 97.56 198 HIS A CA 1
ATOM 1624 C C . HIS A 1 198 ? 2.289 -2.910 8.203 1.00 97.56 198 HIS A C 1
ATOM 1626 O O . HIS A 1 198 ? 2.703 -1.927 8.809 1.00 97.56 198 HIS A O 1
ATOM 1632 N N . LEU A 1 199 ? 3.105 -3.743 7.559 1.00 91.69 199 LEU A N 1
ATOM 1633 C CA . LEU A 1 199 ? 4.510 -3.439 7.277 1.00 91.69 199 LEU A CA 1
ATOM 1634 C C . LEU A 1 199 ? 4.626 -3.130 5.790 1.00 91.69 199 LEU A C 1
ATOM 1636 O O . LEU A 1 199 ? 4.341 -4.025 5.000 1.00 91.69 199 LEU A O 1
ATOM 1640 N N . TYR A 1 200 ? 5.010 -1.927 5.359 1.00 91.06 200 TYR A N 1
ATOM 1641 C CA . TYR A 1 200 ? 5.075 -1.660 3.915 1.00 91.06 200 TYR A CA 1
ATOM 1642 C C . TYR A 1 200 ? 6.082 -2.590 3.225 1.00 91.06 200 TYR A C 1
ATOM 1644 O O . TYR A 1 200 ? 5.726 -3.318 2.298 1.00 91.06 200 TYR A O 1
ATOM 1652 N N . SER A 1 201 ? 7.313 -2.648 3.740 1.00 89.06 201 SER A N 1
ATOM 1653 C CA . SER A 1 201 ? 8.334 -3.595 3.287 1.00 89.06 201 SER A CA 1
ATOM 1654 C C . SER A 1 201 ? 8.502 -4.746 4.275 1.00 89.06 201 SER A C 1
ATOM 1656 O O . SER A 1 201 ? 8.575 -4.546 5.488 1.00 89.06 201 SER A O 1
ATOM 1658 N N . ILE A 1 202 ? 8.626 -5.963 3.742 1.00 87.75 202 ILE A N 1
ATOM 1659 C CA . ILE A 1 202 ? 9.026 -7.168 4.490 1.00 87.75 202 ILE A CA 1
ATOM 1660 C C . ILE A 1 202 ? 10.348 -7.754 3.963 1.00 87.75 202 ILE A C 1
ATOM 1662 O O . ILE A 1 202 ? 10.802 -8.808 4.409 1.00 87.75 202 ILE A O 1
ATOM 1666 N N . ALA A 1 203 ? 10.987 -7.072 3.008 1.00 85.50 203 ALA A N 1
ATOM 1667 C CA . ALA A 1 203 ? 12.186 -7.544 2.318 1.00 85.50 203 ALA A CA 1
ATOM 1668 C C . ALA A 1 203 ? 13.422 -7.637 3.231 1.00 85.50 203 ALA A C 1
ATOM 1670 O O . ALA A 1 203 ? 14.306 -8.461 2.985 1.00 85.50 203 ALA A O 1
ATOM 1671 N N . TRP A 1 204 ? 13.461 -6.830 4.294 1.00 82.75 204 TRP A N 1
ATOM 1672 C CA . TRP A 1 204 ? 14.506 -6.832 5.321 1.00 82.75 204 TRP A CA 1
ATOM 1673 C C . TRP A 1 204 ? 14.459 -8.076 6.219 1.00 82.75 204 TRP A C 1
ATOM 1675 O O . TRP A 1 204 ? 15.454 -8.414 6.863 1.00 82.75 204 TRP A O 1
ATOM 1685 N N . SER A 1 205 ? 13.319 -8.776 6.285 1.00 80.81 205 SER A N 1
ATOM 1686 C CA . SER A 1 205 ? 13.162 -9.880 7.226 1.00 80.81 205 SER A CA 1
ATOM 1687 C C . SER A 1 205 ? 13.927 -11.133 6.769 1.00 80.81 205 SER A C 1
ATOM 1689 O O . SER A 1 205 ? 13.696 -11.641 5.665 1.00 80.81 205 SER A O 1
ATOM 1691 N N . PRO A 1 206 ? 14.803 -11.700 7.623 1.00 78.44 206 PRO A N 1
ATOM 1692 C CA . PRO A 1 206 ? 15.446 -12.980 7.343 1.00 78.44 206 PRO A CA 1
ATOM 1693 C C . PRO A 1 206 ? 14.483 -14.169 7.496 1.00 78.44 206 PRO A C 1
ATOM 1695 O O . PRO A 1 206 ? 14.730 -15.223 6.914 1.00 78.44 206 PRO A O 1
ATOM 1698 N N . ASP A 1 207 ? 13.396 -14.004 8.256 1.00 86.25 207 ASP A N 1
ATOM 1699 C CA . ASP A 1 207 ? 12.349 -15.003 8.480 1.00 86.25 207 ASP A CA 1
ATOM 1700 C C . ASP A 1 207 ? 10.979 -14.314 8.456 1.00 86.25 207 ASP A C 1
ATOM 1702 O O . ASP A 1 207 ? 10.430 -13.889 9.478 1.00 86.25 207 ASP A O 1
ATOM 1706 N N . VAL A 1 208 ? 10.425 -14.207 7.249 1.00 87.44 208 VAL A N 1
ATOM 1707 C CA . VAL A 1 208 ? 9.141 -13.540 6.998 1.00 87.44 208 VAL A CA 1
ATOM 1708 C C . VAL A 1 208 ? 7.990 -14.193 7.765 1.00 87.44 208 VAL A C 1
ATOM 1710 O O . VAL A 1 208 ? 7.067 -13.501 8.193 1.00 87.44 208 VAL A O 1
ATOM 1713 N N . ASN A 1 209 ? 8.056 -15.508 8.004 1.00 90.25 209 ASN A N 1
ATOM 1714 C CA . ASN A 1 209 ? 7.026 -16.221 8.747 1.00 90.25 209 ASN A CA 1
ATOM 1715 C C . ASN A 1 209 ? 7.049 -15.832 10.224 1.00 90.25 209 ASN A C 1
ATOM 1717 O O . ASN A 1 209 ? 6.003 -15.486 10.774 1.00 90.25 209 ASN A O 1
ATOM 1721 N N . ALA A 1 210 ? 8.222 -15.836 10.859 1.00 84.69 210 ALA A N 1
ATOM 1722 C CA . ALA A 1 210 ? 8.349 -15.380 12.238 1.00 84.69 210 ALA A CA 1
ATOM 1723 C C . ALA A 1 210 ? 7.943 -13.906 12.383 1.00 84.69 210 ALA A C 1
ATOM 1725 O O . ALA A 1 210 ? 7.182 -13.578 13.296 1.00 84.69 210 ALA A O 1
ATOM 1726 N N . THR A 1 211 ? 8.386 -13.038 11.468 1.00 88.38 211 THR A N 1
ATOM 1727 C CA . THR A 1 211 ? 8.076 -11.602 11.509 1.00 88.38 211 THR A CA 1
ATOM 1728 C C . THR A 1 211 ? 6.578 -11.336 11.400 1.00 88.38 211 THR A C 1
ATOM 1730 O O . THR A 1 211 ? 6.019 -10.712 12.301 1.00 88.38 211 THR A O 1
ATOM 1733 N N . LEU A 1 212 ? 5.898 -11.825 10.357 1.00 93.00 212 LEU A N 1
ATOM 1734 C CA . LEU A 1 212 ? 4.469 -11.541 10.174 1.00 93.00 212 LEU A CA 1
ATOM 1735 C C . LEU A 1 212 ? 3.616 -12.145 11.296 1.00 93.00 212 LEU A C 1
ATOM 1737 O O . LEU A 1 212 ? 2.653 -11.522 11.738 1.00 93.00 212 LEU A O 1
ATOM 1741 N N . ASN A 1 213 ? 3.992 -13.312 11.830 1.00 92.50 213 ASN A N 1
ATOM 1742 C CA . ASN A 1 213 ? 3.303 -13.889 12.985 1.00 92.50 213 ASN A CA 1
ATOM 1743 C C . ASN A 1 213 ? 3.520 -13.094 14.283 1.00 92.50 213 ASN A C 1
ATOM 1745 O O . ASN A 1 213 ? 2.602 -13.024 15.103 1.00 92.50 213 ASN A O 1
ATOM 1749 N N . ASP A 1 214 ? 4.706 -12.521 14.512 1.00 86.88 214 ASP A N 1
ATOM 1750 C CA . ASP A 1 214 ? 4.948 -11.648 15.669 1.00 86.88 214 ASP A CA 1
ATOM 1751 C C . ASP A 1 214 ? 4.124 -10.360 15.569 1.00 86.88 214 ASP A C 1
ATOM 1753 O O . ASP A 1 214 ? 3.415 -9.994 16.508 1.00 86.88 214 ASP A O 1
ATOM 1757 N N . TRP A 1 215 ? 4.123 -9.730 14.397 1.00 91.75 215 TRP A N 1
ATOM 1758 C CA . TRP A 1 215 ? 3.352 -8.516 14.142 1.00 91.75 215 TRP A CA 1
ATOM 1759 C C . TRP A 1 215 ? 1.847 -8.727 14.275 1.00 91.75 215 TRP A C 1
ATOM 1761 O O . TRP A 1 215 ? 1.182 -7.967 14.981 1.00 91.75 215 TRP A O 1
ATOM 1771 N N . ALA A 1 216 ? 1.324 -9.830 13.740 1.00 94.25 216 ALA A N 1
ATOM 1772 C CA . ALA A 1 216 ? -0.071 -10.208 13.935 1.00 94.25 216 ALA A CA 1
ATOM 1773 C C . ALA A 1 216 ? -0.441 -10.320 15.426 1.00 94.25 216 ALA A C 1
ATOM 1775 O O . ALA A 1 216 ? -1.538 -9.941 15.838 1.00 94.25 216 ALA A O 1
ATOM 1776 N N . LYS A 1 217 ? 0.469 -10.825 16.270 1.00 88.81 217 LYS A N 1
ATOM 1777 C CA . LYS A 1 217 ? 0.258 -10.882 17.727 1.00 88.81 217 LYS A CA 1
ATOM 1778 C C . LYS A 1 217 ? 0.291 -9.490 18.351 1.00 88.81 217 LYS A C 1
ATOM 1780 O O . LYS A 1 217 ? -0.557 -9.207 19.193 1.00 88.81 217 LYS A O 1
ATOM 1785 N N . ARG A 1 218 ? 1.237 -8.629 17.960 1.00 89.25 218 ARG A N 1
ATOM 1786 C CA . ARG A 1 218 ? 1.347 -7.249 18.472 1.00 89.25 218 ARG A CA 1
ATOM 1787 C C . ARG A 1 218 ? 0.076 -6.447 18.197 1.00 89.25 218 ARG A C 1
ATOM 1789 O O . ARG A 1 218 ? -0.465 -5.855 19.126 1.00 89.25 218 ARG A O 1
ATOM 1796 N N . VAL A 1 219 ? -0.451 -6.516 16.976 1.00 91.12 219 VAL A N 1
ATOM 1797 C CA . VAL A 1 219 ? -1.692 -5.824 16.586 1.00 91.12 219 VAL A CA 1
ATOM 1798 C C . VAL A 1 219 ? -2.887 -6.322 17.391 1.00 91.12 219 VAL A C 1
ATOM 1800 O O . VAL A 1 219 ? -3.603 -5.524 17.987 1.00 91.12 219 VAL A O 1
ATOM 1803 N N . ARG A 1 220 ? -3.056 -7.642 17.523 1.00 90.12 220 ARG A N 1
ATOM 1804 C CA . ARG A 1 220 ? -4.160 -8.207 18.319 1.00 90.12 220 ARG A CA 1
ATOM 1805 C C . ARG A 1 220 ? -4.068 -7.877 19.810 1.00 90.12 220 ARG A C 1
ATOM 1807 O O . ARG A 1 220 ? -5.097 -7.772 20.470 1.00 90.12 220 ARG A O 1
ATOM 1814 N N . ARG A 1 221 ? -2.856 -7.726 20.358 1.00 88.38 221 ARG A N 1
ATOM 1815 C CA . ARG A 1 221 ? -2.658 -7.266 21.745 1.00 88.38 221 ARG A CA 1
ATOM 1816 C C . ARG A 1 221 ? -3.009 -5.791 21.923 1.00 88.38 221 ARG A C 1
ATOM 1818 O O . ARG A 1 221 ? -3.395 -5.418 23.025 1.00 88.38 221 ARG A O 1
ATOM 1825 N N . ALA A 1 222 ? -2.876 -4.976 20.877 1.00 89.06 222 ALA A N 1
ATOM 1826 C CA . ALA A 1 222 ? -3.297 -3.579 20.914 1.00 89.06 222 ALA A CA 1
ATOM 1827 C C . ALA A 1 222 ? -4.831 -3.439 20.953 1.00 89.06 222 ALA A C 1
ATOM 1829 O O . ALA A 1 222 ? -5.336 -2.505 21.569 1.00 89.06 222 ALA A O 1
ATOM 1830 N N . GLY A 1 223 ? -5.568 -4.387 20.365 1.00 86.75 223 GLY A N 1
ATOM 1831 C CA . GLY A 1 223 ? -7.022 -4.491 20.497 1.00 86.75 223 GLY A CA 1
ATOM 1832 C C . GLY A 1 223 ? -7.615 -5.575 19.596 1.00 86.75 223 GLY A C 1
ATOM 1833 O O . GLY A 1 223 ? -7.101 -5.850 18.514 1.00 86.75 223 GLY A O 1
ATOM 1834 N N . ALA A 1 224 ? -8.711 -6.205 20.028 1.00 82.69 224 ALA A N 1
ATOM 1835 C CA . ALA A 1 224 ? -9.398 -7.232 19.231 1.00 82.69 224 ALA A CA 1
ATOM 1836 C C . ALA A 1 224 ? -10.144 -6.650 18.014 1.00 82.69 224 ALA A C 1
ATOM 1838 O O . ALA A 1 224 ? -10.434 -7.370 17.058 1.00 82.69 224 ALA A O 1
ATOM 1839 N N . ASP A 1 225 ? -10.451 -5.356 18.065 1.00 87.50 225 ASP A N 1
ATOM 1840 C CA . ASP A 1 225 ? -11.012 -4.542 16.989 1.00 87.50 225 ASP A CA 1
ATOM 1841 C C . ASP A 1 225 ? -9.972 -4.147 15.931 1.00 87.50 225 ASP A C 1
ATOM 1843 O O . ASP A 1 225 ? -10.358 -3.758 14.829 1.00 87.50 225 ASP A O 1
ATOM 1847 N N . LYS A 1 226 ? -8.672 -4.276 16.234 1.00 93.81 226 LYS A N 1
ATOM 1848 C CA . LYS A 1 226 ? -7.600 -3.885 15.317 1.00 93.81 226 LYS A CA 1
ATOM 1849 C C . LYS A 1 226 ? -7.482 -4.846 14.145 1.00 93.81 226 LYS A C 1
ATOM 1851 O O . LYS A 1 226 ? -7.597 -6.069 14.293 1.00 93.81 226 LYS A O 1
ATOM 1856 N N . LEU A 1 227 ? -7.238 -4.270 12.973 1.00 95.69 227 LEU A N 1
ATOM 1857 C CA . LEU A 1 227 ? -7.049 -5.005 11.733 1.00 95.69 227 LEU A CA 1
ATOM 1858 C C . LEU A 1 227 ? -5.573 -5.333 11.541 1.00 95.69 227 LEU A C 1
ATOM 1860 O O . LEU A 1 227 ? -4.732 -4.439 11.420 1.00 95.69 227 LEU A O 1
ATOM 1864 N N . TRP A 1 228 ? -5.263 -6.625 11.475 1.00 96.75 228 TRP A N 1
ATOM 1865 C CA . TRP A 1 228 ? -3.959 -7.059 10.996 1.00 96.75 228 TRP A CA 1
ATOM 1866 C C . TRP A 1 228 ? -3.986 -7.150 9.473 1.00 96.75 228 TRP A C 1
ATOM 1868 O O . TRP A 1 228 ? -4.669 -8.010 8.907 1.00 96.75 228 TRP A O 1
ATOM 1878 N N . VAL A 1 229 ? -3.233 -6.264 8.824 1.00 98.25 229 VAL A N 1
ATOM 1879 C CA . VAL A 1 229 ? -3.069 -6.236 7.373 1.00 98.25 229 VAL A CA 1
ATOM 1880 C C . VAL A 1 229 ? -1.702 -6.829 7.035 1.00 98.25 229 VAL A C 1
ATOM 1882 O O . VAL A 1 229 ? -0.668 -6.188 7.209 1.00 98.25 229 VAL A O 1
ATOM 1885 N N . ALA A 1 230 ? -1.683 -8.085 6.589 1.00 98.31 230 ALA A N 1
ATOM 1886 C CA . ALA A 1 230 ? -0.435 -8.783 6.293 1.00 98.31 230 ALA A CA 1
ATOM 1887 C C . ALA A 1 230 ? 0.109 -8.412 4.913 1.00 98.31 230 ALA A C 1
ATOM 1889 O O . ALA A 1 230 ? -0.638 -8.336 3.939 1.00 98.31 230 ALA A O 1
ATOM 1890 N N . THR A 1 231 ? 1.427 -8.270 4.820 1.00 98.44 231 THR A N 1
ATOM 1891 C CA . THR A 1 231 ? 2.100 -7.878 3.579 1.00 98.44 231 THR A CA 1
ATOM 1892 C C . THR A 1 231 ? 2.628 -9.081 2.810 1.00 98.44 231 THR A C 1
ATOM 1894 O O . THR A 1 231 ? 3.371 -9.898 3.357 1.00 98.44 231 THR A O 1
ATOM 1897 N N . ALA A 1 232 ? 2.308 -9.150 1.518 1.00 98.75 232 ALA A N 1
ATOM 1898 C CA . ALA A 1 232 ? 2.959 -10.031 0.551 1.00 98.75 232 ALA A CA 1
ATOM 1899 C C . ALA A 1 232 ? 3.849 -9.202 -0.389 1.00 98.75 232 ALA A C 1
ATOM 1901 O O . ALA A 1 232 ? 3.423 -8.173 -0.908 1.00 98.75 232 ALA A O 1
ATOM 1902 N N . MET A 1 233 ? 5.084 -9.644 -0.633 1.00 98.38 233 MET A N 1
ATOM 1903 C CA . MET A 1 233 ? 6.082 -8.867 -1.385 1.00 98.38 233 MET A CA 1
ATOM 1904 C C . MET A 1 233 ? 6.958 -9.788 -2.239 1.00 98.38 233 MET A C 1
ATOM 1906 O O . MET A 1 233 ? 7.473 -10.780 -1.707 1.00 98.38 233 MET A O 1
ATOM 1910 N N . PRO A 1 234 ? 7.131 -9.520 -3.549 1.00 98.50 234 PRO A N 1
ATOM 1911 C CA . PRO A 1 234 ? 7.808 -10.449 -4.449 1.00 98.50 234 PRO A CA 1
ATOM 1912 C C . PRO A 1 234 ? 9.333 -10.382 -4.370 1.00 98.50 234 PRO A C 1
ATOM 1914 O O . PRO A 1 234 ? 10.007 -11.328 -4.772 1.00 98.50 234 PRO A O 1
ATOM 1917 N N . GLY A 1 235 ? 9.863 -9.281 -3.849 1.00 96.00 235 GLY A N 1
ATOM 1918 C CA . GLY A 1 235 ? 11.277 -8.949 -3.725 1.00 96.00 235 GLY A CA 1
ATOM 1919 C C . GLY A 1 235 ? 11.430 -7.433 -3.687 1.00 96.00 235 GLY A C 1
ATOM 1920 O O . GLY A 1 235 ? 10.431 -6.718 -3.607 1.00 96.00 235 GLY A O 1
ATOM 1921 N N . TYR A 1 236 ? 12.669 -6.960 -3.720 1.00 94.38 236 TYR A N 1
ATOM 1922 C CA . TYR A 1 236 ? 13.000 -5.539 -3.630 1.00 94.38 236 TYR A CA 1
ATOM 1923 C C . TYR A 1 236 ? 14.379 -5.289 -4.243 1.00 94.38 236 TYR A C 1
ATOM 1925 O O . TYR A 1 236 ? 15.266 -6.126 -4.088 1.00 94.38 236 TYR A O 1
ATOM 1933 N N . ASP A 1 237 ? 14.586 -4.165 -4.912 1.00 90.44 237 ASP A N 1
ATOM 1934 C CA . ASP A 1 237 ? 15.901 -3.722 -5.385 1.00 90.44 237 ASP A CA 1
ATOM 1935 C C . ASP A 1 237 ? 15.858 -2.216 -5.672 1.00 90.44 237 ASP A C 1
ATOM 1937 O O . ASP A 1 237 ? 15.355 -1.801 -6.716 1.00 90.44 237 ASP A O 1
ATOM 1941 N N . ASP A 1 238 ? 16.413 -1.409 -4.765 1.00 85.56 238 ASP A N 1
ATOM 1942 C CA . ASP A 1 238 ? 16.561 0.042 -4.942 1.00 85.56 238 ASP A CA 1
ATOM 1943 C C . ASP A 1 238 ? 17.993 0.460 -5.324 1.00 85.56 238 ASP A C 1
ATOM 1945 O O . ASP A 1 238 ? 18.342 1.640 -5.262 1.00 85.56 238 ASP A O 1
ATOM 1949 N N . THR A 1 239 ? 18.830 -0.474 -5.791 1.00 84.81 239 THR A N 1
ATOM 1950 C CA . THR A 1 239 ? 20.244 -0.213 -6.143 1.00 84.81 239 THR A CA 1
ATOM 1951 C C . THR A 1 239 ? 20.441 0.753 -7.315 1.00 84.81 239 THR A C 1
ATOM 1953 O O . THR A 1 239 ? 21.565 1.169 -7.591 1.00 84.81 239 THR A O 1
ATOM 1956 N N . ARG A 1 240 ? 19.357 1.122 -8.008 1.00 83.81 240 ARG A N 1
ATOM 1957 C CA . ARG A 1 240 ? 19.332 2.108 -9.106 1.00 83.81 240 ARG A CA 1
ATOM 1958 C C . ARG A 1 240 ? 18.858 3.493 -8.665 1.00 83.81 240 ARG A C 1
ATOM 1960 O O . ARG A 1 240 ? 18.768 4.397 -9.490 1.00 83.81 240 ARG A O 1
ATOM 1967 N N . THR A 1 241 ? 18.548 3.661 -7.384 1.00 79.00 241 THR A N 1
ATOM 1968 C CA . THR A 1 241 ? 18.216 4.963 -6.803 1.00 79.00 241 THR A CA 1
ATOM 1969 C C . THR A 1 241 ? 19.475 5.763 -6.474 1.00 79.00 241 THR A C 1
ATOM 1971 O O . THR A 1 241 ? 20.593 5.247 -6.499 1.00 79.00 241 THR A O 1
ATOM 1974 N N . THR A 1 242 ? 19.295 7.041 -6.143 1.00 74.81 242 THR A N 1
ATOM 1975 C CA . THR A 1 242 ? 20.363 7.925 -5.657 1.00 74.81 242 THR A CA 1
ATOM 1976 C C . THR A 1 242 ? 20.601 7.826 -4.150 1.00 74.81 242 THR A C 1
ATOM 1978 O O . THR A 1 242 ? 21.420 8.570 -3.608 1.00 74.81 242 THR A O 1
ATOM 1981 N N . ARG A 1 243 ? 19.935 6.883 -3.471 1.00 69.38 243 ARG A N 1
ATOM 1982 C CA . ARG A 1 243 ? 20.045 6.693 -2.025 1.00 69.38 243 ARG A CA 1
ATOM 1983 C C . ARG A 1 243 ? 21.475 6.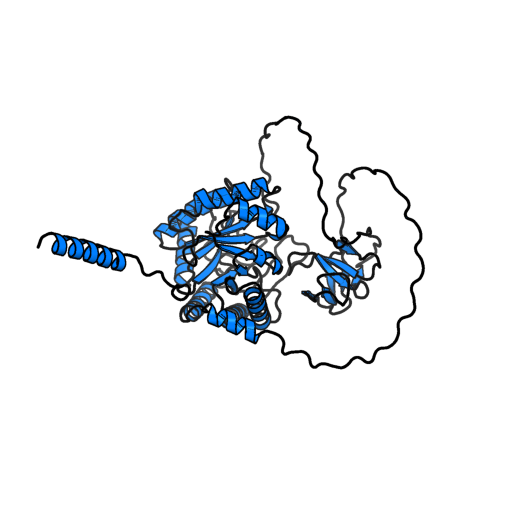321 -1.631 1.00 69.38 243 ARG A C 1
ATOM 1985 O O . ARG A 1 243 ? 22.125 5.492 -2.265 1.00 69.38 243 ARG A O 1
ATOM 1992 N N . ALA A 1 244 ? 21.945 6.907 -0.529 1.00 67.44 244 ALA A N 1
ATOM 1993 C CA . ALA A 1 244 ? 23.282 6.646 0.007 1.00 67.44 244 ALA A CA 1
ATOM 1994 C C . ALA A 1 244 ? 23.480 5.177 0.420 1.00 67.44 244 ALA A C 1
ATOM 1996 O O . ALA A 1 244 ? 24.581 4.635 0.307 1.00 67.44 244 ALA A O 1
ATOM 1997 N N . VAL A 1 245 ? 22.404 4.533 0.877 1.00 66.50 245 VAL A N 1
ATOM 1998 C CA . VAL A 1 245 ? 22.355 3.109 1.203 1.00 66.50 245 VAL A CA 1
ATOM 1999 C C . VAL A 1 245 ? 21.254 2.477 0.373 1.00 66.50 245 VAL A C 1
ATOM 2001 O O . VAL A 1 245 ? 20.123 2.957 0.371 1.00 66.50 245 VAL A O 1
ATOM 2004 N N . THR A 1 246 ? 21.606 1.398 -0.315 1.00 76.44 246 THR A N 1
ATOM 2005 C CA . THR A 1 246 ? 20.682 0.612 -1.126 1.00 76.44 246 THR A CA 1
ATOM 2006 C C . THR A 1 246 ? 20.620 -0.819 -0.612 1.00 76.44 246 THR A C 1
ATOM 2008 O O . THR A 1 246 ? 21.540 -1.320 0.044 1.00 76.44 246 THR A O 1
ATOM 2011 N N . PHE A 1 247 ? 19.505 -1.475 -0.887 1.00 81.69 247 PHE A N 1
ATOM 2012 C CA . PHE A 1 247 ? 19.177 -2.812 -0.446 1.00 81.69 247 PHE A CA 1
ATOM 2013 C C . PHE A 1 247 ? 18.536 -3.592 -1.593 1.00 81.69 247 PHE A C 1
ATOM 2015 O O . PHE A 1 247 ? 17.740 -3.074 -2.373 1.00 81.69 247 PHE A O 1
ATOM 2022 N N . ALA A 1 248 ? 18.867 -4.879 -1.673 1.00 87.25 248 ALA A N 1
ATOM 2023 C CA . ALA A 1 248 ? 18.258 -5.785 -2.628 1.00 87.25 248 ALA A CA 1
ATOM 2024 C C . ALA A 1 248 ? 17.875 -7.100 -1.952 1.00 87.25 248 ALA A C 1
ATOM 2026 O O . ALA A 1 248 ? 18.678 -7.752 -1.279 1.00 87.25 248 ALA A O 1
ATOM 2027 N N . ARG A 1 249 ? 16.638 -7.518 -2.198 1.00 91.19 249 ARG A N 1
ATOM 2028 C CA . ARG A 1 249 ? 16.077 -8.817 -1.862 1.00 91.19 249 ARG A CA 1
ATOM 2029 C C . ARG A 1 249 ? 15.679 -9.519 -3.149 1.00 91.19 249 ARG A C 1
ATOM 2031 O O . ARG A 1 249 ? 14.712 -9.145 -3.813 1.00 91.19 249 ARG A O 1
ATOM 2038 N N . SER A 1 250 ? 16.430 -10.567 -3.474 1.00 93.25 250 SER A N 1
ATOM 2039 C CA . SER A 1 250 ? 16.145 -11.411 -4.631 1.00 93.25 250 SER A CA 1
ATOM 2040 C C . SER A 1 250 ? 14.722 -11.958 -4.574 1.00 93.25 250 SER A C 1
ATOM 2042 O O . SER A 1 250 ? 14.233 -12.362 -3.519 1.00 93.25 250 SER A O 1
ATOM 2044 N N . ARG A 1 251 ? 14.082 -12.037 -5.743 1.00 97.69 251 ARG A N 1
ATOM 2045 C CA . ARG A 1 251 ? 12.793 -12.718 -5.885 1.00 97.69 251 ARG A CA 1
ATOM 2046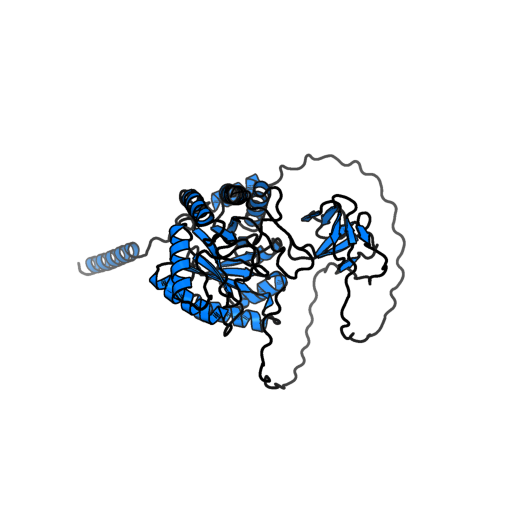 C C . ARG A 1 251 ? 12.918 -14.243 -5.809 1.00 97.69 251 ARG A C 1
ATOM 2048 O O . ARG A 1 251 ? 11.915 -14.937 -5.655 1.00 97.69 251 ARG A O 1
ATOM 2055 N N . GLU A 1 252 ? 14.139 -14.771 -5.951 1.00 97.00 252 GLU A N 1
ATOM 2056 C CA . GLU A 1 252 ? 14.466 -16.203 -5.862 1.00 97.00 252 GLU A CA 1
ATOM 2057 C C . GLU A 1 252 ? 13.599 -17.073 -6.793 1.00 97.00 252 GLU A C 1
ATOM 2059 O O . GLU A 1 252 ? 13.061 -18.105 -6.395 1.00 97.00 252 GLU A O 1
ATOM 2064 N N . GLY A 1 253 ? 13.387 -16.620 -8.036 1.00 95.25 253 GLY A N 1
ATOM 2065 C CA . GLY A 1 253 ? 12.509 -17.306 -8.995 1.00 95.25 253 GLY A CA 1
ATOM 2066 C C . GLY A 1 253 ? 11.035 -17.358 -8.563 1.00 95.25 253 GLY A C 1
ATOM 2067 O O . GLY A 1 253 ? 10.293 -18.239 -8.995 1.00 95.25 253 GLY A O 1
ATOM 2068 N N . GLY A 1 254 ? 10.612 -16.443 -7.689 1.00 98.06 254 GLY A N 1
ATOM 2069 C CA . GLY A 1 254 ? 9.288 -16.397 -7.074 1.00 98.06 254 GLY A CA 1
ATOM 2070 C C . GLY A 1 254 ? 9.218 -17.060 -5.695 1.00 98.06 254 GLY A C 1
ATOM 2071 O O . GLY A 1 254 ? 8.194 -16.926 -5.029 1.00 98.06 254 GLY A O 1
ATOM 2072 N N . ASN A 1 255 ? 10.271 -17.743 -5.227 1.00 97.81 255 ASN A N 1
ATOM 2073 C CA . ASN A 1 255 ? 10.252 -18.413 -3.921 1.00 97.81 255 ASN A CA 1
ATOM 2074 C C . ASN A 1 255 ? 10.100 -17.430 -2.759 1.00 97.81 255 ASN A C 1
ATOM 2076 O O . ASN A 1 255 ? 9.365 -17.729 -1.817 1.00 97.81 255 ASN A O 1
ATOM 2080 N N . PHE A 1 256 ? 10.704 -16.241 -2.849 1.00 98.06 256 PHE A N 1
ATOM 2081 C CA . PHE A 1 256 ? 10.507 -15.215 -1.828 1.00 98.06 256 PHE A CA 1
ATOM 2082 C C . PHE A 1 256 ? 9.044 -14.749 -1.780 1.00 98.06 256 PHE A C 1
ATOM 2084 O O . PHE A 1 256 ? 8.470 -14.645 -0.697 1.00 98.06 256 PHE A O 1
ATOM 2091 N N . TYR A 1 257 ? 8.392 -14.582 -2.938 1.00 98.81 257 TYR A N 1
ATOM 2092 C CA . TYR A 1 257 ? 6.974 -14.212 -2.987 1.00 98.81 257 TYR A CA 1
ATOM 2093 C C . TYR A 1 257 ? 6.062 -15.292 -2.398 1.00 98.81 257 TYR A C 1
ATOM 2095 O O . TYR A 1 257 ? 5.161 -14.995 -1.618 1.00 98.81 257 TYR A O 1
ATOM 2103 N N . ARG A 1 258 ? 6.322 -16.567 -2.717 1.00 98.69 258 ARG A N 1
ATOM 2104 C CA . ARG A 1 258 ? 5.605 -17.699 -2.105 1.00 98.69 258 ARG A CA 1
ATOM 2105 C C . ARG A 1 258 ? 5.773 -17.705 -0.590 1.00 98.69 258 ARG A C 1
ATOM 2107 O O . ARG A 1 258 ? 4.814 -17.951 0.135 1.00 98.69 258 ARG A O 1
ATOM 2114 N N . ALA A 1 259 ? 6.986 -17.445 -0.100 1.00 98.19 259 ALA A N 1
ATOM 2115 C CA . ALA A 1 259 ? 7.269 -17.407 1.329 1.00 98.19 259 ALA A CA 1
ATOM 2116 C C . ALA A 1 259 ? 6.509 -16.274 2.034 1.00 98.19 259 ALA A C 1
ATOM 2118 O O . ALA A 1 259 ? 5.929 -16.518 3.092 1.00 98.19 259 ALA A O 1
ATOM 2119 N N . THR A 1 260 ? 6.455 -15.073 1.446 1.00 98.50 260 THR A N 1
ATOM 2120 C CA . THR A 1 260 ? 5.700 -13.948 2.024 1.00 98.50 260 THR A CA 1
ATOM 2121 C C . THR A 1 260 ? 4.194 -14.201 2.001 1.00 98.50 260 THR A C 1
ATOM 2123 O O . THR A 1 260 ? 3.543 -13.968 3.015 1.00 98.50 260 THR A O 1
ATOM 2126 N N . TRP A 1 261 ? 3.641 -14.785 0.933 1.00 98.69 261 TRP A N 1
ATOM 2127 C CA . TRP A 1 261 ? 2.234 -15.209 0.893 1.00 98.69 261 TRP A CA 1
ATOM 2128 C C . TRP A 1 261 ? 1.891 -16.278 1.928 1.00 98.69 261 TRP A C 1
ATOM 2130 O O . TRP A 1 261 ? 0.914 -16.135 2.663 1.00 98.69 261 TRP A O 1
ATOM 2140 N N . ASN A 1 262 ? 2.699 -17.335 2.021 1.00 98.31 262 ASN A N 1
ATOM 2141 C CA . ASN A 1 262 ? 2.497 -18.391 3.011 1.00 98.31 262 ASN A CA 1
ATOM 2142 C C . ASN A 1 262 ? 2.546 -17.830 4.437 1.00 98.31 262 ASN A C 1
ATOM 2144 O O . ASN A 1 262 ? 1.689 -18.158 5.253 1.00 98.31 262 ASN A O 1
ATOM 2148 N N . ALA A 1 263 ? 3.514 -16.956 4.724 1.00 97.94 263 ALA A N 1
ATOM 2149 C CA . ALA A 1 263 ? 3.632 -16.274 6.007 1.00 97.94 263 ALA A CA 1
ATOM 2150 C C . ALA A 1 263 ? 2.435 -15.354 6.288 1.00 97.94 263 ALA A C 1
ATOM 2152 O O . ALA A 1 263 ? 1.904 -15.360 7.401 1.00 97.94 263 ALA A O 1
ATOM 2153 N N . ALA A 1 264 ? 1.981 -14.599 5.282 1.00 98.31 264 ALA A N 1
ATOM 2154 C CA . ALA A 1 264 ? 0.813 -13.739 5.388 1.00 98.31 264 ALA A CA 1
ATOM 2155 C C . ALA A 1 264 ? -0.426 -14.563 5.748 1.00 98.31 264 ALA A C 1
ATOM 2157 O O . ALA A 1 264 ? -1.042 -14.287 6.771 1.00 98.31 264 ALA A O 1
ATOM 2158 N N . ILE A 1 265 ? -0.730 -15.632 5.006 1.00 97.06 265 ILE A N 1
ATOM 2159 C CA . ILE A 1 265 ? -1.873 -16.521 5.276 1.00 97.06 265 ILE A CA 1
ATOM 2160 C C . ILE A 1 265 ? -1.747 -17.181 6.658 1.00 97.06 265 ILE A C 1
ATOM 2162 O O . ILE A 1 265 ? -2.701 -17.161 7.437 1.00 97.06 265 ILE A O 1
ATOM 2166 N N . ALA A 1 266 ? -0.567 -17.710 7.002 1.00 95.62 266 ALA A N 1
ATOM 2167 C CA . ALA A 1 266 ? -0.312 -18.356 8.293 1.00 95.62 266 ALA A CA 1
ATOM 2168 C C . ALA A 1 266 ? -0.465 -17.403 9.489 1.00 95.62 266 ALA A C 1
ATOM 2170 O O . ALA A 1 266 ? -0.743 -17.846 10.601 1.00 95.62 266 ALA A O 1
ATOM 2171 N N . SER A 1 267 ? -0.321 -16.094 9.270 1.00 95.75 267 SER A N 1
ATOM 2172 C CA . SER A 1 267 ? -0.532 -15.085 10.308 1.00 95.75 267 SER A CA 1
ATOM 2173 C C . SER A 1 267 ? -2.012 -14.806 10.614 1.00 95.75 267 SER A C 1
ATOM 2175 O O . SER A 1 267 ? -2.291 -14.053 11.550 1.00 95.75 267 SER A O 1
ATOM 2177 N N . HIS A 1 268 ? -2.954 -15.429 9.887 1.00 93.75 268 HIS A N 1
ATOM 2178 C CA . HIS A 1 268 ? -4.412 -15.250 9.983 1.00 93.75 268 HIS A CA 1
ATOM 2179 C C . HIS A 1 268 ? -4.861 -13.777 9.880 1.00 93.75 268 HIS A C 1
ATOM 2181 O O . HIS A 1 268 ? -5.383 -13.226 10.855 1.00 93.75 268 HIS A O 1
ATOM 2187 N N . PRO A 1 269 ? -4.615 -13.098 8.750 1.00 95.75 269 PRO A N 1
ATOM 2188 C CA . PRO A 1 269 ? -4.854 -11.671 8.631 1.00 95.75 269 PRO A CA 1
ATOM 2189 C C . PRO A 1 269 ? -6.321 -11.348 8.353 1.00 95.75 269 PRO A C 1
ATOM 2191 O O . PRO A 1 269 ? -7.082 -12.185 7.869 1.00 95.75 269 PRO A O 1
ATOM 2194 N N . ASP A 1 270 ? -6.693 -10.104 8.638 1.00 94.81 270 ASP A N 1
ATOM 2195 C CA . ASP A 1 270 ? -7.979 -9.528 8.238 1.00 94.81 270 ASP A CA 1
ATOM 2196 C C . ASP A 1 270 ? -7.986 -9.140 6.756 1.00 94.81 270 ASP A C 1
ATOM 2198 O O . ASP A 1 270 ? -8.999 -9.248 6.065 1.00 94.81 270 ASP A O 1
ATOM 2202 N N . LEU A 1 271 ? -6.831 -8.685 6.273 1.00 96.00 271 LEU A N 1
ATOM 2203 C CA . LEU A 1 271 ? -6.594 -8.218 4.914 1.00 96.00 271 LEU A CA 1
ATOM 2204 C C . LEU A 1 271 ? -5.175 -8.614 4.502 1.00 96.00 271 LEU A C 1
ATOM 2206 O O . LEU A 1 271 ? -4.262 -8.576 5.328 1.00 96.00 271 LEU A O 1
ATOM 2210 N N . VAL A 1 272 ? -4.966 -8.931 3.227 1.00 98.69 272 VAL A N 1
ATOM 2211 C CA . VAL A 1 272 ? -3.613 -8.963 2.656 1.00 98.69 272 VAL A CA 1
ATOM 2212 C C . VAL A 1 272 ? -3.406 -7.724 1.797 1.00 98.69 272 VAL A C 1
ATOM 2214 O O . VAL A 1 272 ? -4.274 -7.376 0.998 1.00 98.69 272 VAL A O 1
ATOM 2217 N N . VAL A 1 273 ? -2.252 -7.077 1.934 1.00 98.88 273 VAL A N 1
ATOM 2218 C CA . VAL A 1 273 ? -1.794 -6.024 1.024 1.00 98.88 273 VAL A CA 1
ATOM 2219 C C . VAL A 1 273 ? -0.529 -6.476 0.301 1.00 98.88 273 VAL A C 1
ATOM 2221 O O . VAL A 1 273 ? 0.360 -7.089 0.890 1.00 98.88 273 VAL A O 1
ATOM 2224 N N . ILE A 1 274 ? -0.456 -6.215 -0.999 1.00 98.94 274 ILE A N 1
ATOM 2225 C CA . ILE A 1 274 ? 0.705 -6.526 -1.825 1.00 98.94 274 ILE A CA 1
ATOM 2226 C C . ILE A 1 274 ? 1.547 -5.264 -1.980 1.00 98.94 274 ILE A C 1
ATOM 2228 O O . ILE A 1 274 ? 1.053 -4.249 -2.476 1.00 98.94 274 ILE A O 1
ATOM 2232 N N . THR A 1 275 ? 2.825 -5.367 -1.631 1.00 98.69 275 THR A N 1
ATOM 2233 C CA . THR A 1 275 ? 3.847 -4.366 -1.948 1.00 98.69 275 THR A CA 1
ATOM 2234 C C . THR A 1 275 ? 4.686 -4.913 -3.099 1.00 98.69 275 THR A C 1
ATOM 2236 O O . THR A 1 275 ? 5.546 -5.759 -2.880 1.00 98.69 275 THR A O 1
ATOM 2239 N N . SER A 1 276 ? 4.433 -4.544 -4.351 1.00 98.81 276 SER A N 1
ATOM 2240 C CA . SER A 1 276 ? 3.428 -3.592 -4.856 1.00 98.81 276 SER A CA 1
ATOM 2241 C C . SER A 1 276 ? 2.867 -4.066 -6.198 1.00 98.81 276 SER A C 1
ATOM 2243 O O . SER A 1 276 ? 3.401 -4.999 -6.799 1.00 98.81 276 SER A O 1
ATOM 2245 N N . PHE A 1 277 ? 1.805 -3.432 -6.706 1.00 98.94 277 PHE A N 1
ATOM 2246 C CA . PHE A 1 277 ? 1.385 -3.654 -8.089 1.00 98.94 277 PHE A CA 1
ATOM 2247 C C . PHE A 1 277 ? 2.476 -3.185 -9.057 1.00 98.94 277 PHE A C 1
ATOM 2249 O O . PHE A 1 277 ? 2.961 -3.998 -9.838 1.00 98.94 277 PHE A O 1
ATOM 2256 N N . ASN A 1 278 ? 2.909 -1.924 -8.965 1.00 98.62 278 ASN A N 1
ATOM 2257 C CA . ASN A 1 278 ? 3.776 -1.296 -9.966 1.00 98.62 278 ASN A CA 1
ATOM 2258 C C . ASN A 1 278 ? 4.839 -0.332 -9.406 1.00 98.62 278 ASN A C 1
ATOM 2260 O O . ASN A 1 278 ? 5.158 0.651 -10.070 1.00 98.62 278 ASN A O 1
ATOM 2264 N N . GLU A 1 279 ? 5.424 -0.579 -8.229 1.00 97.31 279 GLU A N 1
ATOM 2265 C CA . GLU A 1 279 ? 6.572 0.224 -7.776 1.00 97.31 279 GLU A CA 1
ATOM 2266 C C . GLU A 1 279 ? 7.870 -0.236 -8.445 1.00 97.31 279 GLU A C 1
ATOM 2268 O O . GLU A 1 279 ? 8.598 -1.108 -7.956 1.00 97.31 279 GLU A O 1
ATOM 2273 N N . TRP A 1 280 ? 8.119 0.332 -9.622 1.00 96.69 280 TRP A N 1
ATOM 2274 C CA . TRP A 1 280 ? 9.227 -0.040 -10.494 1.00 96.69 280 TRP A CA 1
ATOM 2275 C C . TRP A 1 280 ? 10.591 0.460 -10.009 1.00 96.69 280 TRP A C 1
ATOM 2277 O O . TRP A 1 280 ? 11.599 -0.177 -10.325 1.00 96.69 280 TRP A O 1
ATOM 2287 N N . VAL A 1 281 ? 10.653 1.570 -9.262 1.00 90.81 281 VAL A N 1
ATOM 2288 C CA . VAL A 1 281 ? 11.930 2.140 -8.793 1.00 90.81 281 VAL A CA 1
ATOM 2289 C C . VAL A 1 281 ? 12.549 1.255 -7.712 1.00 90.81 281 VAL A C 1
ATOM 2291 O O . VAL A 1 281 ? 13.763 1.074 -7.685 1.00 90.81 281 VAL A O 1
ATOM 2294 N N . GLU A 1 282 ? 11.711 0.645 -6.875 1.00 89.44 282 GLU A N 1
ATOM 2295 C CA . GLU A 1 282 ? 12.124 -0.291 -5.820 1.00 89.44 282 GLU A CA 1
ATOM 2296 C C . GLU A 1 282 ? 12.032 -1.765 -6.244 1.00 89.44 282 GLU A C 1
ATOM 2298 O O . GLU A 1 282 ? 12.213 -2.677 -5.432 1.00 89.44 282 GLU A O 1
ATOM 2303 N N . ALA A 1 283 ? 11.724 -2.018 -7.518 1.00 95.75 283 ALA A N 1
ATOM 2304 C CA . ALA A 1 283 ? 11.621 -3.348 -8.104 1.00 95.75 283 ALA A CA 1
ATOM 2305 C C . ALA A 1 283 ? 10.698 -4.322 -7.339 1.00 95.75 283 ALA A C 1
ATOM 2307 O O . ALA A 1 283 ? 10.951 -5.537 -7.322 1.00 95.75 283 ALA A O 1
ATOM 2308 N N . SER A 1 284 ? 9.631 -3.818 -6.710 1.00 97.88 284 SER A N 1
ATOM 2309 C CA . SER A 1 284 ? 8.670 -4.622 -5.935 1.00 97.88 284 SER A CA 1
ATOM 2310 C C . SER A 1 284 ? 7.385 -4.951 -6.707 1.00 97.88 284 SER A C 1
ATOM 2312 O O . SER A 1 284 ? 6.501 -5.619 -6.176 1.00 97.88 284 SER A O 1
ATOM 2314 N N . GLN A 1 285 ? 7.295 -4.543 -7.975 1.00 98.62 285 GLN A N 1
ATOM 2315 C CA . GLN A 1 285 ? 6.129 -4.715 -8.838 1.00 98.62 285 GLN A CA 1
ATOM 2316 C C . GLN A 1 285 ? 5.744 -6.183 -9.076 1.00 98.62 285 GLN A C 1
ATOM 2318 O O . GLN A 1 285 ? 6.607 -7.041 -9.302 1.00 98.62 285 GLN A O 1
ATOM 2323 N N . ILE A 1 286 ? 4.443 -6.459 -9.117 1.00 98.88 286 ILE A N 1
ATOM 2324 C CA . ILE A 1 286 ? 3.867 -7.696 -9.671 1.00 98.88 286 ILE A CA 1
ATOM 2325 C C . ILE A 1 286 ? 3.263 -7.490 -11.067 1.00 98.88 286 ILE A C 1
ATOM 2327 O O . ILE A 1 286 ? 2.866 -8.470 -11.699 1.00 98.88 286 ILE A O 1
ATOM 2331 N N . GLU A 1 287 ? 3.205 -6.241 -11.543 1.00 98.81 287 GLU A N 1
ATOM 2332 C CA . GLU A 1 287 ? 2.814 -5.878 -12.904 1.00 98.81 287 GLU A CA 1
ATOM 2333 C C . GLU A 1 287 ? 3.630 -6.682 -13.936 1.00 98.81 287 GLU A C 1
ATOM 2335 O O . GLU A 1 287 ? 4.838 -6.881 -13.744 1.00 98.81 287 GLU A O 1
ATOM 2340 N N . PRO A 1 288 ? 3.006 -7.144 -15.039 1.00 98.69 288 PRO A N 1
ATOM 2341 C CA . PRO A 1 288 ? 3.707 -7.895 -16.060 1.00 98.69 288 PRO A CA 1
ATOM 2342 C C . PRO A 1 288 ? 4.905 -7.148 -16.628 1.00 98.69 288 PRO A C 1
ATOM 2344 O O . PRO A 1 288 ? 4.803 -5.998 -17.058 1.00 98.69 288 PRO A O 1
ATOM 2347 N N . SER A 1 289 ? 6.040 -7.834 -16.682 1.00 97.81 289 SER A N 1
ATOM 2348 C CA . SER A 1 289 ? 7.310 -7.236 -17.079 1.00 97.81 289 SER A CA 1
ATOM 2349 C C . SER A 1 289 ? 7.974 -7.976 -18.234 1.00 97.81 289 SER A C 1
ATOM 2351 O O . SER A 1 289 ? 7.602 -9.103 -18.568 1.00 97.81 289 SER A O 1
ATOM 2353 N N . VAL A 1 290 ? 8.985 -7.359 -18.844 1.00 97.38 290 VAL A N 1
ATOM 2354 C CA . VAL A 1 290 ? 9.798 -7.999 -19.889 1.00 97.38 290 VAL A CA 1
ATOM 2355 C C . VAL A 1 290 ? 10.507 -9.241 -19.347 1.00 97.38 290 VAL A C 1
ATOM 2357 O O . VAL A 1 290 ? 10.551 -10.264 -20.029 1.00 97.38 290 VAL A O 1
ATOM 2360 N N . THR A 1 291 ? 11.040 -9.172 -18.125 1.00 96.81 291 THR A N 1
ATOM 2361 C CA . THR A 1 291 ? 11.797 -10.284 -17.533 1.00 96.81 291 THR A CA 1
ATOM 2362 C C . THR A 1 291 ? 10.891 -11.394 -17.004 1.00 96.81 291 THR A C 1
ATOM 2364 O O . THR A 1 291 ? 11.202 -12.573 -17.167 1.00 96.81 291 THR A O 1
ATOM 2367 N N . TYR A 1 292 ? 9.780 -11.037 -16.358 1.00 97.62 292 TYR A N 1
ATOM 2368 C CA . TYR A 1 292 ? 8.965 -11.979 -15.588 1.00 97.62 292 TYR A CA 1
ATOM 2369 C C . TYR A 1 292 ? 7.633 -12.337 -16.254 1.00 97.62 292 TYR A C 1
ATOM 2371 O O . TYR A 1 292 ? 6.950 -13.254 -15.791 1.00 97.62 292 TYR A O 1
ATOM 2379 N N . GLY A 1 293 ? 7.244 -11.648 -17.332 1.00 98.31 293 GLY A N 1
ATOM 2380 C CA . GLY A 1 293 ? 5.932 -11.819 -17.953 1.00 98.31 293 GLY A CA 1
ATOM 2381 C C . GLY A 1 293 ? 4.822 -11.735 -16.905 1.00 98.31 293 GLY A C 1
ATOM 2382 O O . GLY A 1 293 ? 4.864 -10.886 -16.021 1.00 98.31 293 GLY A O 1
ATOM 2383 N N . ASN A 1 294 ? 3.870 -12.667 -16.947 1.00 98.44 294 ASN A N 1
ATOM 2384 C CA . ASN A 1 294 ? 2.760 -12.732 -15.989 1.00 98.44 294 ASN A CA 1
ATOM 2385 C C . ASN A 1 294 ? 3.074 -13.499 -14.697 1.00 98.44 294 ASN A C 1
ATOM 2387 O O . ASN A 1 294 ? 2.174 -13.664 -13.875 1.00 98.44 294 ASN A O 1
ATOM 2391 N N . GLN A 1 295 ? 4.313 -13.965 -14.487 1.00 98.69 295 GLN A N 1
ATOM 2392 C CA . GLN A 1 295 ? 4.641 -14.889 -13.397 1.00 98.69 295 GLN A CA 1
ATOM 2393 C C . GLN A 1 295 ? 4.100 -14.422 -12.037 1.00 98.69 295 GLN A C 1
ATOM 2395 O O . GLN A 1 295 ? 3.517 -15.220 -11.308 1.00 98.69 295 GLN A O 1
ATOM 2400 N N . TYR A 1 296 ? 4.277 -13.146 -11.682 1.00 98.88 296 TYR A N 1
ATOM 2401 C CA . TYR A 1 296 ? 3.857 -12.655 -10.369 1.00 98.88 296 TYR A CA 1
ATOM 2402 C C . TYR A 1 296 ? 2.347 -12.463 -10.256 1.00 98.88 296 TYR A C 1
ATOM 2404 O O . TYR A 1 296 ? 1.813 -12.793 -9.205 1.00 98.88 296 TYR A O 1
ATOM 2412 N N . LEU A 1 297 ? 1.645 -12.072 -11.326 1.00 98.88 297 LEU A N 1
ATOM 2413 C CA . LEU A 1 297 ? 0.178 -12.093 -11.340 1.00 98.88 297 LEU A CA 1
ATOM 2414 C C . LEU A 1 297 ? -0.377 -13.517 -11.211 1.00 98.88 297 LEU A C 1
ATOM 2416 O O . LEU A 1 297 ? -1.384 -13.723 -10.536 1.00 98.88 297 LEU A O 1
ATOM 2420 N N . ASP A 1 298 ? 0.274 -14.505 -11.827 1.00 98.88 298 ASP A N 1
ATOM 2421 C CA . ASP A 1 298 ? -0.139 -15.907 -11.734 1.00 98.88 298 ASP A CA 1
ATOM 2422 C C . ASP A 1 298 ? 0.031 -16.451 -10.310 1.00 98.88 298 ASP A C 1
ATOM 2424 O O . ASP A 1 298 ? -0.872 -17.108 -9.790 1.00 98.88 298 ASP A O 1
ATOM 2428 N N . LEU A 1 299 ? 1.140 -16.106 -9.647 1.00 98.81 299 LEU A N 1
ATOM 2429 C CA . LEU A 1 299 ? 1.345 -16.402 -8.228 1.00 98.81 299 LEU A CA 1
ATOM 2430 C C . LEU A 1 299 ? 0.320 -15.688 -7.349 1.00 98.81 299 LEU A C 1
ATOM 2432 O O . LEU A 1 299 ? -0.270 -16.312 -6.470 1.00 98.81 299 LEU A O 1
ATOM 2436 N N . THR A 1 300 ? 0.070 -14.400 -7.590 1.00 98.94 300 THR A N 1
ATOM 2437 C CA . THR A 1 300 ? -0.958 -13.650 -6.863 1.00 98.94 300 THR A CA 1
ATOM 2438 C C . THR A 1 300 ? -2.318 -14.327 -7.002 1.00 98.94 300 THR A C 1
ATOM 2440 O O . THR A 1 300 ? -2.984 -14.519 -5.992 1.00 98.94 300 THR A O 1
ATOM 2443 N N . ARG A 1 301 ? -2.697 -14.781 -8.204 1.00 98.81 301 ARG A N 1
ATOM 2444 C CA . ARG A 1 301 ? -3.956 -15.503 -8.441 1.00 98.81 301 ARG A CA 1
ATOM 2445 C C . ARG A 1 301 ? -4.073 -16.767 -7.598 1.00 98.81 301 ARG A C 1
ATOM 2447 O O . ARG A 1 301 ? -5.119 -16.997 -6.994 1.00 98.81 301 ARG A O 1
ATOM 2454 N N . GLU A 1 302 ? -3.016 -17.574 -7.563 1.00 98.50 302 GLU A N 1
ATOM 2455 C CA . GLU A 1 302 ? -2.960 -18.815 -6.784 1.00 98.50 302 GLU A CA 1
ATOM 2456 C C . GLU A 1 302 ? -3.167 -18.540 -5.285 1.00 98.50 302 GLU A C 1
ATOM 2458 O O . GLU A 1 302 ? -4.078 -19.095 -4.664 1.00 98.50 302 GLU A O 1
ATOM 2463 N N . TYR A 1 303 ? -2.374 -17.634 -4.710 1.00 98.56 303 TYR A N 1
ATOM 2464 C CA . TYR A 1 303 ? -2.407 -17.368 -3.271 1.00 98.56 303 TYR A CA 1
ATOM 2465 C C . TYR A 1 303 ? -3.596 -16.515 -2.829 1.00 98.56 303 TYR A C 1
ATOM 2467 O O . TYR A 1 303 ? -4.126 -16.737 -1.740 1.00 98.56 303 TYR A O 1
ATOM 2475 N N . ALA A 1 304 ? -4.073 -15.589 -3.661 1.00 98.50 304 ALA A N 1
ATOM 2476 C CA . ALA A 1 304 ? -5.306 -14.857 -3.397 1.00 98.50 304 ALA A CA 1
ATOM 2477 C C . ALA A 1 304 ? -6.500 -15.818 -3.363 1.00 98.50 304 ALA A C 1
ATOM 2479 O O . ALA A 1 304 ? -7.322 -15.729 -2.453 1.00 98.50 304 ALA A O 1
ATOM 2480 N N . ALA A 1 305 ? -6.578 -16.780 -4.291 1.00 97.19 305 ALA A N 1
ATOM 2481 C CA . ALA A 1 305 ? -7.611 -17.812 -4.258 1.00 97.19 305 ALA A CA 1
ATOM 2482 C C . ALA A 1 305 ? -7.512 -18.681 -2.993 1.00 97.19 305 ALA A C 1
ATOM 2484 O O . ALA A 1 305 ? -8.529 -18.938 -2.348 1.00 97.19 305 ALA A O 1
ATOM 2485 N N . GLN A 1 306 ? -6.297 -19.076 -2.593 1.00 96.00 306 GLN A N 1
ATOM 2486 C CA . GLN A 1 306 ? -6.078 -19.801 -1.340 1.00 96.00 306 GLN A CA 1
ATOM 2487 C C . GLN A 1 306 ? -6.553 -18.988 -0.128 1.00 96.00 306 GLN A C 1
ATOM 2489 O O . GLN A 1 306 ? -7.327 -19.495 0.683 1.00 96.00 306 GLN A O 1
ATOM 2494 N N . PHE A 1 307 ? -6.138 -17.728 -0.009 1.00 95.62 307 PHE A N 1
ATOM 2495 C CA . PHE A 1 307 ? -6.517 -16.855 1.101 1.00 95.62 307 PHE A CA 1
ATOM 2496 C C . PHE A 1 307 ? -8.033 -16.638 1.170 1.00 95.62 307 PHE A C 1
ATOM 2498 O O . PHE A 1 307 ? -8.634 -16.798 2.229 1.00 95.62 307 PHE A O 1
ATOM 2505 N N . LYS A 1 308 ? -8.667 -16.356 0.028 1.00 94.50 308 LYS A N 1
ATOM 2506 C CA . LYS A 1 308 ? -10.113 -16.112 -0.069 1.00 94.50 308 LYS A CA 1
ATOM 2507 C C . LYS A 1 308 ? -10.972 -17.357 0.145 1.00 94.50 308 LYS A C 1
ATOM 2509 O O . LYS A 1 308 ? -12.177 -17.230 0.338 1.00 94.50 308 LYS A O 1
ATOM 2514 N N . SER A 1 309 ? -10.377 -18.551 0.107 1.00 90.69 309 SER A N 1
ATOM 2515 C CA . SER A 1 309 ? -11.083 -19.800 0.412 1.00 90.69 309 SER A CA 1
ATOM 2516 C C . SER A 1 309 ? -11.323 -20.016 1.912 1.00 90.69 309 SER A C 1
ATOM 2518 O O . SER A 1 309 ? -12.168 -20.833 2.280 1.00 90.69 309 SER A O 1
ATOM 2520 N N . ALA A 1 310 ? -10.609 -19.286 2.774 1.00 80.81 310 ALA A N 1
ATOM 2521 C CA . ALA A 1 310 ? -10.798 -19.307 4.220 1.00 80.81 310 ALA A CA 1
ATOM 2522 C C . ALA A 1 310 ? -11.739 -18.181 4.678 1.00 80.81 310 ALA A C 1
ATOM 2524 O O . ALA A 1 310 ? -11.789 -17.116 4.071 1.00 80.81 310 ALA A O 1
ATOM 2525 N N . ALA A 1 311 ? -12.474 -18.390 5.771 1.00 75.00 311 ALA A N 1
ATOM 2526 C CA . ALA A 1 311 ? -13.193 -17.295 6.420 1.00 75.00 311 ALA A CA 1
ATOM 2527 C C . ALA A 1 311 ? -12.196 -16.362 7.145 1.00 75.00 311 ALA A C 1
ATOM 2529 O O . ALA A 1 311 ? -11.188 -16.854 7.666 1.00 75.00 311 ALA A O 1
ATOM 2530 N N . PRO A 1 312 ? -12.456 -15.041 7.217 1.00 73.62 312 PRO A N 1
ATOM 2531 C CA . PRO A 1 312 ? -11.667 -14.146 8.059 1.00 73.62 312 PRO A CA 1
ATOM 2532 C C . PRO A 1 312 ? -11.748 -14.558 9.538 1.00 73.62 312 PRO A C 1
ATOM 2534 O O . PRO A 1 312 ? -12.758 -15.129 9.961 1.00 73.62 312 PRO A O 1
ATOM 2537 N N . PRO A 1 313 ? -10.728 -14.236 10.354 1.00 77.44 313 PRO A N 1
ATOM 2538 C CA . PRO A 1 313 ? -10.749 -14.556 11.775 1.00 77.44 313 PRO A CA 1
ATOM 2539 C C . PRO A 1 313 ? -11.851 -13.772 12.503 1.00 77.44 313 PRO A C 1
ATOM 2541 O O . PRO A 1 313 ? -11.889 -12.539 12.494 1.00 77.44 313 PRO A O 1
ATOM 2544 N N . SER A 1 314 ? -12.720 -14.487 13.209 1.00 78.44 314 SER A N 1
ATOM 2545 C CA . SER A 1 314 ? -13.716 -13.900 14.104 1.00 78.44 314 SER A CA 1
ATOM 2546 C C . SER A 1 314 ? -13.060 -13.153 15.271 1.00 78.44 314 SER A C 1
ATOM 2548 O O . SER A 1 314 ? -11.928 -13.432 15.672 1.00 78.44 314 SER A O 1
ATOM 2550 N N . ALA A 1 315 ? -13.800 -12.236 15.903 1.00 76.88 315 ALA A N 1
ATOM 2551 C CA . ALA A 1 315 ? -13.320 -11.529 17.095 1.00 76.88 315 ALA A CA 1
ATOM 2552 C C . ALA A 1 315 ? -12.905 -12.493 18.227 1.00 76.88 315 ALA A C 1
ATOM 2554 O O . ALA A 1 315 ? -11.921 -12.253 18.925 1.00 76.88 315 ALA A O 1
ATOM 2555 N N . GLN A 1 316 ? -13.621 -13.612 18.385 1.00 75.75 316 GLN A N 1
ATOM 2556 C CA . GLN A 1 316 ? -13.292 -14.631 19.379 1.00 75.75 316 GLN A CA 1
ATOM 2557 C C . GLN A 1 316 ? -11.998 -15.376 19.030 1.00 75.75 316 GLN A C 1
ATOM 2559 O O . GLN A 1 316 ? -11.180 -15.617 19.917 1.00 75.75 316 GLN A O 1
ATOM 2564 N N . GLU A 1 317 ? -11.775 -15.696 17.754 1.00 80.62 317 GLU A N 1
ATOM 2565 C CA . GLU A 1 317 ? -10.511 -16.281 17.294 1.00 80.62 317 GLU A CA 1
ATOM 2566 C C . GLU A 1 317 ? -9.351 -15.307 17.473 1.00 80.62 317 GLU A C 1
ATOM 2568 O O . GLU A 1 317 ? -8.307 -15.705 17.981 1.00 80.62 317 GLU A O 1
ATOM 2573 N N . LYS A 1 318 ? -9.532 -14.019 17.156 1.00 79.62 318 LYS A N 1
ATOM 2574 C CA . LYS A 1 318 ? -8.513 -12.988 17.410 1.00 79.62 318 LYS A CA 1
ATOM 2575 C C . LYS A 1 318 ? -8.135 -12.919 18.887 1.00 79.62 318 LYS A C 1
ATOM 2577 O O . LYS A 1 318 ? -6.946 -12.905 19.209 1.00 79.62 318 LYS A O 1
ATOM 2582 N N . LEU A 1 319 ? -9.127 -12.928 19.779 1.00 76.88 319 LEU A N 1
ATOM 2583 C CA . LEU A 1 319 ? -8.914 -12.956 21.229 1.00 76.88 319 LEU A CA 1
ATOM 2584 C C . LEU A 1 319 ? -8.185 -14.232 21.674 1.00 76.88 319 LEU A C 1
ATOM 2586 O O . LEU A 1 319 ? -7.253 -14.159 22.476 1.00 76.88 319 LEU A O 1
ATOM 2590 N N . ALA A 1 320 ? -8.555 -15.393 21.131 1.00 80.88 320 ALA A N 1
ATOM 2591 C CA . ALA A 1 320 ? -7.898 -16.663 21.437 1.00 80.88 320 ALA A CA 1
ATOM 2592 C C . ALA A 1 320 ? -6.437 -16.693 20.949 1.00 80.88 320 ALA A C 1
ATOM 2594 O O . ALA A 1 320 ? -5.544 -17.088 21.700 1.00 80.88 320 ALA A O 1
ATOM 2595 N N . LEU A 1 321 ? -6.177 -16.217 19.728 1.00 79.88 321 LEU A N 1
ATOM 2596 C CA . LEU A 1 321 ? -4.837 -16.087 19.147 1.00 79.88 321 LEU A CA 1
ATOM 2597 C C . LEU A 1 321 ? -3.967 -15.103 19.940 1.00 79.88 321 LEU A C 1
ATOM 2599 O O . LEU A 1 321 ? -2.774 -15.348 20.127 1.00 79.88 321 LEU A O 1
ATOM 2603 N N . ALA A 1 322 ? -4.555 -14.015 20.444 1.00 72.81 322 ALA A N 1
ATOM 2604 C CA . ALA A 1 322 ? -3.871 -13.072 21.324 1.00 72.81 322 ALA A CA 1
ATOM 2605 C C . ALA A 1 322 ? -3.501 -13.717 22.671 1.00 72.81 322 ALA A C 1
ATOM 2607 O O . ALA A 1 322 ? -2.364 -13.582 23.129 1.00 72.81 322 ALA A O 1
ATOM 2608 N N . ALA A 1 323 ? -4.433 -14.455 23.282 1.00 70.31 323 ALA A N 1
ATOM 2609 C CA . ALA A 1 323 ? -4.244 -15.101 24.581 1.00 70.31 323 ALA A CA 1
ATOM 2610 C C . ALA A 1 323 ? -3.230 -16.256 24.534 1.00 70.31 323 ALA A C 1
ATOM 2612 O O . ALA A 1 323 ? -2.396 -16.379 25.430 1.00 70.31 323 ALA A O 1
ATOM 2613 N N . ALA A 1 324 ? -3.238 -17.063 23.468 1.00 64.62 324 ALA A N 1
ATOM 2614 C CA . ALA A 1 324 ? -2.266 -18.140 23.255 1.00 64.62 324 ALA A CA 1
ATOM 2615 C C . ALA A 1 324 ? -0.818 -17.628 23.102 1.00 64.62 324 ALA A C 1
ATOM 2617 O O . ALA A 1 324 ? 0.135 -18.389 23.263 1.00 64.62 324 ALA A O 1
ATOM 2618 N N . ALA A 1 325 ? -0.652 -16.337 22.804 1.00 52.25 325 ALA A N 1
ATOM 2619 C CA . ALA A 1 325 ? 0.632 -15.671 22.626 1.00 52.25 325 ALA A CA 1
ATOM 2620 C C . ALA A 1 325 ? 1.111 -14.879 23.858 1.00 52.25 325 ALA A C 1
ATOM 2622 O O . ALA A 1 325 ? 2.130 -14.185 23.759 1.00 52.25 325 ALA A O 1
ATOM 2623 N N . ALA A 1 326 ? 0.403 -14.931 24.992 1.00 45.56 326 ALA A N 1
ATOM 2624 C CA . ALA A 1 326 ? 0.893 -14.371 26.251 1.00 45.56 326 ALA A CA 1
ATOM 2625 C C . ALA A 1 326 ? 2.001 -15.273 26.834 1.00 45.56 326 ALA A C 1
ATOM 2627 O O . ALA A 1 326 ? 1.884 -16.501 26.770 1.00 45.56 326 ALA A O 1
ATOM 2628 N N . PRO A 1 327 ? 3.093 -14.720 27.398 1.00 42.69 327 PRO A N 1
ATOM 2629 C CA . PRO A 1 327 ? 4.106 -15.545 28.039 1.00 42.69 327 PRO A CA 1
ATOM 2630 C C . PRO A 1 327 ? 3.483 -16.322 29.205 1.00 42.69 327 PRO A C 1
ATOM 2632 O O . PRO A 1 327 ? 2.734 -15.777 30.017 1.00 42.69 327 PRO A O 1
ATOM 2635 N N . ARG A 1 328 ? 3.814 -17.615 29.293 1.00 35.97 328 ARG A N 1
ATOM 2636 C CA . ARG A 1 328 ? 3.564 -18.446 30.479 1.00 35.97 328 ARG A CA 1
ATOM 2637 C C . ARG A 1 328 ? 4.130 -17.713 31.711 1.00 35.97 328 ARG A C 1
ATOM 2639 O O . ARG A 1 328 ? 5.202 -17.122 31.573 1.00 35.97 328 ARG A O 1
ATOM 2646 N N . PRO A 1 329 ? 3.470 -17.738 32.887 1.00 34.00 329 PRO A N 1
ATOM 2647 C CA . PRO A 1 329 ? 3.995 -17.072 34.075 1.00 34.00 329 PRO A CA 1
ATOM 2648 C C . PRO A 1 329 ? 5.434 -17.520 34.337 1.00 34.00 329 PRO A C 1
ATOM 2650 O O . PRO A 1 329 ? 5.732 -18.718 34.358 1.00 34.00 329 PRO A O 1
ATOM 2653 N N . THR A 1 330 ? 6.320 -16.539 34.486 1.00 33.16 330 THR A N 1
ATOM 2654 C CA . THR A 1 330 ? 7.728 -16.719 34.835 1.00 33.16 330 THR A CA 1
ATOM 2655 C C . THR A 1 330 ? 7.822 -17.582 36.100 1.00 33.16 330 THR A C 1
ATOM 2657 O O . THR A 1 330 ? 7.110 -17.290 37.063 1.00 33.16 330 THR A O 1
ATOM 2660 N N . PRO A 1 331 ? 8.662 -18.635 36.150 1.00 31.50 331 PRO A N 1
ATOM 2661 C CA . PRO A 1 331 ? 8.900 -19.341 37.399 1.00 31.50 331 PRO A CA 1
ATOM 2662 C C . PRO A 1 331 ? 9.451 -18.350 38.424 1.00 31.50 331 PRO A C 1
ATOM 2664 O O . PRO A 1 331 ? 10.433 -17.656 38.158 1.00 31.50 331 PRO A O 1
ATOM 2667 N N . THR A 1 332 ? 8.808 -18.272 39.586 1.00 29.70 332 THR A N 1
ATOM 2668 C CA . THR A 1 332 ? 9.249 -17.456 40.716 1.00 29.70 332 THR A CA 1
ATOM 2669 C C . THR A 1 332 ? 10.599 -17.976 41.209 1.00 29.70 332 THR A C 1
ATOM 2671 O O . THR A 1 332 ? 10.662 -18.920 41.994 1.00 29.70 332 THR A O 1
ATOM 2674 N N . TYR A 1 333 ? 11.695 -17.381 40.746 1.00 29.88 333 TYR A N 1
ATOM 2675 C CA . TYR A 1 333 ? 12.998 -17.547 41.381 1.00 29.88 333 TYR A CA 1
ATOM 2676 C C . TYR A 1 333 ? 13.075 -16.568 42.552 1.00 29.88 333 TYR A C 1
ATOM 2678 O O . TYR A 1 333 ? 13.057 -15.353 42.364 1.00 29.88 333 TYR A O 1
ATOM 2686 N N . GLY A 1 334 ? 13.109 -17.102 43.774 1.00 30.78 334 GLY A N 1
ATOM 2687 C CA . GLY A 1 334 ? 13.279 -16.306 44.985 1.00 30.78 334 GLY A CA 1
ATOM 2688 C C . GLY A 1 334 ? 14.625 -15.580 44.971 1.00 30.78 334 GLY A C 1
ATOM 2689 O O . GLY A 1 334 ? 15.673 -16.221 44.958 1.00 30.78 334 GLY A O 1
ATOM 2690 N N . MET A 1 335 ? 14.599 -14.246 44.980 1.00 30.33 335 MET A N 1
ATOM 2691 C CA . MET A 1 335 ? 15.790 -13.436 45.228 1.00 30.33 335 MET A CA 1
ATOM 2692 C C . MET A 1 335 ? 16.088 -13.408 46.727 1.00 30.33 335 MET A C 1
ATOM 2694 O O . MET A 1 335 ? 15.276 -12.952 47.531 1.00 30.33 335 MET A O 1
ATOM 2698 N N . VAL A 1 336 ? 17.286 -13.863 47.087 1.00 31.41 336 VAL A N 1
ATOM 2699 C CA . VAL A 1 336 ? 17.923 -13.544 48.366 1.00 31.41 336 VAL A CA 1
ATOM 2700 C C . VAL A 1 336 ? 18.453 -12.113 48.263 1.00 31.41 336 VAL A C 1
ATOM 2702 O O . VAL A 1 336 ? 19.197 -11.788 47.339 1.00 31.41 336 VAL A O 1
ATOM 2705 N N . ALA A 1 337 ? 18.033 -11.252 49.188 1.00 29.02 337 ALA A N 1
ATOM 2706 C CA . ALA A 1 337 ? 18.449 -9.858 49.263 1.00 29.02 337 ALA A CA 1
ATOM 2707 C C . ALA A 1 337 ? 19.925 -9.728 49.680 1.00 29.02 337 ALA A C 1
ATOM 2709 O O . ALA A 1 337 ? 20.358 -10.365 50.641 1.00 29.02 337 ALA A O 1
ATOM 2710 N N . ALA A 1 338 ? 20.665 -8.845 49.007 1.00 29.06 338 ALA A N 1
ATOM 2711 C CA . ALA A 1 338 ? 21.920 -8.281 49.500 1.00 29.06 338 ALA A CA 1
ATOM 2712 C C . ALA A 1 338 ? 21.737 -6.762 49.726 1.00 29.06 338 ALA A C 1
ATOM 2714 O O . ALA A 1 338 ? 20.964 -6.145 48.988 1.00 29.06 338 ALA A O 1
ATOM 2715 N N . PRO A 1 339 ? 22.379 -6.144 50.738 1.00 32.72 339 PRO A N 1
ATOM 2716 C CA . PRO A 1 339 ? 22.034 -4.796 51.193 1.00 32.72 339 PRO A CA 1
ATOM 2717 C C . PRO A 1 339 ? 22.722 -3.687 50.381 1.00 32.72 339 PRO A C 1
ATOM 2719 O O . PRO A 1 339 ? 23.896 -3.795 50.030 1.00 32.72 339 PRO A O 1
ATOM 2722 N N . PHE A 1 340 ? 21.992 -2.592 50.152 1.00 32.47 340 PHE A N 1
ATOM 2723 C CA . PHE A 1 340 ? 22.473 -1.333 49.566 1.00 32.47 340 PHE A CA 1
ATOM 2724 C C . PHE A 1 340 ? 23.322 -0.499 50.551 1.00 32.47 340 PHE A C 1
ATOM 2726 O O . PHE A 1 340 ? 23.041 -0.519 51.753 1.00 32.47 340 PHE A O 1
ATOM 2733 N N . PRO A 1 341 ? 24.286 0.314 50.068 1.00 31.80 341 PRO A N 1
ATOM 2734 C CA . PRO A 1 341 ? 24.885 1.406 50.836 1.00 31.80 341 PRO A CA 1
ATOM 2735 C C . PRO A 1 341 ? 24.068 2.725 50.728 1.00 31.80 341 PRO A C 1
ATOM 2737 O O . PRO A 1 341 ? 23.281 2.881 49.794 1.00 31.80 341 PRO A O 1
ATOM 2740 N N . PRO A 1 342 ? 24.227 3.672 51.681 1.00 34.59 342 PRO A N 1
ATOM 2741 C CA . PRO A 1 342 ? 23.390 4.875 51.821 1.00 34.59 342 PRO A CA 1
ATOM 2742 C C . PRO A 1 342 ? 23.785 6.051 50.890 1.00 34.59 342 PRO A C 1
ATOM 2744 O O . PRO A 1 342 ? 24.883 6.044 50.331 1.00 34.59 342 PRO A O 1
ATOM 2747 N N . PRO A 1 343 ? 22.915 7.077 50.732 1.00 34.94 343 PRO A N 1
ATOM 2748 C CA . PRO A 1 343 ? 23.063 8.131 49.722 1.00 34.94 343 PRO A CA 1
ATOM 2749 C C . PRO A 1 343 ? 23.988 9.284 50.153 1.00 34.94 343 PRO A C 1
ATOM 2751 O O . PRO A 1 343 ? 24.019 9.669 51.323 1.00 34.94 343 PRO A O 1
ATOM 2754 N N . ALA A 1 344 ? 24.692 9.881 49.184 1.00 30.48 344 ALA A N 1
ATOM 2755 C CA . ALA A 1 344 ? 25.455 11.121 49.349 1.00 30.48 344 ALA A CA 1
ATOM 2756 C C . ALA A 1 344 ? 24.635 12.364 48.934 1.00 30.48 344 ALA A C 1
ATOM 2758 O O . ALA A 1 344 ? 23.733 12.290 48.105 1.00 30.48 344 ALA A O 1
ATOM 2759 N N . ALA A 1 345 ? 24.961 13.489 49.571 1.00 30.59 345 ALA A N 1
ATOM 2760 C CA . ALA A 1 345 ? 24.175 14.714 49.706 1.00 30.59 345 ALA A CA 1
ATOM 2761 C C . ALA A 1 345 ? 24.061 15.619 48.457 1.00 30.59 345 ALA A C 1
ATOM 2763 O O . ALA A 1 345 ? 24.915 15.636 47.575 1.00 30.59 345 ALA A O 1
ATOM 2764 N N . SER A 1 346 ? 22.999 16.430 48.465 1.00 33.59 346 SER A N 1
ATOM 2765 C CA . SER A 1 346 ? 22.608 17.467 47.501 1.00 33.59 346 SER A CA 1
ATOM 2766 C C . SER A 1 346 ? 23.493 18.725 47.517 1.00 33.59 346 SER A C 1
ATOM 2768 O O . SER A 1 346 ? 23.774 19.261 48.590 1.00 33.59 346 SER A O 1
ATOM 2770 N N . PHE A 1 347 ? 23.793 19.277 46.334 1.00 31.77 347 PHE A N 1
ATOM 2771 C CA . PHE A 1 347 ? 24.321 20.638 46.131 1.00 31.77 347 PHE A CA 1
ATOM 2772 C C . PHE A 1 347 ? 23.338 21.500 45.304 1.00 31.77 347 PHE A C 1
ATOM 2774 O O . PHE A 1 347 ? 22.560 20.943 44.527 1.00 31.77 347 PHE A O 1
ATOM 2781 N N . PRO A 1 348 ? 23.329 22.840 45.469 1.00 31.08 348 PRO A N 1
ATOM 2782 C CA . PRO A 1 348 ? 22.328 23.728 44.870 1.00 31.08 348 PRO A CA 1
ATOM 2783 C C . PRO A 1 348 ? 22.588 24.054 43.388 1.00 31.08 348 PRO A C 1
ATOM 2785 O O . PRO A 1 348 ? 23.727 24.125 42.932 1.00 31.08 348 PRO A O 1
ATOM 2788 N N . SER A 1 349 ? 21.496 24.306 42.661 1.00 27.12 349 SER A N 1
ATOM 2789 C CA . SER A 1 349 ? 21.452 24.676 41.238 1.00 27.12 349 SER A CA 1
ATOM 2790 C C . SER A 1 349 ? 21.796 26.160 40.998 1.00 27.12 349 SER A C 1
ATOM 2792 O O . SER A 1 349 ? 21.289 27.005 41.741 1.00 27.12 349 SER A O 1
ATOM 2794 N N . PRO A 1 350 ? 22.577 26.526 39.958 1.00 27.19 350 PRO A N 1
ATOM 2795 C CA . PRO A 1 350 ? 22.707 27.908 39.507 1.00 27.19 350 PRO A CA 1
ATOM 2796 C C . PRO A 1 350 ? 21.743 28.235 38.351 1.00 27.19 350 PRO A C 1
ATOM 2798 O O . PRO A 1 350 ? 21.681 27.541 37.339 1.00 27.19 350 PRO A O 1
ATOM 2801 N N . THR A 1 351 ? 21.032 29.352 38.484 1.00 34.97 351 THR A N 1
ATOM 2802 C CA . THR A 1 351 ? 20.163 29.960 37.465 1.00 34.97 351 THR A CA 1
ATOM 2803 C C . THR A 1 351 ? 20.976 30.479 36.266 1.00 34.97 351 THR A C 1
ATOM 2805 O O . THR A 1 351 ? 21.942 31.219 36.459 1.00 34.97 351 THR A O 1
ATOM 2808 N N . ARG A 1 352 ? 20.566 30.174 35.023 1.00 29.84 352 ARG A N 1
ATOM 2809 C CA . ARG A 1 352 ? 21.082 30.813 33.790 1.00 29.84 352 ARG A CA 1
ATOM 2810 C C . ARG A 1 352 ? 19.935 31.424 32.978 1.00 29.84 352 ARG A C 1
ATOM 2812 O O . ARG A 1 352 ? 18.903 30.791 32.799 1.00 29.84 352 ARG A O 1
ATOM 2819 N N . GLY A 1 353 ? 20.132 32.672 32.545 1.00 30.66 353 GLY A N 1
ATOM 2820 C CA . GLY A 1 353 ? 19.181 33.481 31.773 1.00 30.66 353 GLY A CA 1
ATOM 2821 C C . GLY A 1 353 ? 19.071 33.104 30.283 1.00 30.66 353 GLY A C 1
ATOM 2822 O O . GLY A 1 353 ? 19.685 32.128 29.851 1.00 30.66 353 GLY A O 1
ATOM 2823 N N . PRO A 1 354 ? 18.291 33.871 29.495 1.00 32.19 354 PRO A N 1
ATOM 2824 C CA . PRO A 1 354 ? 17.900 33.510 28.130 1.00 32.19 354 PRO A CA 1
ATOM 2825 C C . PRO A 1 354 ? 19.077 33.596 27.141 1.00 32.19 354 PRO A C 1
ATOM 2827 O O . PRO A 1 354 ? 19.893 34.514 27.219 1.00 32.19 354 PRO A O 1
ATOM 2830 N N . SER A 1 355 ? 19.160 32.648 26.200 1.00 27.67 355 SER A N 1
ATOM 2831 C CA . SER A 1 355 ? 20.200 32.567 25.157 1.00 27.67 355 SER A CA 1
ATOM 2832 C C . SER A 1 355 ? 19.566 32.374 23.761 1.00 27.67 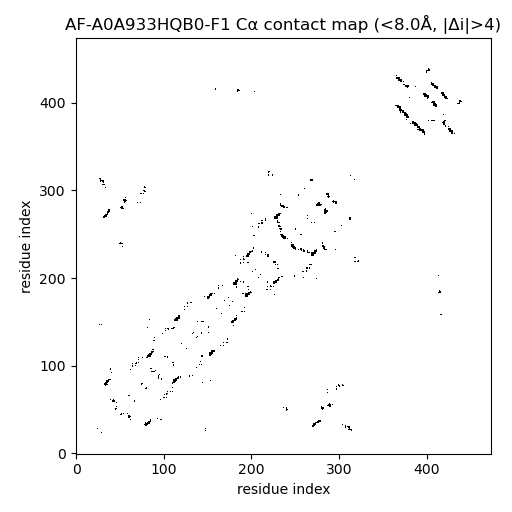355 SER A C 1
ATOM 2834 O O . SER A 1 355 ? 18.456 31.846 23.693 1.00 27.67 355 SER A O 1
ATOM 2836 N N . PRO A 1 356 ? 20.208 32.853 22.673 1.00 27.92 356 PRO A N 1
ATOM 2837 C CA . PRO A 1 356 ? 19.560 33.213 21.408 1.00 27.92 356 PRO A CA 1
ATOM 2838 C C . PRO A 1 356 ? 19.306 32.033 20.456 1.00 27.92 356 PRO A C 1
ATOM 2840 O O . PRO A 1 356 ? 20.021 31.034 20.468 1.00 27.92 356 PRO A O 1
ATOM 2843 N N . THR A 1 357 ? 18.307 32.202 19.588 1.00 28.42 357 THR A N 1
ATOM 2844 C CA . THR A 1 357 ? 17.896 31.273 18.523 1.00 28.42 357 THR A CA 1
ATOM 2845 C C . THR A 1 357 ? 19.011 31.048 17.482 1.00 28.42 357 THR A C 1
ATOM 2847 O O . THR A 1 357 ? 19.461 32.028 16.884 1.00 28.42 357 THR A O 1
ATOM 2850 N N . PRO A 1 358 ? 19.454 29.800 17.216 1.00 29.28 358 PRO A N 1
ATOM 2851 C CA . PRO A 1 358 ? 20.459 29.521 16.191 1.00 29.28 358 PRO A CA 1
ATOM 2852 C C . PRO A 1 358 ? 19.863 29.334 14.783 1.00 29.28 358 PRO A C 1
ATOM 2854 O O . PRO A 1 358 ? 18.874 28.632 14.581 1.00 29.28 358 PRO A O 1
ATOM 2857 N N . THR A 1 359 ? 20.533 29.948 13.807 1.00 25.72 359 THR A N 1
ATOM 2858 C CA . THR A 1 359 ? 20.370 29.774 12.354 1.00 25.72 359 THR A CA 1
ATOM 2859 C C . THR A 1 359 ? 20.943 28.424 11.898 1.00 25.72 359 THR A C 1
ATOM 2861 O O . THR A 1 359 ? 22.017 28.029 12.351 1.00 25.72 359 THR A O 1
ATOM 2864 N N . ALA A 1 360 ? 20.255 27.722 10.989 1.00 25.64 360 ALA A N 1
ATOM 2865 C CA . ALA A 1 360 ? 20.653 26.400 10.496 1.00 25.64 360 ALA A CA 1
ATOM 2866 C C . ALA A 1 360 ? 21.913 26.435 9.604 1.00 25.64 360 ALA A C 1
ATOM 2868 O O . ALA A 1 360 ? 21.978 27.190 8.634 1.00 25.64 360 ALA A O 1
ATOM 2869 N N . THR A 1 361 ? 22.878 25.559 9.906 1.00 24.98 361 THR A N 1
ATOM 2870 C CA . THR A 1 361 ? 24.055 25.240 9.076 1.00 24.98 361 THR A CA 1
ATOM 2871 C C . THR A 1 361 ? 23.905 23.795 8.573 1.00 24.98 361 THR A C 1
ATOM 2873 O O . THR A 1 361 ? 23.539 22.937 9.379 1.00 24.98 361 THR A O 1
ATOM 2876 N N . PRO A 1 362 ? 24.165 23.478 7.291 1.00 25.70 362 PRO A N 1
ATOM 2877 C CA . PRO A 1 362 ? 24.055 22.107 6.781 1.00 25.70 362 PRO A CA 1
ATOM 2878 C C . PRO A 1 362 ? 25.101 21.166 7.414 1.00 25.70 362 PRO A C 1
ATOM 2880 O O . PRO A 1 362 ? 26.277 21.515 7.517 1.00 25.70 362 PRO A O 1
ATOM 2883 N N . ILE A 1 363 ? 24.662 19.973 7.838 1.00 28.05 363 ILE A N 1
ATOM 2884 C CA . ILE A 1 363 ? 25.466 18.932 8.506 1.00 28.05 363 ILE A CA 1
ATOM 2885 C C . ILE A 1 363 ? 26.012 17.939 7.463 1.00 28.05 363 ILE A C 1
ATOM 2887 O O . ILE A 1 363 ? 25.267 17.467 6.608 1.00 28.05 363 ILE A O 1
ATOM 2891 N N . SER A 1 364 ? 27.302 17.597 7.558 1.00 27.70 364 SER A N 1
ATOM 2892 C CA . SER A 1 364 ? 27.944 16.489 6.831 1.00 27.70 364 SER A CA 1
ATOM 2893 C C . SER A 1 364 ? 28.031 15.265 7.751 1.00 27.70 364 SER A C 1
ATOM 2895 O O . SER A 1 364 ? 28.584 15.377 8.843 1.00 27.70 364 SER A O 1
ATOM 2897 N N . PHE A 1 365 ? 27.513 14.105 7.333 1.00 38.00 365 PHE A N 1
ATOM 2898 C CA . PHE A 1 365 ? 27.533 12.868 8.129 1.00 38.00 365 PHE A CA 1
ATOM 2899 C C . PHE A 1 365 ? 28.830 12.075 7.893 1.00 38.00 365 PHE A C 1
ATOM 2901 O O . PHE A 1 365 ? 29.252 11.887 6.753 1.00 38.00 365 PHE A O 1
ATOM 2908 N N . ALA A 1 366 ? 29.482 11.624 8.969 1.00 42.94 366 ALA A N 1
ATOM 2909 C CA . ALA A 1 366 ? 30.609 10.694 8.908 1.00 42.94 366 ALA A CA 1
ATOM 2910 C C . ALA A 1 366 ? 30.079 9.255 9.013 1.00 42.94 366 ALA A C 1
ATOM 2912 O O . ALA A 1 366 ? 29.330 8.946 9.937 1.00 42.94 366 ALA A O 1
ATOM 2913 N N . ALA A 1 367 ? 30.473 8.380 8.086 1.00 53.88 367 ALA A N 1
ATOM 2914 C CA . ALA A 1 367 ? 30.023 6.990 8.042 1.00 53.88 367 ALA A CA 1
ATOM 2915 C C . ALA A 1 367 ? 30.758 6.129 9.089 1.00 53.88 367 ALA A C 1
ATOM 2917 O O . ALA A 1 367 ? 31.990 6.069 9.099 1.00 53.88 367 ALA A O 1
ATOM 2918 N N . TYR A 1 368 ? 30.020 5.419 9.942 1.00 67.19 368 TYR A N 1
ATOM 2919 C CA . TYR A 1 368 ? 30.563 4.461 10.913 1.00 67.19 368 TYR A CA 1
ATOM 2920 C C . TYR A 1 368 ? 30.283 3.018 10.484 1.00 67.19 368 TYR A C 1
ATOM 2922 O O . TYR A 1 368 ? 29.411 2.773 9.658 1.00 67.19 368 TYR A O 1
ATOM 2930 N N . ARG A 1 369 ? 31.014 2.044 11.035 1.00 76.44 369 ARG A N 1
ATOM 2931 C CA . ARG A 1 369 ? 30.858 0.615 10.726 1.00 76.44 369 ARG A CA 1
ATOM 2932 C C . ARG A 1 369 ? 30.715 -0.233 11.989 1.00 76.44 369 ARG A C 1
ATOM 2934 O O . ARG A 1 369 ? 31.488 -0.051 12.933 1.00 76.44 369 ARG A O 1
ATOM 2941 N N . THR A 1 370 ? 29.787 -1.193 11.985 1.00 76.75 370 THR A N 1
ATOM 2942 C CA . THR A 1 370 ? 29.648 -2.186 13.062 1.00 76.75 370 THR A CA 1
ATOM 2943 C C . THR A 1 370 ? 30.818 -3.174 13.077 1.00 76.75 370 THR A C 1
ATOM 2945 O O . THR A 1 370 ? 31.225 -3.710 12.044 1.00 76.75 370 THR A O 1
ATOM 2948 N N . THR A 1 371 ? 31.359 -3.458 14.260 1.00 75.69 371 THR A N 1
ATOM 2949 C CA . THR A 1 371 ? 32.470 -4.409 14.439 1.00 75.69 371 THR A CA 1
ATOM 2950 C C . THR A 1 371 ? 32.004 -5.829 14.762 1.00 75.69 371 THR A C 1
ATOM 2952 O O . THR A 1 371 ? 32.827 -6.738 14.740 1.00 75.69 371 THR A O 1
ATOM 2955 N N . ASP A 1 372 ? 30.707 -6.048 15.007 1.00 75.44 372 ASP A N 1
ATOM 2956 C CA . ASP A 1 372 ? 30.062 -7.357 15.206 1.00 75.44 372 ASP A CA 1
ATOM 2957 C C . ASP A 1 372 ? 28.546 -7.269 14.907 1.00 75.44 372 ASP A C 1
ATOM 2959 O O . ASP A 1 372 ? 28.047 -6.205 14.531 1.00 75.44 372 ASP A O 1
ATOM 2963 N N . ILE A 1 373 ? 27.800 -8.367 15.080 1.00 72.06 373 ILE A N 1
ATOM 2964 C CA . ILE A 1 373 ? 26.333 -8.365 15.059 1.00 72.06 373 ILE A CA 1
ATOM 2965 C C . ILE A 1 373 ? 25.818 -7.525 16.233 1.00 72.06 373 ILE A C 1
ATOM 2967 O O . ILE A 1 373 ? 25.875 -7.937 17.396 1.00 72.06 373 ILE A O 1
ATOM 2971 N N . LEU A 1 374 ? 25.256 -6.361 15.922 1.00 81.12 374 LEU A N 1
ATOM 2972 C CA . LEU A 1 374 ? 24.897 -5.346 16.902 1.00 81.12 374 LEU A CA 1
ATOM 2973 C C . LEU A 1 374 ? 23.389 -5.304 17.130 1.00 81.12 374 LEU A C 1
ATOM 2975 O O . LEU A 1 374 ? 22.606 -5.256 16.192 1.00 81.12 374 LEU A O 1
ATOM 2979 N N . ARG A 1 375 ? 22.955 -5.328 18.390 1.00 82.12 375 ARG A N 1
ATOM 2980 C CA . ARG A 1 375 ? 21.531 -5.215 18.743 1.00 82.12 375 ARG A CA 1
ATOM 2981 C C . ARG A 1 375 ? 21.105 -3.753 18.692 1.00 82.12 375 ARG A C 1
ATOM 2983 O O . ARG A 1 375 ? 21.737 -2.926 19.343 1.00 82.12 375 ARG A O 1
ATOM 2990 N N . VAL A 1 376 ? 20.010 -3.477 17.996 1.00 82.88 376 VAL A N 1
ATOM 2991 C CA . VAL A 1 376 ? 19.376 -2.155 17.964 1.00 82.88 376 VAL A CA 1
ATOM 2992 C C . VAL A 1 376 ? 18.275 -2.111 19.007 1.00 82.88 376 VAL A C 1
ATOM 2994 O O . VAL A 1 376 ? 17.518 -3.077 19.155 1.00 82.88 376 VAL A O 1
ATOM 2997 N N . ARG A 1 377 ? 18.201 -1.013 19.754 1.00 83.94 377 ARG A N 1
ATOM 2998 C CA . ARG A 1 377 ? 17.267 -0.841 20.868 1.00 83.94 377 ARG A CA 1
ATOM 2999 C C . ARG A 1 377 ? 16.474 0.449 20.766 1.00 83.94 377 ARG A C 1
ATOM 3001 O O . ARG A 1 377 ? 16.895 1.384 20.092 1.00 83.94 377 ARG A O 1
ATOM 3008 N N . SER A 1 378 ? 15.349 0.496 21.472 1.00 75.31 378 SER A N 1
ATOM 3009 C CA . SER A 1 378 ? 14.483 1.679 21.536 1.00 75.31 378 SER A CA 1
ATOM 3010 C C . SER A 1 378 ? 15.039 2.823 22.391 1.00 75.31 378 SER A C 1
ATOM 3012 O O . SER A 1 378 ? 14.521 3.931 22.319 1.00 75.31 378 SER A O 1
ATOM 3014 N N . GLY A 1 379 ? 16.105 2.591 23.164 1.00 78.88 379 GLY A N 1
ATOM 3015 C CA . GLY A 1 379 ? 16.765 3.604 23.991 1.00 78.88 379 GLY A CA 1
ATOM 3016 C C . GLY A 1 379 ? 18.203 3.223 24.376 1.00 78.88 379 GLY A C 1
ATOM 3017 O O . GLY A 1 379 ? 18.619 2.078 24.144 1.00 78.88 379 GLY A O 1
ATOM 3018 N N . PRO A 1 380 ? 18.976 4.162 24.957 1.00 81.81 380 PRO A N 1
ATOM 3019 C CA . PRO A 1 380 ? 20.384 3.974 25.299 1.00 81.81 380 PRO A CA 1
ATOM 3020 C C . PRO A 1 380 ? 20.542 3.126 26.567 1.00 81.81 380 PRO A C 1
ATOM 3022 O O . PRO A 1 380 ? 20.699 3.631 27.676 1.00 81.81 380 PRO A O 1
ATOM 3025 N N . GLY A 1 381 ? 20.462 1.805 26.420 1.00 79.94 381 GLY A N 1
ATOM 3026 C CA . GLY A 1 381 ? 20.663 0.880 27.532 1.00 79.94 381 GLY A CA 1
ATOM 3027 C C . GLY A 1 381 ? 20.255 -0.549 27.204 1.00 79.94 381 GLY A C 1
ATOM 3028 O O . GLY A 1 381 ? 19.427 -0.808 26.334 1.00 79.94 381 GLY A O 1
ATOM 3029 N N . THR A 1 382 ? 20.804 -1.519 27.933 1.00 80.62 382 THR A N 1
ATOM 3030 C CA . THR A 1 382 ? 20.487 -2.943 27.726 1.00 80.62 382 THR A CA 1
ATOM 3031 C C . THR A 1 382 ? 19.095 -3.343 28.223 1.00 80.62 382 THR A C 1
ATOM 3033 O O . THR A 1 382 ? 18.608 -4.413 27.848 1.00 80.62 382 THR A O 1
ATOM 3036 N N . THR A 1 383 ? 18.460 -2.485 29.024 1.00 73.06 383 THR A N 1
ATOM 3037 C CA . THR A 1 383 ? 17.104 -2.634 29.569 1.00 73.06 383 THR A CA 1
ATOM 3038 C C . THR A 1 383 ? 16.005 -2.214 28.590 1.00 73.06 383 THR A C 1
ATOM 3040 O O . THR A 1 383 ? 14.867 -2.643 28.757 1.00 73.06 383 THR A O 1
ATOM 3043 N N . TYR A 1 384 ? 16.331 -1.429 27.557 1.00 69.69 384 TYR A N 1
ATOM 3044 C CA . TYR A 1 384 ? 15.383 -1.009 26.521 1.00 69.69 384 TYR A CA 1
ATOM 3045 C C . TYR A 1 384 ? 15.057 -2.151 25.552 1.00 69.69 384 TYR A C 1
ATOM 3047 O O . TYR A 1 384 ? 15.889 -3.037 25.318 1.00 69.69 384 TYR A O 1
ATOM 3055 N N . GLU A 1 385 ? 13.853 -2.128 24.975 1.00 71.50 385 GLU A N 1
ATOM 3056 C CA . GLU A 1 385 ? 13.376 -3.156 24.041 1.00 71.50 385 GLU A CA 1
ATOM 3057 C C . GLU A 1 385 ? 14.360 -3.334 22.878 1.00 71.50 385 GLU A C 1
ATOM 3059 O O . GLU A 1 385 ? 14.889 -2.366 22.329 1.00 71.50 385 GLU A O 1
ATOM 3064 N N . MET A 1 386 ? 14.625 -4.589 22.512 1.00 74.75 386 MET A N 1
ATOM 3065 C CA . MET A 1 386 ? 15.405 -4.908 21.321 1.00 74.75 386 MET A CA 1
ATOM 3066 C C . MET A 1 386 ? 14.504 -4.783 20.096 1.00 74.75 386 MET A C 1
ATOM 3068 O O . MET A 1 386 ? 13.589 -5.584 19.926 1.00 74.75 386 MET A O 1
ATOM 3072 N N . LEU A 1 387 ? 14.797 -3.798 19.252 1.00 67.06 387 LEU A N 1
ATOM 3073 C CA . LEU A 1 387 ? 14.085 -3.550 17.999 1.00 67.06 387 LEU A CA 1
ATOM 3074 C C . LEU A 1 387 ? 14.558 -4.496 16.894 1.00 67.06 387 LEU A C 1
ATOM 3076 O O . LEU A 1 387 ? 13.763 -4.975 16.095 1.00 67.06 387 LEU A O 1
ATOM 3080 N N . GLY A 1 388 ? 15.856 -4.807 16.872 1.00 71.00 388 GLY A N 1
ATOM 3081 C CA . GLY A 1 388 ? 16.433 -5.622 15.811 1.00 71.00 388 GLY A CA 1
ATOM 3082 C C . GLY A 1 388 ? 17.916 -5.905 15.999 1.00 71.00 388 GLY A C 1
ATOM 3083 O O . GLY A 1 388 ? 18.481 -5.737 17.087 1.00 71.00 388 GLY A O 1
ATOM 3084 N N . LYS A 1 389 ? 18.553 -6.372 14.924 1.00 77.38 389 LYS A N 1
ATOM 3085 C CA . LYS A 1 389 ? 19.997 -6.608 14.862 1.00 77.38 389 LYS A CA 1
ATOM 3086 C C . LYS A 1 389 ? 20.551 -6.110 13.536 1.00 77.38 389 LYS A C 1
ATOM 3088 O O . LYS A 1 389 ? 19.937 -6.314 12.496 1.00 77.38 389 LYS A O 1
ATOM 3093 N N . LEU A 1 390 ? 21.740 -5.538 13.592 1.00 74.81 390 LEU A N 1
ATOM 3094 C CA . LEU A 1 390 ? 22.559 -5.165 12.454 1.00 74.81 390 LEU A CA 1
ATOM 3095 C C . LEU A 1 390 ? 23.668 -6.203 12.285 1.00 74.81 390 LEU A C 1
ATOM 3097 O O . LEU A 1 390 ? 24.238 -6.633 13.289 1.00 74.81 390 LEU A O 1
ATOM 3101 N N . PRO A 1 391 ? 23.989 -6.628 11.057 1.00 64.06 391 PRO A N 1
ATOM 3102 C CA . PRO A 1 391 ? 25.115 -7.521 10.826 1.00 64.06 391 PRO A CA 1
ATOM 3103 C C . PRO A 1 391 ? 26.449 -6.810 11.102 1.00 64.06 391 PRO A C 1
ATOM 3105 O O . PRO A 1 391 ? 26.510 -5.585 11.208 1.00 64.06 391 PRO A O 1
ATOM 3108 N N . ARG A 1 392 ? 27.529 -7.591 11.203 1.00 66.06 392 ARG A N 1
ATOM 3109 C CA . ARG A 1 392 ? 28.904 -7.074 11.192 1.00 66.06 392 ARG A CA 1
ATOM 3110 C C . ARG A 1 392 ? 29.181 -6.341 9.872 1.00 66.06 392 ARG A C 1
ATOM 3112 O O . ARG A 1 392 ? 28.620 -6.717 8.845 1.00 66.06 392 ARG A O 1
ATOM 3119 N N . ASP A 1 393 ? 30.061 -5.340 9.903 1.00 64.38 393 ASP A N 1
ATOM 3120 C CA . ASP A 1 393 ? 30.477 -4.524 8.754 1.00 64.38 393 ASP A CA 1
ATOM 3121 C C . ASP A 1 393 ? 29.375 -3.627 8.158 1.00 64.38 393 ASP A C 1
ATOM 3123 O O . ASP A 1 393 ? 29.578 -2.995 7.118 1.00 64.38 393 ASP A O 1
ATOM 3127 N N . PHE A 1 394 ? 28.235 -3.517 8.841 1.00 64.00 394 PHE A N 1
ATOM 3128 C CA . PHE A 1 394 ? 27.126 -2.655 8.453 1.00 64.00 394 PHE A CA 1
ATOM 3129 C C . PHE A 1 394 ? 27.494 -1.182 8.647 1.00 64.00 394 PHE A C 1
ATOM 3131 O O . PHE A 1 394 ? 28.067 -0.817 9.676 1.00 64.00 394 PHE A O 1
ATOM 3138 N N . VAL A 1 395 ? 27.170 -0.344 7.660 1.00 63.28 395 VAL A N 1
ATOM 3139 C CA . VAL A 1 395 ? 27.488 1.089 7.676 1.00 63.28 395 VAL A CA 1
ATOM 3140 C C . VAL A 1 395 ? 26.326 1.878 8.270 1.00 63.28 395 VAL A C 1
ATOM 3142 O O . VAL A 1 395 ? 25.174 1.649 7.915 1.00 63.28 395 VAL A O 1
ATOM 3145 N N . LEU A 1 396 ? 26.637 2.785 9.191 1.00 66.62 396 LEU A N 1
ATOM 3146 C CA . LEU A 1 396 ? 25.682 3.539 9.991 1.00 66.62 396 LEU A CA 1
ATOM 3147 C C . LEU A 1 396 ? 25.965 5.033 9.904 1.00 66.62 396 LEU A C 1
ATOM 3149 O O . LEU A 1 396 ? 27.116 5.451 10.056 1.00 66.62 396 LEU A O 1
ATOM 3153 N N . ASP A 1 397 ? 24.899 5.817 9.778 1.00 63.81 397 ASP A N 1
ATOM 3154 C CA . ASP A 1 397 ? 24.929 7.244 10.072 1.00 63.81 397 ASP A CA 1
ATOM 3155 C C . ASP A 1 397 ? 24.603 7.454 11.552 1.00 63.81 397 ASP A C 1
ATOM 3157 O O . ASP A 1 397 ? 23.569 6.997 12.054 1.00 63.81 397 ASP A O 1
ATOM 3161 N N . ILE A 1 398 ? 25.506 8.133 12.261 1.00 72.19 398 ILE A N 1
ATOM 3162 C CA . ILE A 1 398 ? 25.325 8.468 13.673 1.00 72.19 398 ILE A CA 1
ATOM 3163 C C . ILE A 1 398 ? 24.606 9.808 13.767 1.00 72.19 398 ILE A C 1
ATOM 3165 O O . ILE A 1 398 ? 25.117 10.836 13.326 1.00 72.19 398 ILE A O 1
ATOM 3169 N N . LEU A 1 399 ? 23.418 9.781 14.361 1.00 69.00 399 LEU A N 1
ATOM 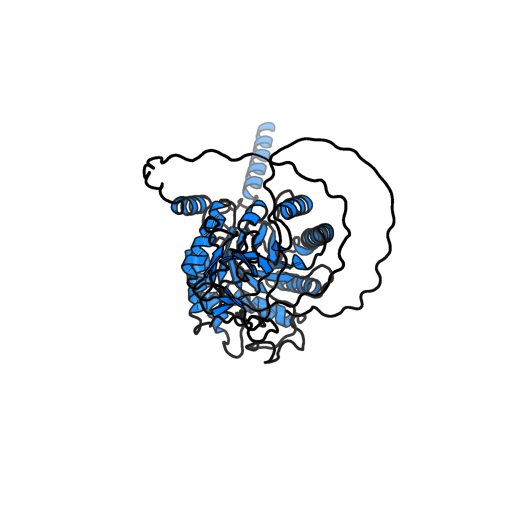3170 C CA . LEU A 1 399 ? 22.557 10.944 14.555 1.00 69.00 399 LEU A CA 1
ATOM 3171 C C . LEU A 1 399 ? 22.799 11.631 15.906 1.00 69.00 399 LEU A C 1
ATOM 3173 O O . LEU A 1 399 ? 22.516 12.814 16.043 1.00 69.00 399 LEU A O 1
ATOM 3177 N N . GLY A 1 400 ? 23.339 10.912 16.896 1.00 61.53 400 GLY A N 1
ATOM 3178 C CA . GLY A 1 400 ? 23.578 11.442 18.240 1.00 61.53 400 GLY A CA 1
ATOM 3179 C C . GLY A 1 400 ? 24.250 10.439 19.181 1.00 61.53 400 GLY A C 1
ATOM 3180 O O . GLY A 1 400 ? 24.602 9.328 18.779 1.00 61.53 400 GLY A O 1
ATOM 3181 N N . ARG A 1 401 ? 24.432 10.825 20.449 1.00 79.31 401 ARG A N 1
ATOM 3182 C CA . ARG A 1 401 ? 25.030 9.993 21.510 1.00 79.31 401 ARG A CA 1
ATOM 3183 C C . ARG A 1 401 ? 24.306 10.186 22.843 1.00 79.31 401 ARG A C 1
ATOM 3185 O O . ARG A 1 401 ? 23.756 11.257 23.080 1.00 79.31 401 ARG A O 1
ATOM 3192 N N . SER A 1 402 ? 24.345 9.183 23.716 1.00 75.31 402 SER A N 1
ATOM 3193 C CA . SER A 1 402 ? 23.861 9.305 25.095 1.00 75.31 402 SER A CA 1
ATOM 3194 C C . SER A 1 402 ? 24.774 10.217 25.923 1.00 75.31 402 SER A C 1
ATOM 3196 O O . SER A 1 402 ? 25.929 10.445 25.560 1.00 75.31 402 SER A O 1
ATOM 3198 N N . GLU A 1 403 ? 24.278 10.724 27.055 1.00 65.25 403 GLU A N 1
ATOM 3199 C CA . GLU A 1 403 ? 25.027 11.623 27.950 1.00 65.25 403 GLU A CA 1
ATOM 3200 C C . GLU A 1 403 ? 26.355 11.006 28.434 1.00 65.25 403 GLU A C 1
ATOM 3202 O O . GLU A 1 403 ? 27.380 11.680 28.505 1.00 65.25 403 GLU A O 1
ATOM 3207 N N . ASP A 1 404 ? 26.367 9.691 28.664 1.00 68.50 404 ASP A N 1
ATOM 3208 C CA . ASP A 1 404 ? 27.549 8.902 29.037 1.00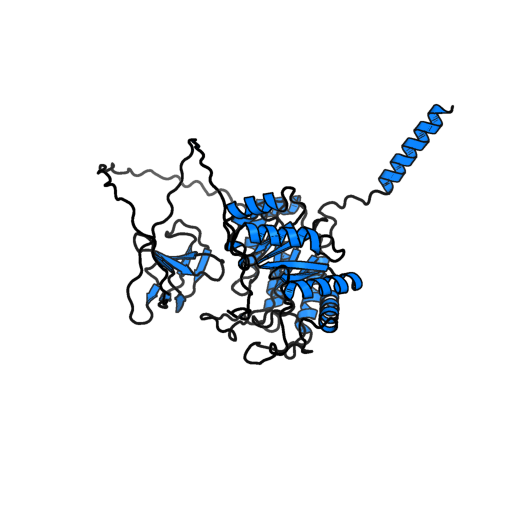 68.50 404 ASP A CA 1
ATOM 3209 C C . ASP A 1 404 ? 28.405 8.442 27.836 1.00 68.50 404 ASP A C 1
ATOM 3211 O O . ASP A 1 404 ? 29.425 7.767 28.006 1.00 68.50 404 ASP A O 1
ATOM 3215 N N . SER A 1 405 ? 27.995 8.787 26.611 1.00 75.81 405 SER A N 1
ATOM 3216 C CA . SER A 1 405 ? 28.601 8.368 25.341 1.00 75.81 405 SER A CA 1
ATOM 3217 C C . SER A 1 405 ? 28.739 6.848 25.149 1.00 75.81 405 SER A C 1
ATOM 3219 O O . SER A 1 405 ? 29.493 6.414 24.279 1.00 75.81 405 SER A O 1
ATOM 3221 N N . GLN A 1 406 ? 28.020 6.023 25.920 1.00 82.88 406 GLN A N 1
ATOM 3222 C CA . GLN A 1 406 ? 28.046 4.559 25.781 1.00 82.88 406 GLN A CA 1
ATOM 3223 C C . GLN A 1 406 ? 27.134 4.047 24.658 1.00 82.88 406 GLN A C 1
ATOM 3225 O O . GLN A 1 406 ? 27.277 2.907 24.202 1.00 82.88 406 GLN A O 1
ATOM 3230 N N . TRP A 1 407 ? 26.206 4.881 24.192 1.00 85.69 407 TRP A N 1
ATOM 3231 C CA . TRP A 1 407 ? 25.243 4.549 23.151 1.00 85.69 407 TRP A CA 1
ATOM 3232 C C . TRP A 1 407 ? 25.229 5.611 22.058 1.00 85.69 407 TRP A C 1
ATOM 3234 O O . TRP A 1 407 ? 25.320 6.808 22.330 1.00 85.69 407 TRP A O 1
ATOM 3244 N N . LEU A 1 408 ? 25.087 5.155 20.818 1.00 81.31 408 LEU A N 1
ATOM 3245 C CA . LEU A 1 408 ? 24.957 5.983 19.629 1.00 81.31 408 LEU A CA 1
ATOM 3246 C C . LEU A 1 408 ? 23.547 5.846 19.074 1.00 81.31 408 LEU A C 1
ATOM 3248 O O . LEU A 1 408 ? 23.019 4.738 18.954 1.00 81.31 408 LEU A O 1
ATOM 3252 N N . ALA A 1 409 ? 22.963 6.981 18.727 1.00 78.75 409 ALA A N 1
ATOM 3253 C CA . ALA A 1 409 ? 21.690 7.038 18.045 1.00 78.75 409 ALA A CA 1
ATOM 3254 C C . ALA A 1 409 ? 21.936 6.945 16.534 1.00 78.75 409 ALA A C 1
ATOM 3256 O O . ALA A 1 409 ? 22.819 7.621 16.006 1.00 78.75 409 ALA A O 1
ATOM 3257 N N . ILE A 1 410 ? 21.178 6.101 15.844 1.00 78.44 410 ILE A N 1
ATOM 3258 C CA . ILE A 1 410 ? 21.314 5.820 14.415 1.00 78.44 410 ILE A CA 1
ATOM 3259 C C . ILE A 1 410 ? 19.990 6.037 13.698 1.00 78.44 410 ILE A C 1
ATOM 3261 O O . ILE A 1 410 ? 18.914 5.811 14.263 1.00 78.44 410 ILE A O 1
ATOM 3265 N N . ALA A 1 411 ? 20.070 6.414 12.425 1.00 66.00 411 ALA A N 1
ATOM 3266 C CA . ALA A 1 411 ? 18.952 6.211 11.520 1.00 66.00 411 ALA A CA 1
ATOM 3267 C C . ALA A 1 411 ? 18.784 4.696 11.361 1.00 66.00 411 ALA A C 1
ATOM 3269 O O . ALA A 1 411 ? 19.697 4.033 10.869 1.00 66.00 411 ALA A O 1
ATOM 3270 N N . TYR A 1 412 ? 17.664 4.134 11.823 1.00 65.19 412 TYR A N 1
ATOM 3271 C CA . TYR A 1 412 ? 17.379 2.711 11.660 1.00 65.19 412 TYR A CA 1
ATOM 3272 C C . TYR A 1 412 ? 16.260 2.537 10.621 1.00 65.19 412 TYR A C 1
ATOM 3274 O O . TYR A 1 412 ? 15.084 2.701 10.958 1.00 65.19 412 TYR A O 1
ATOM 3282 N N . PRO A 1 413 ? 16.611 2.277 9.344 1.00 44.53 413 PRO A N 1
ATOM 3283 C CA . PRO A 1 413 ? 15.686 2.430 8.218 1.00 44.53 413 PRO A CA 1
ATOM 3284 C C . PRO A 1 413 ? 14.482 1.488 8.280 1.00 44.53 413 PRO A C 1
ATOM 3286 O O . PRO A 1 413 ? 13.394 1.867 7.863 1.00 44.53 413 PRO A O 1
ATOM 3289 N N . ASP A 1 414 ? 14.649 0.306 8.878 1.00 46.38 414 ASP A N 1
ATOM 3290 C CA . ASP A 1 414 ? 13.616 -0.737 8.919 1.00 46.38 414 ASP A CA 1
ATOM 3291 C C . ASP A 1 414 ? 12.470 -0.425 9.907 1.00 46.38 414 ASP A C 1
ATOM 3293 O O . ASP A 1 414 ? 11.509 -1.186 9.999 1.00 46.38 414 ASP A O 1
ATOM 3297 N N . PHE A 1 415 ? 12.578 0.671 10.677 1.00 43.50 415 PHE A N 1
ATOM 3298 C CA . PHE A 1 415 ? 11.699 0.973 11.811 1.00 43.50 415 PHE A CA 1
ATOM 3299 C C . PHE A 1 415 ? 11.187 2.431 11.856 1.00 43.50 415 PHE A C 1
ATOM 3301 O O . PHE A 1 415 ? 10.576 2.844 12.839 1.00 43.50 415 PHE A O 1
ATOM 3308 N N . GLY A 1 416 ? 11.420 3.245 10.822 1.00 44.69 416 GLY A N 1
ATOM 3309 C CA . GLY A 1 416 ? 10.881 4.614 10.745 1.00 44.69 416 GLY A CA 1
ATOM 3310 C C . GLY A 1 416 ? 11.277 5.570 11.891 1.00 44.69 416 GLY A C 1
ATOM 3311 O O . GLY A 1 416 ? 10.764 6.683 11.941 1.00 44.69 416 GLY A O 1
ATOM 3312 N N . SER A 1 417 ? 12.185 5.187 12.797 1.00 55.72 417 SER A N 1
ATOM 3313 C CA . SER A 1 417 ? 12.600 5.984 13.957 1.00 55.72 417 SER A CA 1
ATOM 3314 C C . SER A 1 417 ? 14.073 5.785 14.331 1.00 55.72 417 SER A C 1
ATOM 3316 O O . SER A 1 417 ? 14.728 4.830 13.915 1.00 55.72 417 SER A O 1
ATOM 3318 N N . LEU A 1 418 ? 14.564 6.703 15.170 1.00 63.38 418 LEU A N 1
ATOM 3319 C CA . LEU A 1 418 ? 15.857 6.674 15.856 1.00 63.38 418 LEU A CA 1
ATOM 3320 C C . LEU A 1 418 ? 16.067 5.329 16.582 1.00 63.38 418 LEU A C 1
ATOM 3322 O O . LEU A 1 418 ? 15.264 4.953 17.435 1.00 63.38 418 LEU A O 1
ATOM 3326 N N . GLY A 1 419 ? 17.137 4.605 16.254 1.00 76.31 419 GLY A N 1
ATOM 3327 C CA . GLY A 1 419 ? 17.560 3.394 16.964 1.00 76.31 419 GLY A CA 1
ATOM 3328 C C . GLY A 1 419 ? 18.798 3.660 17.813 1.00 76.31 419 GLY A C 1
ATOM 3329 O O . GLY A 1 419 ? 19.598 4.523 17.473 1.00 76.31 419 GLY A O 1
ATOM 3330 N N . TRP A 1 420 ? 18.990 2.913 18.898 1.00 86.38 420 TRP A N 1
ATOM 3331 C CA . TRP A 1 420 ? 20.180 3.027 19.745 1.00 86.38 420 TRP A CA 1
ATOM 3332 C C . TRP A 1 420 ? 21.039 1.773 19.662 1.00 86.38 420 TRP A C 1
ATOM 3334 O O . TRP A 1 420 ? 20.551 0.649 19.816 1.00 86.38 420 TRP A O 1
ATOM 3344 N N . VAL A 1 421 ? 22.335 1.970 19.445 1.00 87.06 421 VAL A N 1
ATOM 3345 C CA . VAL A 1 421 ? 23.346 0.912 19.385 1.00 87.06 421 VAL A CA 1
ATOM 3346 C C . VAL A 1 421 ? 24.490 1.218 20.342 1.00 87.06 421 VAL A C 1
ATOM 3348 O O . VAL A 1 421 ? 24.764 2.374 20.646 1.00 87.06 421 VAL A O 1
ATOM 3351 N N . SER A 1 422 ? 25.156 0.186 20.853 1.00 86.31 422 SER A N 1
ATOM 3352 C CA . SER A 1 422 ? 26.286 0.388 21.764 1.00 86.31 422 SER A CA 1
ATOM 3353 C C . SER A 1 422 ? 27.485 0.965 21.006 1.00 86.31 422 SER A C 1
ATOM 3355 O O . SER A 1 422 ? 27.879 0.429 19.968 1.00 86.31 422 SER A O 1
ATOM 3357 N N . ALA A 1 423 ? 28.064 2.041 21.545 1.00 81.50 423 ALA A N 1
ATOM 3358 C CA . ALA A 1 423 ? 29.216 2.731 20.966 1.00 81.50 423 ALA A CA 1
ATOM 3359 C C . ALA A 1 423 ? 30.470 1.839 20.906 1.00 81.50 423 ALA A C 1
ATOM 3361 O O . ALA A 1 423 ? 31.315 2.026 20.037 1.00 81.50 423 ALA A O 1
ATOM 3362 N N . GLU A 1 424 ? 30.564 0.837 21.787 1.00 83.06 424 GLU A N 1
ATOM 3363 C CA . GLU A 1 424 ? 31.675 -0.124 21.858 1.00 83.06 424 GLU A CA 1
ATOM 3364 C C . GLU A 1 424 ? 31.851 -0.926 20.557 1.00 83.06 424 GLU A C 1
ATOM 3366 O O . GLU A 1 424 ? 32.961 -1.324 20.205 1.00 83.06 424 GLU A O 1
ATOM 3371 N N . PHE A 1 425 ? 30.765 -1.136 19.809 1.00 83.19 425 PHE A N 1
ATOM 3372 C CA . PHE A 1 425 ? 30.757 -1.996 18.623 1.00 83.19 425 PHE A CA 1
ATOM 3373 C C . PHE A 1 425 ? 30.682 -1.219 17.310 1.00 83.19 425 PHE A C 1
ATOM 3375 O O . PHE A 1 425 ? 30.243 -1.761 16.292 1.00 83.19 425 PHE A O 1
ATOM 3382 N N . VAL A 1 426 ? 31.076 0.055 17.320 1.00 78.88 426 VAL A N 1
ATOM 3383 C CA . VAL A 1 426 ? 30.965 0.950 16.167 1.00 78.88 426 VAL A CA 1
ATOM 3384 C C . VAL A 1 426 ? 32.261 1.746 16.006 1.00 78.88 426 VAL A C 1
ATOM 3386 O O . VAL A 1 426 ? 32.760 2.335 16.958 1.00 78.88 426 VAL A O 1
ATOM 3389 N N . THR A 1 427 ? 32.830 1.762 14.798 1.00 74.19 427 THR A N 1
ATOM 3390 C CA . THR A 1 427 ? 34.109 2.444 14.509 1.00 74.19 427 THR A CA 1
ATOM 3391 C C . THR A 1 427 ? 33.967 3.438 13.353 1.00 74.19 427 THR A C 1
ATOM 3393 O O . THR A 1 427 ? 33.253 3.125 12.395 1.00 74.19 427 THR A O 1
ATOM 3396 N N . PRO A 1 428 ? 34.589 4.634 13.417 1.00 61.31 428 PRO A N 1
ATOM 3397 C CA . PRO A 1 428 ? 34.559 5.590 12.312 1.00 61.31 428 PRO A CA 1
ATOM 3398 C C . PRO A 1 428 ? 35.243 5.013 11.073 1.00 61.31 428 PRO A C 1
ATOM 3400 O O . PRO A 1 428 ? 36.293 4.374 11.182 1.00 61.31 428 PRO A O 1
ATOM 3403 N N . ARG A 1 429 ? 34.702 5.291 9.886 1.00 55.66 429 ARG A N 1
ATOM 3404 C CA . ARG A 1 429 ? 35.438 5.097 8.637 1.00 55.66 429 ARG A CA 1
ATOM 3405 C C . ARG A 1 429 ? 36.229 6.372 8.347 1.00 55.66 429 ARG A C 1
ATOM 3407 O O . ARG A 1 429 ? 35.646 7.389 8.004 1.00 55.66 429 ARG A O 1
ATOM 3414 N N . ASP A 1 430 ? 37.544 6.290 8.529 1.00 44.41 430 ASP A N 1
ATOM 3415 C CA . ASP A 1 430 ? 38.544 7.307 8.179 1.00 44.41 430 ASP A CA 1
ATOM 3416 C C . ASP A 1 430 ? 38.286 8.740 8.718 1.00 44.41 430 ASP A C 1
ATOM 3418 O O . ASP A 1 430 ? 37.782 9.620 8.028 1.00 44.41 430 ASP A O 1
ATOM 3422 N N . GLY A 1 431 ? 38.767 9.012 9.941 1.00 42.62 431 GLY A N 1
ATOM 3423 C CA . GLY A 1 431 ? 39.491 10.265 10.218 1.00 42.62 431 GLY A CA 1
ATOM 3424 C C . GLY A 1 431 ? 38.771 11.500 10.781 1.00 42.62 431 GLY A C 1
ATOM 3425 O O . GLY A 1 431 ? 39.432 12.532 10.880 1.00 42.62 431 GLY A O 1
ATOM 3426 N N . HIS A 1 432 ? 37.500 11.458 11.201 1.00 37.06 432 HIS A N 1
ATOM 3427 C CA . HIS A 1 432 ? 36.843 12.642 11.788 1.00 37.06 432 HIS A CA 1
ATOM 3428 C C . HIS A 1 432 ? 36.109 12.342 13.106 1.00 37.06 432 HIS A C 1
ATOM 3430 O O . HIS A 1 432 ? 35.115 11.623 13.137 1.00 37.06 432 HIS A O 1
ATOM 3436 N N . GLU A 1 433 ? 36.604 12.928 14.201 1.00 37.97 433 GLU A N 1
ATOM 3437 C CA . GLU A 1 433 ? 36.030 12.859 15.548 1.00 37.97 433 GLU A CA 1
ATOM 3438 C C . GLU A 1 433 ? 35.427 14.222 15.932 1.00 37.97 433 GLU A C 1
ATOM 3440 O O . GLU A 1 433 ? 36.185 15.172 16.111 1.00 37.97 433 GLU A O 1
ATOM 3445 N N . GLN A 1 434 ? 34.092 14.321 16.058 1.00 34.03 434 GLN A N 1
ATOM 3446 C CA . GLN A 1 434 ? 33.338 15.076 17.092 1.00 34.03 434 GLN A CA 1
ATOM 3447 C C . GLN A 1 434 ? 31.851 15.263 16.704 1.00 34.03 434 GLN A C 1
ATOM 3449 O O . GLN A 1 434 ? 31.540 15.657 15.587 1.00 34.03 434 GLN A O 1
ATOM 3454 N N . PHE A 1 435 ? 30.936 15.039 17.662 1.00 40.19 435 PHE A N 1
ATOM 3455 C CA . PHE A 1 435 ? 29.495 15.352 17.567 1.00 40.19 435 PHE A CA 1
ATOM 3456 C C . PHE A 1 435 ? 29.012 16.026 18.868 1.00 40.19 435 PHE A C 1
ATOM 3458 O O . PHE A 1 435 ? 29.569 15.705 19.923 1.00 40.19 435 PHE A O 1
ATOM 3465 N N . PRO A 1 436 ? 27.988 16.900 18.825 1.00 33.53 436 PRO A N 1
ATOM 3466 C CA . PRO A 1 436 ? 27.375 17.510 20.010 1.00 33.53 436 PRO A CA 1
ATOM 3467 C C . PRO A 1 436 ? 26.572 16.509 20.871 1.00 33.53 436 PRO A C 1
ATOM 3469 O O . PRO A 1 436 ? 26.173 15.444 20.404 1.00 33.53 436 PRO A O 1
ATOM 3472 N N . VAL A 1 437 ? 26.378 16.858 22.150 1.00 32.78 437 VAL A N 1
ATOM 3473 C CA . VAL A 1 437 ? 25.625 16.094 23.167 1.00 32.78 437 VAL A CA 1
ATOM 3474 C C . VAL A 1 437 ? 24.157 16.530 23.150 1.00 32.78 437 VAL A C 1
ATOM 3476 O O . VAL A 1 437 ? 23.892 17.730 23.211 1.00 32.78 437 VAL A O 1
ATOM 3479 N N . GLU A 1 438 ? 23.218 15.583 23.123 1.00 33.28 438 GLU A N 1
ATOM 3480 C CA . GLU A 1 438 ? 21.776 15.844 23.234 1.00 33.28 438 GLU A CA 1
ATOM 3481 C C . GLU A 1 438 ? 21.209 15.108 24.463 1.00 33.28 438 GLU A C 1
ATOM 3483 O O . GLU A 1 438 ? 21.528 13.943 24.704 1.00 33.28 438 GLU A O 1
ATOM 3488 N N . VAL A 1 439 ? 20.431 15.814 25.291 1.00 30.64 439 VAL A N 1
ATOM 3489 C CA . VAL A 1 439 ? 19.908 15.333 26.584 1.00 30.64 439 VAL A CA 1
ATOM 3490 C C . VAL A 1 439 ? 18.510 14.736 26.383 1.00 30.64 439 VAL A C 1
ATOM 3492 O O . VAL A 1 439 ? 17.676 15.334 25.708 1.00 30.64 439 VAL A O 1
ATOM 3495 N N . ALA A 1 440 ? 18.245 13.567 26.974 1.00 33.28 440 ALA A N 1
ATOM 3496 C CA . ALA A 1 440 ? 16.952 12.882 26.892 1.00 33.28 440 ALA A CA 1
ATOM 3497 C C . ALA A 1 440 ? 15.814 13.648 27.617 1.00 33.28 440 ALA A C 1
ATOM 3499 O O . ALA A 1 440 ? 16.086 14.380 28.573 1.00 33.28 440 ALA A O 1
ATOM 3500 N N . PRO A 1 441 ? 14.532 13.469 27.228 1.00 30.56 441 PRO A N 1
ATOM 3501 C CA . PRO A 1 441 ? 13.400 14.098 27.912 1.00 30.56 441 PRO A CA 1
ATOM 3502 C C . PRO A 1 441 ? 13.197 13.530 29.326 1.00 30.56 441 PRO A C 1
ATOM 3504 O O . PRO A 1 441 ? 13.256 12.319 29.528 1.00 30.56 441 PRO A O 1
ATOM 3507 N N . LEU A 1 442 ? 12.915 14.407 30.294 1.00 29.62 442 LEU A N 1
ATOM 3508 C CA . LEU A 1 442 ? 12.566 14.038 31.671 1.00 29.62 442 LEU A CA 1
ATOM 3509 C C . LEU A 1 442 ? 11.131 13.486 31.761 1.00 29.62 442 LEU A C 1
ATOM 3511 O O . LEU A 1 442 ? 10.218 14.005 31.117 1.00 29.62 442 LEU A O 1
ATOM 3515 N N . GLU A 1 443 ? 10.935 12.469 32.607 1.00 31.95 443 GLU A N 1
ATOM 3516 C CA . GLU A 1 443 ? 9.619 11.945 32.996 1.00 31.95 443 GLU A CA 1
ATOM 3517 C C . GLU A 1 443 ? 8.751 13.051 33.628 1.00 31.95 443 GLU A C 1
ATOM 3519 O O . GLU A 1 443 ? 9.224 13.827 34.461 1.00 31.95 443 GLU A O 1
ATOM 3524 N N . THR A 1 444 ? 7.473 13.136 33.240 1.00 29.73 444 THR A N 1
ATOM 3525 C CA . THR A 1 444 ? 6.518 14.099 33.814 1.00 29.73 444 THR A CA 1
ATOM 3526 C C . THR A 1 444 ? 5.711 13.457 34.938 1.00 29.73 444 THR A C 1
ATOM 3528 O O . THR A 1 444 ? 5.022 12.460 34.731 1.00 29.73 444 THR A O 1
ATOM 3531 N N . ASP A 1 445 ? 5.777 14.064 36.125 1.00 27.14 445 ASP A N 1
ATOM 3532 C CA . ASP A 1 445 ? 4.841 13.827 37.225 1.00 27.14 445 ASP A CA 1
ATOM 3533 C C . ASP A 1 445 ? 3.705 14.869 37.186 1.00 27.14 445 ASP A C 1
ATOM 3535 O O . ASP A 1 445 ? 3.847 15.979 36.660 1.00 27.14 445 ASP A O 1
ATOM 3539 N N . ALA A 1 446 ? 2.541 14.477 37.688 1.00 28.02 446 ALA A N 1
ATOM 3540 C CA . ALA A 1 446 ? 1.249 15.084 37.400 1.00 28.02 446 ALA A CA 1
ATOM 3541 C C . ALA A 1 446 ? 0.956 16.412 38.138 1.00 28.02 446 ALA A C 1
ATOM 3543 O O . ALA A 1 446 ? 1.081 16.514 39.353 1.00 28.02 446 ALA A O 1
ATOM 3544 N N . GLY A 1 447 ? 0.370 17.363 37.395 1.00 26.53 447 GLY A N 1
ATOM 3545 C CA . GLY A 1 447 ? -0.757 18.205 37.829 1.00 26.53 447 GLY A CA 1
ATOM 3546 C C . GLY A 1 447 ? -0.491 19.474 38.656 1.00 26.53 447 GLY A C 1
ATOM 3547 O O . GLY A 1 447 ? -0.233 19.401 39.847 1.00 26.53 447 GLY A O 1
ATOM 3548 N N . ALA A 1 448 ? -0.779 20.648 38.072 1.00 25.17 448 ALA A N 1
ATOM 3549 C CA . ALA A 1 448 ? -1.546 21.736 38.706 1.00 25.17 448 ALA A CA 1
ATOM 3550 C C . ALA A 1 448 ? -1.873 22.855 37.695 1.00 25.17 448 ALA A C 1
ATOM 3552 O O . ALA A 1 448 ? -1.062 23.228 36.855 1.00 25.17 448 ALA A O 1
ATOM 3553 N N . LYS A 1 449 ? -3.097 23.379 37.800 1.00 29.31 449 LYS A N 1
ATOM 3554 C CA . LYS A 1 449 ? -3.699 24.453 36.995 1.00 29.31 449 LYS A CA 1
ATOM 3555 C C . LYS A 1 449 ? -2.978 25.796 37.180 1.00 29.31 449 LYS A C 1
ATOM 3557 O O . LYS A 1 449 ? -2.623 26.118 38.309 1.00 29.31 449 LYS A O 1
ATOM 3562 N N . ASN A 1 450 ? -2.916 26.616 36.123 1.00 25.67 450 ASN A N 1
ATOM 3563 C CA . ASN A 1 450 ? -3.474 27.981 36.096 1.00 25.67 450 ASN A CA 1
ATOM 3564 C C . ASN A 1 450 ? -3.296 28.657 34.722 1.00 25.67 450 ASN A C 1
ATOM 3566 O O . ASN A 1 450 ? -2.224 28.636 34.131 1.00 25.67 450 ASN A O 1
ATOM 3570 N N . VAL A 1 451 ? -4.383 29.273 34.252 1.00 26.70 451 VAL A N 1
ATOM 3571 C CA . VAL A 1 451 ? -4.483 30.169 33.084 1.00 26.70 451 VAL A CA 1
ATOM 3572 C C . VAL A 1 451 ? -4.143 31.597 33.546 1.00 26.70 451 VAL A C 1
ATOM 3574 O O . VAL A 1 451 ? -4.490 31.947 34.678 1.00 26.70 451 VAL A O 1
ATOM 3577 N N . PRO A 1 452 ? -3.485 32.429 32.715 1.00 26.34 452 PRO A N 1
ATOM 3578 C CA . PRO A 1 452 ? -4.211 33.580 32.170 1.00 26.34 452 PRO A CA 1
ATOM 3579 C C . PRO A 1 452 ? -3.928 33.905 30.689 1.00 26.34 452 PRO A C 1
ATOM 3581 O O . PRO A 1 452 ? -2.837 33.737 30.157 1.00 26.34 452 PRO A O 1
ATOM 3584 N N . THR A 1 453 ? -4.992 34.425 30.084 1.00 25.97 453 THR A N 1
ATOM 3585 C CA . THR A 1 453 ? -5.205 35.098 28.793 1.00 25.97 453 THR A CA 1
ATOM 3586 C C . THR A 1 453 ? -4.274 36.270 28.455 1.00 25.97 453 THR A C 1
ATOM 3588 O O . THR A 1 453 ? -4.044 37.120 29.312 1.00 25.97 453 THR A O 1
ATOM 3591 N N . SER A 1 454 ? -3.973 36.442 27.160 1.00 27.59 454 SER A N 1
ATOM 3592 C CA . SER A 1 454 ? -3.983 37.757 26.488 1.00 27.59 454 SER A CA 1
ATOM 3593 C C . SER A 1 454 ? -4.151 37.629 24.966 1.00 27.59 454 SER A C 1
ATOM 3595 O O . SER A 1 454 ? -3.455 36.852 24.319 1.00 27.59 454 SER A O 1
ATOM 3597 N N . GLN A 1 455 ? -5.098 38.405 24.435 1.00 24.62 455 GLN A N 1
ATOM 3598 C CA . GLN A 1 455 ? -5.333 38.707 23.021 1.00 24.62 455 GLN A CA 1
ATOM 3599 C C . GLN A 1 455 ? -4.197 39.594 22.475 1.00 24.62 455 GLN A C 1
ATOM 3601 O O . GLN A 1 455 ? -3.717 40.428 23.236 1.00 24.62 455 GLN A O 1
ATOM 3606 N N . ASP A 1 456 ? -3.819 39.477 21.195 1.00 27.52 456 ASP A N 1
ATOM 3607 C CA . ASP A 1 456 ? -4.116 40.538 20.214 1.00 27.52 456 ASP A CA 1
ATOM 3608 C C . ASP A 1 456 ? -3.850 40.133 18.744 1.00 27.52 456 ASP A C 1
ATOM 3610 O O . ASP A 1 456 ? -3.117 39.196 18.440 1.00 27.52 456 ASP A O 1
ATOM 3614 N N . THR A 1 457 ? -4.538 40.882 17.889 1.00 26.39 457 THR A N 1
ATOM 3615 C CA . THR A 1 457 ? -4.729 40.999 16.430 1.00 26.39 457 THR A CA 1
ATOM 3616 C C . THR A 1 457 ? -3.645 40.648 15.390 1.00 26.39 457 THR A C 1
ATOM 3618 O O . THR A 1 457 ? -2.483 41.008 15.519 1.00 26.39 457 THR A O 1
ATOM 3621 N N . GLN A 1 458 ? -4.166 40.080 14.285 1.00 26.00 458 GLN A N 1
ATOM 3622 C CA . GLN A 1 458 ? -4.005 40.406 12.844 1.00 26.00 458 GLN A CA 1
ATOM 3623 C C . GLN A 1 458 ? -2.624 40.781 12.272 1.00 26.00 458 GLN A C 1
ATOM 3625 O O . GLN A 1 458 ? -2.085 41.833 12.582 1.00 26.00 458 GLN A O 1
ATOM 3630 N N . ASP A 1 459 ? -2.154 40.000 11.289 1.00 27.05 459 ASP A N 1
ATOM 3631 C CA . ASP A 1 459 ? -2.158 40.421 9.874 1.00 27.05 459 ASP A CA 1
ATOM 3632 C C . ASP A 1 459 ? -1.766 39.263 8.932 1.00 27.05 459 ASP A C 1
ATOM 3634 O O . ASP A 1 459 ? -0.874 38.465 9.217 1.00 27.05 459 ASP A O 1
ATOM 3638 N N . VAL A 1 460 ? -2.474 39.166 7.804 1.00 36.56 460 VAL A N 1
ATOM 3639 C CA . VAL A 1 460 ? -2.294 38.167 6.736 1.00 36.56 460 VAL A CA 1
ATOM 3640 C C . VAL A 1 460 ? -1.526 38.805 5.578 1.00 36.56 460 VAL A C 1
ATOM 3642 O O . VAL A 1 460 ? -1.986 39.825 5.063 1.00 36.56 460 VAL A O 1
ATOM 3645 N N . PRO A 1 461 ? -0.455 38.177 5.062 1.00 28.16 461 PRO A N 1
ATOM 3646 C CA . PRO A 1 461 ? 0.008 38.434 3.707 1.00 28.16 461 PRO A CA 1
ATOM 3647 C C . PRO A 1 461 ? -0.302 37.263 2.766 1.00 28.16 461 PRO A C 1
ATOM 3649 O O . PRO A 1 461 ? -0.194 36.088 3.115 1.00 28.16 461 PRO A O 1
ATOM 3652 N N . ALA A 1 462 ? -0.698 37.637 1.552 1.00 27.77 462 ALA A N 1
ATOM 3653 C CA . ALA A 1 462 ? -1.021 36.774 0.428 1.00 27.77 462 ALA A CA 1
ATOM 3654 C C . ALA A 1 462 ? 0.164 35.909 -0.048 1.00 27.77 462 ALA A C 1
ATOM 3656 O O . ALA A 1 462 ? 1.325 36.307 0.040 1.00 27.77 462 ALA A O 1
ATOM 3657 N N . LEU A 1 463 ? -0.177 34.739 -0.598 1.00 29.09 463 LEU A N 1
ATOM 3658 C CA . LEU A 1 463 ? 0.722 33.788 -1.253 1.00 29.09 463 LEU A CA 1
ATOM 3659 C C . LEU A 1 463 ? 1.337 34.397 -2.529 1.00 29.09 463 LEU A C 1
ATOM 3661 O O . LEU A 1 463 ? 0.582 34.916 -3.355 1.00 29.09 463 LEU A O 1
ATOM 3665 N N . PRO A 1 464 ? 2.662 34.308 -2.743 1.00 28.14 464 PRO A N 1
ATOM 3666 C CA . PRO A 1 464 ? 3.246 34.496 -4.061 1.00 28.14 464 PRO A CA 1
ATOM 3667 C C . PRO A 1 464 ? 3.202 33.193 -4.877 1.00 28.14 464 PRO A C 1
ATOM 3669 O O . PRO A 1 464 ? 3.327 32.098 -4.330 1.00 28.14 464 PRO A O 1
ATOM 3672 N N . ASP A 1 465 ? 3.028 33.358 -6.191 1.00 31.03 465 ASP A N 1
ATOM 3673 C CA . ASP A 1 465 ? 3.037 32.326 -7.233 1.00 31.03 465 ASP A CA 1
ATOM 3674 C C . ASP A 1 465 ? 4.147 31.278 -7.044 1.00 31.03 465 ASP A C 1
ATOM 3676 O O . ASP A 1 465 ? 5.337 31.604 -7.005 1.00 31.03 465 ASP A O 1
ATOM 3680 N N . ALA A 1 466 ? 3.752 30.003 -7.005 1.00 29.75 466 ALA A N 1
ATOM 3681 C CA . ALA A 1 466 ? 4.666 28.875 -7.094 1.00 29.75 466 ALA A CA 1
ATOM 3682 C C . ALA A 1 466 ? 5.036 28.631 -8.567 1.00 29.75 466 ALA A C 1
ATOM 3684 O O . ALA A 1 466 ? 4.237 28.137 -9.360 1.00 29.75 466 ALA A O 1
ATOM 3685 N N . GLN A 1 467 ? 6.267 28.982 -8.939 1.00 26.27 467 GLN A N 1
ATOM 3686 C CA . GLN A 1 467 ? 6.968 28.272 -10.004 1.00 26.27 467 GLN A CA 1
ATOM 3687 C C . GLN A 1 467 ? 7.537 26.992 -9.388 1.00 26.27 467 GLN A C 1
ATOM 3689 O O . GLN A 1 467 ? 8.447 27.061 -8.563 1.00 26.27 467 GLN A O 1
ATOM 3694 N N . ASP A 1 468 ? 6.968 25.849 -9.766 1.00 35.41 468 ASP A N 1
ATOM 3695 C CA . ASP A 1 468 ? 7.289 24.532 -9.215 1.00 35.41 468 ASP A CA 1
ATOM 3696 C C . ASP A 1 468 ? 8.678 24.028 -9.640 1.00 35.41 468 ASP A C 1
ATOM 3698 O O . ASP A 1 468 ? 8.927 23.819 -10.834 1.00 35.41 468 ASP A O 1
ATOM 3702 N N . PRO A 1 469 ? 9.572 23.697 -8.693 1.00 28.86 469 PRO A N 1
ATOM 3703 C CA . PRO A 1 469 ? 10.547 22.649 -8.901 1.00 28.86 469 PRO A CA 1
ATOM 3704 C C . PRO A 1 469 ? 9.902 21.287 -8.599 1.00 28.86 469 PRO A C 1
ATOM 3706 O O . PRO A 1 469 ? 9.310 21.066 -7.546 1.00 28.86 469 PRO A O 1
ATOM 3709 N N . LEU A 1 470 ? 10.047 20.381 -9.566 1.00 33.00 470 LEU A N 1
ATOM 3710 C CA . LEU A 1 470 ? 9.691 18.959 -9.535 1.00 33.00 470 LEU A CA 1
ATOM 3711 C C . LEU A 1 470 ? 10.077 18.263 -8.211 1.00 33.00 470 LEU A C 1
ATOM 3713 O O . LEU A 1 470 ? 11.075 18.652 -7.596 1.00 33.00 470 LEU A O 1
ATOM 3717 N N . PRO A 1 471 ? 9.358 17.197 -7.801 1.00 29.50 471 PRO A N 1
ATOM 3718 C CA . PRO A 1 471 ? 9.658 16.480 -6.570 1.00 29.50 471 PRO A CA 1
ATOM 3719 C C . PRO A 1 471 ? 11.102 15.979 -6.576 1.00 29.50 471 PRO A C 1
ATOM 3721 O O . PRO A 1 471 ? 11.589 15.387 -7.542 1.00 29.50 471 PRO A O 1
ATOM 3724 N N . ILE A 1 472 ? 11.781 16.267 -5.471 1.00 26.05 472 ILE A N 1
ATOM 3725 C CA . ILE A 1 472 ? 13.128 15.810 -5.170 1.00 26.05 472 ILE A CA 1
ATOM 3726 C C . ILE A 1 472 ? 13.036 14.291 -5.003 1.00 26.05 472 ILE A C 1
ATOM 3728 O O . ILE A 1 472 ? 12.467 13.795 -4.034 1.00 26.05 472 ILE A O 1
ATOM 3732 N N . TRP A 1 473 ? 13.531 13.562 -6.000 1.00 33.59 473 TRP A N 1
ATOM 3733 C CA . TRP A 1 473 ? 13.659 12.109 -5.957 1.00 33.59 473 TRP A CA 1
ATOM 3734 C C . TRP A 1 473 ? 14.735 11.727 -4.927 1.00 33.59 473 TRP A C 1
ATOM 3736 O O . TRP A 1 473 ? 15.786 12.367 -4.891 1.00 33.59 473 TRP A O 1
ATOM 3746 N N . TYR A 1 474 ? 14.422 10.727 -4.091 1.00 33.75 474 TYR A N 1
ATOM 3747 C CA . TYR A 1 474 ? 15.229 10.235 -2.962 1.00 33.75 474 TYR A CA 1
ATOM 3748 C C . TYR A 1 474 ? 16.705 9.963 -3.267 1.00 33.75 474 TYR A C 1
ATOM 3750 O O . TYR A 1 474 ? 16.999 9.293 -4.286 1.00 33.75 474 TYR A O 1
#

Radius of gyration: 26.77 Å; Cα contacts (8 Å, |Δi|>4): 767; chains: 1; bounding box: 103×61×74 Å